Protein AF-A0A2G2Z4K1-F1 (afdb_monomer)

Foldseek 3Di:
DDDDDDDDPDPPPPPPPFDFCVQFKDWDDDVVQWDQDPRRFKTKWWDFPVDTTKMWTPFWFQFWKKKKWKAFFAAAQAQKKKWKKWWFDDQQIWIWIWIWQGHHGPDFIKTWIWTGGGNDILFIWIWTDPDHSNPGIWMWMWGDAPFWIFTDINNQTQDIDGDPVVLVDGDPRQGTIMTMIIMDGRCCQRYPGNPDGDPNVPDTGMMMMGDTDIGGFTADPVVRDTPVPDDPPPPDPDPPCSHPDDDDPVSVVSNVVRCVPIIPDGSQPPPVNCVVPHDSSSVVVVVCVVVVVVVPPPPPPPDDDDDDDDDDDDDDDDDDDDDDDDDPPPLPLVVLVVVLVVLVVVLVVLVVVLVVLVVVCVVCVVCNVVSVVVNVVSVNVNVVSVVVNVVSVVSNVVSVVVVVCVVVVVPD

Radius of gyration: 26.34 Å; Cα contacts (8 Å, |Δi|>4): 658; chains: 1; bounding box: 80×85×66 Å

Mean predicted aligned error: 15.86 Å

Organism: Capsicum annuum (NCBI:txid4072)

Nearest PDB structures (foldseek):
  1un1-assembly2_B  TM=9.382E-01  e=1.637E-35  Populus tremula
  5sv8-assembly1_A  TM=9.238E-01  e=3.685E-18  Vitis vinifera
  5dze-assembly1_A  TM=9.037E-01  e=2.322E-17  Vitis vinifera
  3d6e-assembly1_A  TM=8.151E-01  e=1.754E-11  Bacillus licheniformis
  3vkm-assembly1_A  TM=5.626E-01  e=3.061E-04  Homo sapiens

Sequence (412 aa):
MLLQLSIVAILFLCPAWAENFYQDVTVTFGDQRAQIQDGGRVLVLSLDKNSGSRFQSKNEYLFGRFDVQLKLVPGNSAGTVTTFYLTSQGAGHDEIDFEFLGNSSGQPYTVHTNVYSQGKGNKEQQFRLWFDPTSSFHTYSIVWNSQRIIFLVDNIPIRVYNNDEALGVAFPKNQAMRVTASLWNADDWATQGGRVKTDWSMAPFTASYRNFNTNACVWSAATSTSSCGGSKTDSVNNVQTWQTQELNASERNRLRWVQQKYMIYNYCTDAKRLSQGLSPECKHSSRNSEEWSLSERPQSALQAATHNGRLVTGSSIVVQTTISPVVYGSINCSTIGLMQKLINFQFLISTKKRKKLISQKEHYPSVATDMEFVVIDMESIATDMELVASDVEPLQQICSLLEYIKPTVLMV

InterPro domains:
  IPR000757 Beta-glucanase-like, N-terminal domain [PF00722] (22-201)
  IPR000757 Beta-glucanase-like, N-terminal domain [PS51762] (15-209)
  IPR008263 Glycoside hydrolase, family 16, active site [PS01034] (95-105)
  IPR008264 Beta-glucanase [PR00737] (53-71)
  IPR008264 Beta-glucanase [PR00737] (111-124)
  IPR008264 Beta-glucanase [PR00737] (129-146)
  IPR010713 Xyloglucan endo-transglycosylase, C-terminal [PF06955] (241-282)
  IPR013320 Concanavalin A-like lectin/glucanase domain superfamily [SSF49899] (21-285)
  IPR016455 Xyloglucan endotransglucosylase/hydrolase [cd02176] (20-282)
  IPR044791 Beta-glucanase/XTH [PTHR31062] (12-282)

Secondary structure (DSSP, 8-state):
--------------------HHHHEEEEE-GGGEEEEGGGTEEEEEE-SS--EEEEESSEEEEEEEEEEEEPPPS--TTEEEEEEEE-SSTT--EEEEEEE--STTSPPEEEEEEEBTTB----EEE--SS-TTTS-EEEEEEE-SSEEEEEETTEEEEEEE--GGGT---S-SS-BEEEEEEEE-TTTTTTTTTS---GGGPPEEEEEEEEEEEEEEEETTTTEEGGGS-TTSTTS---GGGG----HHHHHHHHHHHHHHEEEEGGG-HHHHTT---HHHHHHHHHHHHHHHTTS-----------------------------------HHHHHHHHHHHHHHHHHHHHHHHHHHHHHHH-GGGHHHHHHHHHHHHHHHHHHHHHHHHHHHHHHHHHHHHHHTTTTT--

Solvent-accessible surface area (backbone atoms only — not comparable to full-a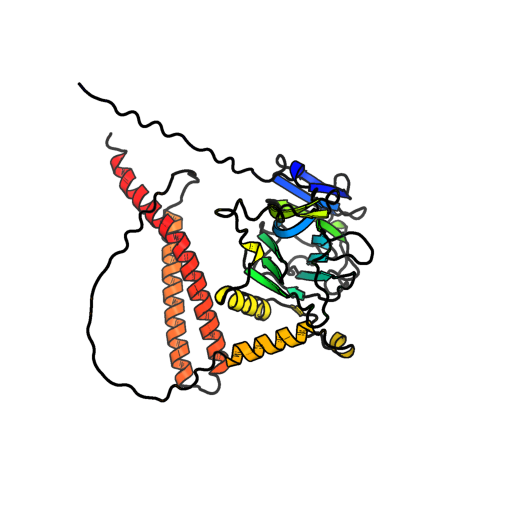tom values): 23492 Å² total; per-residue (Å²): 136,88,82,82,83,81,84,80,81,80,78,78,75,70,76,77,76,74,56,37,49,77,77,51,37,43,80,78,39,36,72,89,28,40,41,75,37,82,93,21,45,32,41,37,31,24,28,46,94,89,46,34,14,27,36,30,39,72,58,34,27,56,44,30,31,39,37,34,27,40,23,42,48,61,66,63,24,22,4,27,35,41,41,48,30,35,37,34,80,68,82,56,19,30,34,43,40,39,34,39,23,25,20,52,61,94,51,76,55,34,45,35,32,40,46,24,23,68,51,45,54,91,49,43,36,28,27,52,70,102,63,69,53,49,80,44,74,43,41,42,33,43,38,33,31,87,59,35,36,38,38,25,50,70,86,41,44,63,47,78,47,69,53,38,51,94,70,73,37,76,58,72,75,86,64,52,23,27,45,36,35,37,27,39,80,38,36,80,44,46,12,83,69,23,74,41,56,57,62,68,87,62,47,69,43,49,34,40,36,30,66,67,43,75,62,54,21,46,44,38,82,92,75,74,44,44,69,74,73,69,66,95,79,72,80,86,84,73,82,60,66,57,64,76,62,71,77,52,74,67,51,48,51,47,24,51,52,40,45,73,75,28,46,78,44,46,48,83,74,35,66,79,55,44,76,79,56,72,60,65,69,46,60,56,55,54,46,50,59,52,53,57,59,57,75,68,54,82,76,81,81,86,74,90,84,87,87,85,87,78,93,82,84,87,84,88,81,85,80,86,79,86,80,84,92,85,78,90,66,88,79,55,51,71,58,52,57,50,50,52,52,50,51,56,51,50,50,54,51,50,54,52,51,47,56,53,50,57,58,48,40,79,75,40,72,92,51,33,72,68,50,48,55,54,49,51,53,51,49,54,51,50,49,54,50,50,52,54,45,64,65,44,52,63,56,49,53,51,39,55,50,54,61,65,46,57,71,62,69,76,76,116

Structure (mmCIF, N/CA/C/O backbone):
data_AF-A0A2G2Z4K1-F1
#
_entry.id   AF-A0A2G2Z4K1-F1
#
loop_
_atom_site.group_PDB
_atom_site.id
_atom_site.type_symbol
_atom_site.label_atom_id
_atom_site.label_alt_id
_atom_site.label_comp_id
_atom_site.label_asym_id
_atom_site.label_entity_id
_atom_site.label_seq_id
_atom_site.pdbx_PDB_ins_code
_atom_site.Cartn_x
_atom_site.Cartn_y
_atom_site.Cartn_z
_atom_site.occupancy
_atom_site.B_iso_or_equiv
_atom_site.auth_seq_id
_atom_site.auth_comp_id
_atom_site.auth_asym_id
_atom_site.auth_atom_id
_atom_site.pdbx_PDB_model_num
ATOM 1 N N . MET A 1 1 ? 20.989 59.172 29.930 1.00 38.50 1 MET A N 1
ATOM 2 C CA . MET A 1 1 ? 20.398 58.639 28.683 1.00 38.50 1 MET A CA 1
ATOM 3 C C . MET A 1 1 ? 20.345 57.124 28.793 1.00 38.50 1 MET A C 1
ATOM 5 O O . MET A 1 1 ? 21.356 56.471 28.587 1.00 38.50 1 MET A O 1
ATOM 9 N N . LEU A 1 2 ? 19.201 56.584 29.218 1.00 36.19 2 LEU A N 1
ATOM 10 C CA . LEU A 1 2 ? 18.919 55.147 29.221 1.00 36.19 2 LEU A CA 1
ATOM 11 C C . LEU A 1 2 ? 18.433 54.775 27.817 1.00 36.19 2 LEU A C 1
ATOM 13 O O . LEU A 1 2 ? 17.376 55.241 27.401 1.00 36.19 2 LEU A O 1
ATOM 17 N N . LEU A 1 3 ? 19.219 53.995 27.076 1.00 38.84 3 LEU A N 1
ATOM 18 C CA . LEU A 1 3 ? 18.819 53.472 25.772 1.00 38.84 3 LEU A CA 1
ATOM 19 C C . LEU A 1 3 ? 18.162 52.102 25.998 1.00 38.84 3 LEU A C 1
ATOM 21 O O . LEU A 1 3 ? 18.849 51.117 26.258 1.00 38.84 3 LEU A O 1
ATOM 25 N N . GLN A 1 4 ? 16.830 52.048 25.960 1.00 43.44 4 GLN A N 1
ATOM 26 C CA . GLN A 1 4 ? 16.092 50.785 25.931 1.00 43.44 4 GLN A CA 1
ATOM 27 C C . GLN A 1 4 ? 16.204 50.173 24.528 1.00 43.44 4 GLN A C 1
ATOM 29 O O . GLN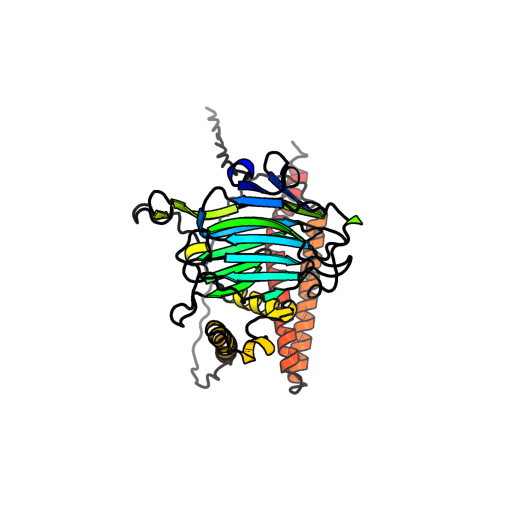 A 1 4 ? 15.636 50.689 23.568 1.00 43.44 4 GLN A O 1
ATOM 34 N N . LEU A 1 5 ? 16.939 49.069 24.408 1.00 42.91 5 LEU A N 1
ATOM 35 C CA . LEU A 1 5 ? 16.927 48.215 23.221 1.00 42.91 5 LEU A CA 1
ATOM 36 C C . LEU A 1 5 ? 15.667 47.343 23.259 1.00 42.91 5 LEU A C 1
ATOM 38 O O . LEU A 1 5 ? 15.582 46.384 24.021 1.00 42.91 5 LEU A O 1
ATOM 42 N N . SER A 1 6 ? 14.680 47.701 22.440 1.00 48.47 6 SER A N 1
ATOM 43 C CA . SER A 1 6 ? 13.502 46.870 22.188 1.00 48.47 6 SER A CA 1
ATOM 44 C C . SER A 1 6 ? 13.870 45.780 21.180 1.00 48.47 6 SER A C 1
ATOM 46 O O . SER A 1 6 ? 14.112 46.072 20.011 1.00 48.47 6 SER A O 1
ATOM 48 N N . ILE A 1 7 ? 13.933 44.524 21.627 1.00 45.88 7 ILE A N 1
ATOM 49 C CA . ILE A 1 7 ? 14.083 43.361 20.745 1.00 45.88 7 ILE A CA 1
ATOM 50 C C . ILE A 1 7 ? 12.697 43.033 20.179 1.00 45.88 7 ILE A C 1
ATOM 52 O O . ILE A 1 7 ? 11.843 42.491 20.877 1.00 45.88 7 ILE A O 1
ATOM 56 N N . VAL A 1 8 ? 12.464 43.374 18.912 1.00 47.88 8 VAL A N 1
ATOM 57 C CA . VAL A 1 8 ? 11.288 42.917 18.162 1.00 47.88 8 VAL A CA 1
ATOM 58 C C . VAL A 1 8 ? 11.582 41.511 17.644 1.00 47.88 8 VAL A C 1
ATOM 60 O O . VAL A 1 8 ? 12.311 41.335 16.671 1.00 47.88 8 VAL A O 1
ATOM 63 N N . ALA A 1 9 ? 11.036 40.497 18.313 1.00 44.97 9 ALA A N 1
ATOM 64 C CA . ALA A 1 9 ? 11.046 39.125 17.822 1.00 44.97 9 ALA A CA 1
ATOM 65 C C . ALA A 1 9 ? 9.988 38.980 16.716 1.00 44.97 9 ALA A C 1
ATOM 67 O O . ALA A 1 9 ? 8.794 38.860 16.989 1.00 44.97 9 ALA A O 1
ATOM 68 N N . ILE A 1 10 ? 10.423 39.015 15.456 1.00 48.41 10 ILE A N 1
ATOM 69 C CA . ILE A 1 10 ? 9.582 38.641 14.315 1.00 48.41 10 ILE A CA 1
ATOM 70 C C . ILE A 1 10 ? 9.457 37.114 14.333 1.00 48.41 10 ILE A C 1
ATOM 72 O O . ILE A 1 10 ? 10.364 36.393 13.919 1.00 48.41 10 ILE A O 1
ATOM 76 N N . LEU A 1 11 ? 8.333 36.623 14.855 1.00 41.66 11 LEU A N 1
ATOM 77 C CA . LEU A 1 11 ? 7.912 35.233 14.715 1.00 41.66 11 LEU A CA 1
ATOM 78 C C . LEU A 1 11 ? 7.632 34.965 13.233 1.00 41.66 11 LEU A C 1
ATOM 80 O O . LEU A 1 11 ? 6.569 35.306 12.716 1.00 41.66 11 LEU A O 1
ATOM 84 N N . PHE A 1 12 ? 8.587 34.337 12.548 1.00 44.31 12 PHE A N 1
ATOM 85 C CA . PHE A 1 12 ? 8.303 33.625 11.310 1.00 44.31 12 PHE A CA 1
ATOM 86 C C . PHE A 1 12 ? 7.402 32.438 11.656 1.00 44.31 12 PHE A C 1
ATOM 88 O O . PHE A 1 12 ? 7.866 31.345 11.975 1.00 44.31 12 PHE A O 1
ATOM 95 N N . LEU A 1 13 ? 6.090 32.662 11.612 1.00 42.03 13 LEU A N 1
ATOM 96 C CA . LEU A 1 13 ? 5.126 31.591 11.423 1.00 42.03 13 LEU A CA 1
ATOM 97 C C . LEU A 1 13 ? 5.427 30.994 10.048 1.00 42.03 13 LEU A C 1
ATOM 99 O O . LEU A 1 13 ? 4.965 31.504 9.033 1.00 42.03 13 LEU A O 1
ATOM 103 N N . CYS A 1 14 ? 6.235 29.936 9.999 1.00 39.28 14 CYS A N 1
ATOM 104 C CA . CYS A 1 14 ? 6.097 28.983 8.910 1.00 39.28 14 CYS A CA 1
ATOM 105 C C . CYS A 1 14 ? 4.682 28.419 9.060 1.00 39.28 14 CYS A C 1
ATOM 107 O O . CYS A 1 14 ? 4.415 27.779 10.082 1.00 39.28 14 CYS A O 1
ATOM 109 N N . PRO A 1 15 ? 3.746 28.670 8.129 1.00 39.28 15 PRO A N 1
ATOM 110 C CA . PRO A 1 15 ? 2.530 27.886 8.109 1.00 39.28 15 PRO A CA 1
ATOM 111 C C . PRO A 1 15 ? 2.979 26.436 7.926 1.00 39.28 15 PRO A C 1
ATOM 113 O O . PRO A 1 15 ? 3.450 26.051 6.858 1.00 39.28 15 PRO A O 1
ATOM 116 N N . ALA A 1 16 ? 2.886 25.632 8.984 1.00 40.62 16 ALA A N 1
ATOM 117 C CA . ALA A 1 16 ? 2.774 24.201 8.806 1.00 40.62 16 ALA A CA 1
ATOM 118 C C . ALA A 1 16 ? 1.448 24.034 8.067 1.00 40.62 16 ALA A C 1
ATOM 120 O O . ALA A 1 16 ? 0.379 24.135 8.673 1.00 40.62 16 ALA A O 1
ATOM 121 N N . TRP A 1 17 ? 1.509 23.940 6.739 1.00 46.00 17 TRP A N 1
ATOM 122 C CA . TRP A 1 17 ? 0.352 23.597 5.933 1.00 46.00 17 TRP A CA 1
ATOM 123 C C . TRP A 1 17 ? -0.055 22.210 6.410 1.00 46.00 17 TRP A C 1
ATOM 125 O O . TRP A 1 17 ? 0.585 21.219 6.077 1.00 46.00 17 TRP A O 1
ATOM 135 N N . ALA A 1 18 ? -1.040 22.149 7.302 1.00 50.50 18 ALA A N 1
ATOM 136 C CA . ALA A 1 18 ? -1.641 20.886 7.663 1.00 50.50 18 ALA A CA 1
ATOM 137 C C . ALA A 1 18 ? -2.278 20.348 6.380 1.00 50.50 18 ALA A C 1
ATOM 139 O O . ALA A 1 18 ? -3.206 20.965 5.851 1.00 50.50 18 ALA A O 1
ATOM 140 N N . GLU A 1 19 ? -1.722 19.254 5.865 1.00 74.50 19 GLU A N 1
ATOM 141 C CA . GLU A 1 19 ? -2.210 18.557 4.676 1.00 74.50 19 GLU A CA 1
ATOM 142 C C . GLU A 1 19 ? -3.708 18.285 4.802 1.00 74.50 19 GLU A C 1
ATOM 144 O O . GLU A 1 19 ? -4.221 17.991 5.892 1.00 74.50 19 GLU A O 1
ATOM 149 N N . ASN A 1 20 ? -4.430 18.450 3.695 1.00 91.88 20 ASN A N 1
ATOM 150 C CA . ASN A 1 20 ? -5.877 18.553 3.721 1.00 91.88 20 ASN A CA 1
ATOM 151 C C . ASN A 1 20 ? -6.481 17.740 2.581 1.00 91.88 20 ASN A C 1
ATOM 153 O O . ASN A 1 20 ? -6.401 18.116 1.413 1.00 91.88 20 ASN A O 1
ATOM 157 N N . PHE A 1 21 ? -7.201 16.673 2.925 1.00 96.62 21 PHE A N 1
ATOM 158 C CA . PHE A 1 21 ? -7.815 15.791 1.937 1.00 96.62 21 PHE A CA 1
ATOM 159 C C . PHE A 1 21 ? -8.755 16.517 0.958 1.00 96.62 21 PHE A C 1
ATOM 161 O O . PHE A 1 21 ? -8.874 16.087 -0.186 1.00 96.62 21 PHE A O 1
ATOM 168 N N . TYR A 1 22 ? -9.384 17.640 1.334 1.00 96.62 22 TYR A N 1
ATOM 169 C CA . TYR A 1 22 ? -10.183 18.424 0.381 1.00 96.62 22 TYR A CA 1
ATOM 170 C C . TYR A 1 22 ? -9.345 19.004 -0.760 1.00 96.62 22 TYR A C 1
ATOM 172 O O . TYR A 1 22 ? -9.861 19.218 -1.860 1.00 96.62 22 TYR A O 1
ATOM 180 N N . GLN A 1 23 ? -8.068 19.282 -0.513 1.00 95.56 23 GLN A N 1
ATOM 181 C CA . GLN A 1 23 ? -7.134 19.820 -1.494 1.00 95.56 23 GLN A CA 1
ATOM 182 C C . GLN A 1 23 ? -6.476 18.698 -2.293 1.00 95.56 23 GLN A C 1
ATOM 184 O O . GLN A 1 23 ? -6.430 18.803 -3.519 1.00 95.56 23 GLN A O 1
ATOM 189 N N . ASP A 1 24 ? -6.098 17.605 -1.633 1.00 95.44 24 ASP A N 1
ATOM 190 C CA . ASP A 1 24 ? -5.161 16.629 -2.196 1.00 95.44 24 ASP A CA 1
ATOM 191 C C . ASP A 1 24 ? -5.832 15.444 -2.903 1.00 95.44 24 ASP A C 1
ATOM 193 O O . ASP A 1 24 ? -5.258 14.859 -3.828 1.00 95.44 24 ASP A O 1
ATOM 197 N N . VAL A 1 25 ? -7.066 15.093 -2.520 1.00 97.31 25 VAL A N 1
ATOM 198 C CA . VAL A 1 25 ? -7.740 13.885 -3.020 1.00 97.31 25 VAL A CA 1
ATOM 199 C C . VAL A 1 25 ? -9.149 14.152 -3.541 1.00 97.31 25 VAL A C 1
ATOM 201 O O . VAL A 1 25 ? -9.728 15.225 -3.391 1.00 97.31 25 VAL A O 1
ATOM 204 N N . THR A 1 26 ? -9.707 13.157 -4.219 1.00 97.38 26 THR A N 1
ATOM 205 C CA . THR A 1 26 ? -11.106 13.097 -4.639 1.00 97.38 26 THR A CA 1
ATOM 206 C C . THR A 1 26 ? -11.678 11.752 -4.224 1.00 97.38 26 THR A C 1
ATOM 208 O O . THR A 1 26 ? -11.071 10.710 -4.472 1.00 97.38 26 THR A O 1
ATOM 211 N N . VAL A 1 27 ? -12.852 11.773 -3.594 1.00 97.75 27 VAL A N 1
ATOM 212 C CA . VAL A 1 27 ? -13.648 10.567 -3.352 1.00 97.75 27 VAL A CA 1
ATOM 213 C C . VAL A 1 27 ? -14.229 10.115 -4.687 1.00 97.75 27 VAL A C 1
ATOM 215 O O . VAL A 1 27 ? -14.978 10.858 -5.315 1.00 97.75 27 VAL A O 1
ATOM 218 N N . THR A 1 28 ? -13.864 8.916 -5.133 1.00 96.88 28 THR A N 1
ATOM 219 C CA . THR A 1 28 ? -14.254 8.391 -6.451 1.00 96.88 28 THR A CA 1
ATOM 220 C C . THR A 1 28 ? -15.293 7.284 -6.378 1.00 96.88 28 THR A C 1
ATOM 222 O O . THR A 1 28 ? -15.903 6.964 -7.395 1.00 96.88 28 THR A O 1
ATOM 225 N N . PHE A 1 29 ? -15.514 6.698 -5.198 1.00 96.75 29 PHE A N 1
ATOM 226 C CA . PHE A 1 29 ? -16.485 5.625 -5.007 1.00 96.75 29 PHE A CA 1
ATOM 227 C C . PHE A 1 29 ? -16.972 5.542 -3.554 1.00 96.75 29 PHE A C 1
ATOM 229 O O . PHE A 1 29 ? -16.205 5.798 -2.622 1.00 96.75 29 PHE A O 1
ATOM 236 N N . GLY A 1 30 ? -18.215 5.093 -3.359 1.00 93.38 30 GLY A N 1
ATOM 237 C CA . GLY A 1 30 ? -18.762 4.726 -2.048 1.00 93.38 30 GLY A CA 1
ATOM 238 C C . GLY A 1 30 ? -19.771 5.703 -1.441 1.00 93.38 30 GLY A C 1
ATOM 239 O O . GLY A 1 30 ? -20.242 5.448 -0.335 1.00 93.38 30 GLY A O 1
ATOM 240 N N . ASP A 1 31 ? -20.151 6.778 -2.134 1.00 91.75 31 ASP A N 1
ATOM 241 C CA . ASP A 1 31 ? -21.099 7.789 -1.643 1.00 91.75 31 ASP A CA 1
ATOM 242 C C . ASP A 1 31 ? -20.735 8.267 -0.221 1.00 91.75 31 ASP A C 1
ATOM 244 O O . ASP A 1 31 ? -19.606 8.675 0.043 1.00 91.75 31 ASP A O 1
ATOM 248 N N . GLN A 1 32 ? -21.662 8.152 0.735 1.00 94.56 32 GLN A N 1
ATOM 249 C CA . GLN A 1 32 ? -21.458 8.518 2.140 1.00 94.56 32 GLN A CA 1
ATOM 250 C C . GLN A 1 32 ? -20.488 7.595 2.901 1.00 94.56 32 GLN A C 1
ATOM 252 O O . GLN A 1 32 ? -20.224 7.846 4.075 1.00 94.56 32 GLN A O 1
ATOM 257 N N . ARG A 1 33 ? -19.962 6.532 2.278 1.00 98.06 33 ARG A N 1
ATOM 258 C CA . ARG A 1 33 ? -18.985 5.610 2.884 1.00 98.06 33 ARG A CA 1
ATOM 259 C C . ARG A 1 33 ? -17.550 6.113 2.799 1.00 98.06 33 ARG A C 1
ATOM 261 O O . ARG A 1 33 ? -16.683 5.569 3.467 1.00 98.06 33 ARG A O 1
ATOM 268 N N . ALA A 1 34 ? -17.292 7.143 2.001 1.00 98.19 34 ALA A N 1
ATOM 269 C CA . ALA A 1 34 ? -16.030 7.864 2.007 1.00 98.19 34 ALA A CA 1
ATOM 270 C C . ALA A 1 34 ? -16.283 9.284 2.508 1.00 98.19 34 ALA A C 1
ATOM 272 O O . ALA A 1 34 ? -16.949 10.078 1.846 1.00 98.19 34 ALA A O 1
ATOM 273 N N . GLN A 1 35 ? -15.765 9.604 3.690 1.00 97.88 35 GLN A N 1
ATOM 274 C CA . GLN A 1 35 ? -16.009 10.892 4.331 1.00 97.88 35 GLN A CA 1
ATOM 275 C C . GLN A 1 35 ? -14.705 11.573 4.699 1.00 97.88 35 GLN A C 1
ATOM 277 O O . GLN A 1 35 ? -13.862 10.998 5.385 1.00 97.88 35 GLN A O 1
ATOM 282 N N . ILE A 1 36 ? -14.576 12.831 4.290 1.00 98.00 36 ILE A N 1
ATOM 283 C CA . ILE A 1 36 ? -13.531 13.722 4.780 1.00 98.00 36 ILE A CA 1
ATOM 284 C C . ILE A 1 36 ? -14.088 14.441 6.012 1.00 98.00 36 ILE A C 1
ATOM 286 O O . ILE A 1 36 ? -15.109 15.121 5.945 1.00 98.00 36 ILE A O 1
ATOM 290 N N . GLN A 1 37 ? -13.427 14.261 7.148 1.00 96.75 37 GLN A N 1
ATOM 291 C CA . GLN A 1 37 ? -13.841 14.738 8.465 1.00 96.75 37 GLN A CA 1
ATOM 292 C C . GLN A 1 37 ? -12.781 15.683 9.051 1.00 96.75 37 GLN A C 1
ATOM 294 O O . GLN A 1 37 ? -11.742 15.949 8.438 1.00 96.75 37 GLN A O 1
ATOM 299 N N . ASP A 1 38 ? -13.061 16.242 10.230 1.00 96.00 38 ASP A N 1
ATOM 300 C CA . ASP A 1 38 ? -12.134 17.089 10.992 1.00 96.00 38 ASP A CA 1
ATOM 301 C C . ASP A 1 38 ? -11.518 18.234 10.177 1.00 96.00 38 ASP A C 1
ATOM 303 O O . ASP A 1 38 ? -10.318 18.503 10.241 1.00 96.00 38 ASP A O 1
ATOM 307 N N . GLY A 1 39 ? -12.342 18.905 9.368 1.00 94.81 39 GLY A N 1
ATOM 308 C CA . GLY A 1 39 ? -11.898 20.021 8.530 1.00 94.81 39 GLY A CA 1
ATOM 309 C C . GLY A 1 39 ? -10.894 19.629 7.441 1.00 94.81 39 GLY A C 1
ATOM 310 O O . GLY A 1 39 ? -10.147 20.488 6.979 1.00 94.81 39 GLY A O 1
ATOM 311 N N . GLY A 1 40 ? -10.859 18.356 7.033 1.00 96.50 40 GLY A N 1
ATOM 312 C CA . GLY A 1 40 ? -9.951 17.864 5.996 1.00 96.50 40 GLY A CA 1
ATOM 313 C C . GLY A 1 40 ? -8.784 17.027 6.504 1.00 96.50 40 GLY A C 1
ATOM 314 O O . GLY A 1 40 ? -7.992 16.562 5.694 1.00 96.50 40 GLY A O 1
ATOM 315 N N . ARG A 1 41 ? -8.660 16.829 7.822 1.00 96.75 41 ARG A N 1
ATOM 316 C CA . ARG A 1 41 ? -7.500 16.155 8.433 1.00 96.75 41 ARG A CA 1
ATOM 317 C C . ARG A 1 41 ? -7.602 14.633 8.460 1.00 96.75 41 ARG A C 1
ATOM 319 O O . ARG A 1 41 ? -6.579 13.963 8.578 1.00 96.75 41 ARG A O 1
ATOM 326 N N . VAL A 1 42 ? -8.815 14.091 8.392 1.00 98.12 42 VAL A N 1
ATOM 327 C CA . VAL A 1 42 ? -9.066 12.647 8.447 1.00 98.12 42 VAL A CA 1
ATOM 328 C C . VAL A 1 42 ? -9.977 12.263 7.295 1.00 98.12 42 VAL A C 1
ATOM 330 O O . VAL A 1 42 ? -10.983 12.925 7.055 1.00 98.12 42 VAL A O 1
ATOM 333 N N . LEU A 1 43 ? -9.640 11.185 6.597 1.00 98.56 43 LEU A N 1
ATOM 334 C CA . LEU A 1 43 ? -10.509 10.546 5.622 1.00 98.56 43 LEU A CA 1
ATOM 335 C C . LEU A 1 43 ? -10.877 9.161 6.142 1.00 98.56 43 LEU A C 1
ATOM 337 O O . LEU A 1 43 ? -10.012 8.357 6.483 1.00 98.56 43 LEU A O 1
ATOM 341 N N . VAL A 1 44 ? -12.171 8.893 6.230 1.00 98.75 44 VAL A N 1
ATOM 342 C CA . VAL A 1 44 ? -12.721 7.628 6.704 1.00 98.75 44 VAL A CA 1
ATOM 343 C C . VAL A 1 44 ? -13.337 6.882 5.530 1.00 98.75 44 VAL A C 1
ATOM 345 O O . VAL A 1 44 ? -14.187 7.430 4.829 1.00 98.75 44 VAL A O 1
ATOM 348 N N . LEU A 1 45 ? -12.906 5.638 5.331 1.00 98.88 45 LEU A N 1
ATOM 349 C CA . LEU A 1 45 ? -13.501 4.702 4.385 1.00 98.88 45 LEU A CA 1
ATOM 350 C C . LEU A 1 45 ? -14.281 3.642 5.153 1.00 98.88 45 LEU A C 1
ATOM 352 O O . LEU A 1 45 ? -13.749 3.044 6.090 1.00 98.88 45 LEU A O 1
ATOM 356 N N . SER A 1 46 ? -15.520 3.392 4.742 1.00 98.81 46 SER A N 1
ATOM 357 C CA . SER A 1 46 ? -16.349 2.319 5.271 1.00 98.81 46 SER A CA 1
ATOM 358 C C . SER A 1 46 ? -16.791 1.322 4.203 1.00 98.81 46 SER A C 1
ATOM 360 O O . SER A 1 46 ? -16.772 1.595 2.997 1.00 98.81 46 SER A O 1
ATOM 362 N N . LEU A 1 47 ? -17.141 0.128 4.670 1.00 98.88 47 LEU A N 1
ATOM 363 C CA . LEU A 1 47 ? -17.599 -1.000 3.874 1.00 98.88 47 LEU A CA 1
ATOM 364 C C . LEU A 1 47 ? -18.777 -1.668 4.581 1.00 98.88 47 LEU A C 1
ATOM 366 O O . LEU A 1 47 ? -18.713 -1.999 5.766 1.00 98.88 47 LEU A O 1
ATOM 370 N N . ASP A 1 48 ? -19.838 -1.894 3.817 1.00 98.31 48 ASP A N 1
ATOM 371 C CA . ASP A 1 48 ? -20.986 -2.706 4.199 1.00 98.31 48 ASP A CA 1
ATOM 372 C C . ASP A 1 48 ? -21.356 -3.652 3.049 1.00 98.31 48 ASP A C 1
ATOM 374 O O . ASP A 1 48 ? -20.728 -3.639 1.989 1.00 98.31 48 ASP A O 1
ATOM 378 N N . LYS A 1 49 ? -22.383 -4.483 3.255 1.00 97.38 49 LYS A N 1
ATOM 379 C CA . LYS A 1 49 ? -22.798 -5.507 2.283 1.00 97.38 49 LYS A CA 1
ATOM 380 C C . LYS A 1 49 ? -23.180 -4.956 0.904 1.00 97.38 49 LYS A C 1
ATOM 382 O O . LYS A 1 49 ? -23.269 -5.725 -0.045 1.00 97.38 49 LYS A O 1
ATOM 387 N N . ASN A 1 50 ? -23.493 -3.665 0.807 1.00 96.81 50 ASN A N 1
ATOM 388 C CA . ASN A 1 50 ? -23.936 -3.041 -0.431 1.00 96.81 50 ASN A CA 1
ATOM 389 C C . ASN A 1 50 ? -22.752 -2.493 -1.230 1.00 96.81 50 ASN A C 1
ATOM 391 O O . ASN A 1 50 ? -22.770 -2.562 -2.455 1.00 96.81 50 ASN A O 1
ATOM 395 N N . SER A 1 51 ? -21.757 -1.899 -0.562 1.00 97.69 51 SER A N 1
ATOM 396 C CA . SER A 1 51 ? -20.633 -1.252 -1.243 1.00 97.69 51 SER A CA 1
ATOM 397 C C . SER A 1 51 ? -19.433 -1.023 -0.327 1.00 97.69 51 SER A C 1
ATOM 399 O O . SER A 1 51 ? -19.574 -0.767 0.870 1.00 97.69 51 SER A O 1
ATOM 401 N N . GLY A 1 52 ? -18.248 -1.022 -0.940 1.00 98.44 52 GLY A N 1
ATOM 402 C CA . GLY A 1 52 ? -17.036 -0.427 -0.381 1.00 98.44 52 GLY A CA 1
ATOM 403 C C . GLY A 1 52 ? -16.921 1.067 -0.683 1.00 98.44 52 GLY A C 1
ATOM 404 O O . GLY A 1 52 ? -17.899 1.724 -1.060 1.00 98.44 52 GLY A O 1
ATOM 405 N N . SER A 1 53 ? -15.708 1.595 -0.546 1.00 98.81 53 SER A N 1
ATOM 406 C CA . SER A 1 53 ? -15.403 3.012 -0.763 1.00 98.81 53 SER A CA 1
ATOM 407 C C . SER A 1 53 ? -13.959 3.235 -1.223 1.00 98.81 53 SER A C 1
ATOM 409 O O . SER A 1 53 ? -13.092 2.379 -1.021 1.00 98.81 53 SER A O 1
ATOM 411 N N . ARG A 1 54 ? -13.706 4.361 -1.908 1.00 98.69 54 ARG A N 1
ATOM 412 C CA . ARG A 1 54 ? -12.394 4.694 -2.488 1.00 98.69 54 ARG A CA 1
ATOM 413 C C . ARG A 1 54 ? -12.177 6.200 -2.613 1.00 98.69 54 ARG A C 1
ATOM 415 O O . ARG A 1 54 ? -13.093 6.943 -2.973 1.00 98.69 54 ARG A O 1
ATOM 422 N N . PHE A 1 55 ? -10.933 6.621 -2.417 1.00 98.38 55 PHE A N 1
ATOM 423 C CA . PHE A 1 55 ? -10.439 7.928 -2.845 1.00 98.38 55 PHE A CA 1
ATOM 424 C C . PHE A 1 55 ? -9.156 7.785 -3.667 1.00 98.38 55 PHE A C 1
ATOM 426 O O . PHE A 1 55 ? -8.466 6.769 -3.583 1.00 98.38 55 PHE A O 1
ATOM 433 N N . GLN A 1 56 ? -8.831 8.817 -4.442 1.00 98.25 56 GLN A N 1
ATOM 434 C CA . GLN A 1 56 ? -7.570 8.919 -5.178 1.00 98.25 56 GLN A CA 1
ATOM 435 C C . GLN A 1 56 ? -6.999 10.339 -5.113 1.00 98.25 56 GLN A C 1
ATOM 437 O O . GLN A 1 56 ? -7.755 11.301 -4.965 1.00 98.25 56 GLN A O 1
ATOM 442 N N . SER A 1 57 ? -5.689 10.497 -5.283 1.00 98.50 57 SER A N 1
ATOM 443 C CA . SER A 1 57 ? -5.040 11.801 -5.416 1.00 98.50 57 SER A CA 1
ATOM 444 C C . SER A 1 57 ? -5.567 12.561 -6.632 1.00 98.50 57 SER A C 1
ATOM 446 O O . SER A 1 57 ? -5.858 11.976 -7.681 1.00 98.50 57 SER A O 1
ATOM 448 N N . LYS A 1 58 ? -5.669 13.890 -6.520 1.00 97.00 58 LYS A N 1
ATOM 449 C CA . LYS A 1 58 ? -6.025 14.760 -7.655 1.00 97.00 58 LYS A CA 1
ATOM 450 C C . LYS A 1 58 ? -4.917 14.844 -8.696 1.00 97.00 58 LYS A C 1
ATOM 452 O O . LYS A 1 58 ? -5.218 14.944 -9.886 1.00 97.00 58 LYS A O 1
ATOM 457 N N . ASN A 1 59 ? -3.670 14.748 -8.255 1.00 96.81 59 ASN A N 1
ATOM 458 C CA . ASN A 1 59 ? -2.502 14.730 -9.121 1.00 96.81 59 ASN A CA 1
ATOM 459 C C . ASN A 1 59 ? -2.093 13.300 -9.480 1.00 96.81 59 ASN A C 1
ATOM 461 O O . ASN A 1 59 ? -2.332 12.354 -8.724 1.00 96.81 59 ASN A O 1
ATOM 465 N N . GLU A 1 60 ? -1.456 13.183 -10.638 1.00 97.44 60 GLU A N 1
ATOM 466 C CA . GLU A 1 60 ? -0.638 12.041 -11.031 1.00 97.44 60 GLU A CA 1
ATOM 467 C C . GLU A 1 60 ? 0.822 12.356 -10.743 1.00 97.44 60 GLU A C 1
ATOM 469 O O . GLU A 1 60 ? 1.237 13.516 -10.788 1.00 97.44 60 GLU A O 1
ATOM 474 N N . TYR A 1 61 ? 1.602 11.321 -10.461 1.00 97.31 61 TYR A N 1
ATOM 475 C CA . TYR A 1 61 ? 2.997 11.457 -10.086 1.00 97.31 61 TYR A CA 1
ATOM 476 C C . TYR A 1 61 ? 3.862 10.491 -10.880 1.00 97.31 61 TYR A C 1
ATOM 478 O O . TYR A 1 61 ? 3.451 9.366 -11.158 1.00 97.31 61 TYR A O 1
ATOM 486 N N . LEU A 1 62 ? 5.076 10.918 -11.213 1.00 96.31 62 LEU A N 1
ATOM 487 C CA . LEU A 1 62 ? 6.105 10.046 -11.766 1.00 96.31 62 LEU A CA 1
ATOM 488 C C . LEU A 1 62 ? 7.325 10.126 -10.855 1.00 96.31 62 LEU A C 1
ATOM 490 O O . LEU A 1 62 ? 8.127 11.052 -10.974 1.00 96.31 62 LEU A O 1
ATOM 494 N N . PHE A 1 63 ? 7.424 9.150 -9.953 1.00 97.38 63 PHE A N 1
ATOM 495 C CA . PHE A 1 63 ? 8.334 9.110 -8.808 1.00 97.38 63 PHE A CA 1
ATOM 496 C C . PHE A 1 63 ? 7.975 10.057 -7.651 1.00 97.38 63 PHE A C 1
ATOM 498 O O . PHE A 1 63 ? 7.366 11.117 -7.826 1.00 97.38 63 PHE A O 1
ATOM 505 N N . GLY A 1 64 ? 8.358 9.654 -6.441 1.00 97.25 64 GLY A N 1
ATOM 506 C CA . GLY A 1 64 ? 8.094 10.384 -5.210 1.00 97.25 64 GLY A CA 1
ATOM 507 C C . GLY A 1 64 ? 8.229 9.545 -3.947 1.00 97.25 64 GLY A C 1
ATOM 508 O O . GLY A 1 64 ? 8.419 8.330 -3.995 1.00 97.25 64 GLY A O 1
ATOM 509 N N . ARG A 1 65 ? 8.072 10.211 -2.805 1.00 97.94 65 ARG A N 1
ATOM 510 C CA . ARG A 1 65 ? 7.750 9.597 -1.519 1.00 97.94 65 ARG A CA 1
ATOM 511 C C . ARG A 1 65 ? 6.303 9.919 -1.156 1.00 97.94 65 ARG A C 1
ATOM 513 O O . ARG A 1 65 ? 5.903 11.085 -1.162 1.00 97.94 65 ARG A O 1
ATOM 520 N N . PHE A 1 66 ? 5.554 8.875 -0.830 1.00 98.50 66 PHE A N 1
ATOM 521 C CA . PHE A 1 66 ? 4.138 8.931 -0.491 1.00 98.50 66 PHE A CA 1
ATOM 522 C C . PHE A 1 66 ? 3.961 8.333 0.894 1.00 98.50 66 PHE A C 1
ATOM 524 O O . PHE A 1 66 ? 4.175 7.133 1.065 1.00 98.50 66 PHE A O 1
ATOM 531 N N . ASP A 1 67 ? 3.582 9.163 1.859 1.00 98.44 67 ASP A N 1
ATOM 532 C CA . ASP A 1 67 ? 3.352 8.750 3.238 1.00 98.44 67 ASP A CA 1
ATOM 533 C C . ASP A 1 67 ? 1.866 8.907 3.571 1.00 98.44 67 ASP A C 1
ATOM 535 O O . ASP A 1 67 ? 1.236 9.909 3.231 1.00 98.44 67 ASP A O 1
ATOM 539 N N . VAL A 1 68 ? 1.296 7.927 4.267 1.00 98.50 68 VAL A N 1
ATOM 540 C CA . VAL A 1 68 ? -0.034 8.054 4.866 1.00 98.50 68 VAL A CA 1
ATOM 541 C C . VAL A 1 68 ? -0.038 7.429 6.248 1.00 98.50 68 VAL A C 1
ATOM 543 O O . VAL A 1 68 ? 0.540 6.365 6.468 1.00 98.50 68 VAL A O 1
ATOM 546 N N . GLN A 1 69 ? -0.710 8.073 7.197 1.00 98.81 69 GLN A N 1
ATOM 547 C CA . GLN A 1 69 ? -1.014 7.442 8.470 1.00 98.81 69 GLN A CA 1
ATOM 548 C C . GLN A 1 69 ? -2.345 6.707 8.379 1.00 98.81 69 GLN A C 1
ATOM 550 O O . GLN A 1 69 ? -3.381 7.318 8.116 1.00 98.81 69 GLN A O 1
ATOM 555 N N . LEU A 1 70 ? -2.322 5.405 8.644 1.00 98.75 70 LEU A N 1
ATOM 556 C CA . LEU A 1 70 ? -3.482 4.527 8.538 1.00 98.75 70 LEU A CA 1
ATOM 557 C C . LEU A 1 70 ? -3.752 3.829 9.870 1.00 98.75 70 LEU A C 1
ATOM 559 O O . LEU A 1 70 ? -2.832 3.362 10.542 1.00 98.75 70 LEU A O 1
ATOM 563 N N . LYS A 1 71 ? -5.034 3.757 10.230 1.00 98.88 71 LYS A N 1
ATOM 564 C CA . LYS A 1 71 ? -5.563 2.921 11.308 1.00 98.88 71 LYS A CA 1
ATOM 565 C C . LYS A 1 71 ? -6.602 1.962 10.724 1.00 98.88 71 LYS A C 1
ATOM 567 O O . LYS A 1 71 ? -7.570 2.408 10.102 1.00 98.88 71 LYS A O 1
ATOM 572 N N . LEU A 1 72 ? -6.365 0.663 10.891 1.00 98.88 72 LEU A N 1
ATOM 573 C CA . LEU A 1 72 ? -7.136 -0.406 10.249 1.00 98.88 72 LEU A CA 1
ATOM 574 C C . LEU A 1 72 ? -8.438 -0.739 10.989 1.00 98.88 72 LEU A C 1
ATOM 576 O O . LEU A 1 72 ? -8.658 -0.308 12.122 1.00 98.88 72 LEU A O 1
ATOM 580 N N . VAL A 1 73 ? -9.287 -1.539 10.336 1.00 98.88 73 VAL A N 1
ATOM 581 C CA . VAL A 1 73 ? -10.580 -1.992 10.865 1.00 98.88 73 VAL A CA 1
ATOM 582 C C . VAL A 1 73 ? -10.371 -2.813 12.150 1.00 98.88 73 VAL A C 1
ATOM 584 O O . VAL A 1 73 ? -9.691 -3.843 12.095 1.00 98.88 73 VAL A O 1
ATOM 587 N N . PRO A 1 74 ? -10.935 -2.404 13.300 1.00 98.44 74 PRO A N 1
ATOM 588 C CA . PRO A 1 74 ? -10.810 -3.149 14.550 1.00 98.44 74 PRO A CA 1
ATOM 589 C C . PRO A 1 74 ? -11.732 -4.376 14.588 1.00 98.44 74 PRO A C 1
ATOM 591 O O . PRO A 1 74 ? -12.680 -4.490 13.814 1.00 98.44 74 PRO A O 1
ATOM 594 N N . GLY A 1 75 ? -11.497 -5.268 15.552 1.00 98.25 75 GLY A N 1
ATOM 595 C CA . GLY A 1 75 ? -12.371 -6.418 15.798 1.00 98.25 75 GLY A CA 1
ATOM 596 C C . GLY A 1 75 ? -12.283 -7.483 14.703 1.00 98.25 75 GLY A C 1
ATOM 597 O O . GLY A 1 75 ? -11.188 -7.850 14.280 1.00 98.25 75 GLY A O 1
ATOM 598 N N . ASN A 1 76 ? -13.433 -8.017 14.285 1.00 98.62 76 ASN A N 1
ATOM 599 C CA . ASN A 1 76 ? -13.493 -8.995 13.205 1.00 98.62 76 ASN A CA 1
ATOM 600 C C . ASN A 1 76 ? -13.510 -8.259 11.866 1.00 98.62 76 ASN A C 1
ATOM 602 O O . ASN A 1 76 ? -14.499 -7.618 11.531 1.00 98.62 76 ASN A O 1
ATOM 606 N N . SER A 1 77 ? -12.430 -8.375 11.103 1.00 98.75 77 SER A N 1
ATOM 607 C CA . SER A 1 77 ? -12.277 -7.766 9.782 1.00 98.75 77 SER A CA 1
ATOM 608 C C . SER A 1 77 ? -12.058 -8.804 8.681 1.00 98.75 77 SER A C 1
ATOM 610 O O . SER A 1 77 ? -11.606 -8.465 7.585 1.00 98.75 77 SER A O 1
ATOM 612 N N . ALA A 1 78 ? -12.357 -10.079 8.951 1.00 98.81 78 ALA A N 1
ATOM 613 C CA . ALA A 1 78 ? -12.180 -11.155 7.984 1.00 98.81 78 ALA A CA 1
ATOM 614 C C . ALA A 1 78 ? -12.882 -10.850 6.646 1.00 98.81 78 ALA A C 1
ATOM 616 O O . ALA A 1 78 ? -13.962 -10.261 6.606 1.00 98.81 78 ALA A O 1
ATOM 617 N N . GLY A 1 79 ? -12.240 -11.226 5.543 1.00 98.69 79 GLY A N 1
ATOM 618 C CA . GLY A 1 79 ? -12.672 -10.980 4.169 1.00 98.69 79 GLY A CA 1
ATOM 619 C C . GLY A 1 79 ? -12.522 -9.530 3.695 1.00 98.69 79 GLY A C 1
ATOM 620 O O . GLY A 1 79 ? -12.706 -9.270 2.511 1.00 98.69 79 GLY A O 1
ATOM 621 N N . THR A 1 80 ? -12.157 -8.576 4.560 1.00 98.88 80 THR A N 1
ATOM 622 C CA . THR A 1 80 ? -11.946 -7.176 4.151 1.00 98.88 80 THR A CA 1
ATOM 623 C C . THR A 1 80 ? -10.504 -6.916 3.709 1.00 98.88 80 THR A C 1
ATOM 625 O O . THR A 1 80 ? -9.560 -7.516 4.232 1.00 98.88 80 THR A O 1
ATOM 628 N N . VAL A 1 81 ? -10.333 -5.991 2.763 1.00 98.94 81 VAL A N 1
ATOM 629 C CA . VAL A 1 81 ? -9.030 -5.479 2.322 1.00 98.94 81 VAL A CA 1
ATOM 630 C C . VAL A 1 81 ? -9.060 -3.957 2.351 1.00 98.94 81 VAL A C 1
ATOM 632 O O . VAL A 1 81 ? -9.839 -3.320 1.641 1.00 98.94 81 VAL A O 1
ATOM 635 N N . THR A 1 82 ? -8.206 -3.378 3.194 1.00 98.94 82 THR A N 1
ATOM 636 C CA . THR A 1 82 ? -7.902 -1.937 3.202 1.00 98.94 82 THR A CA 1
ATOM 637 C C . THR A 1 82 ? -6.671 -1.712 2.326 1.00 98.94 82 THR A C 1
ATOM 639 O O . THR A 1 82 ? -5.753 -2.522 2.396 1.00 98.94 82 THR A O 1
ATOM 642 N N . THR A 1 83 ? -6.607 -0.662 1.507 1.00 98.88 83 THR A N 1
ATOM 643 C CA . THR A 1 83 ? -5.488 -0.465 0.567 1.00 98.88 83 THR A CA 1
ATOM 644 C C . THR A 1 83 ? -4.888 0.932 0.618 1.00 98.88 83 THR A C 1
ATOM 646 O O . THR A 1 83 ? -5.575 1.910 0.901 1.00 98.88 83 THR A O 1
ATOM 649 N N . PHE A 1 84 ? -3.605 1.019 0.284 1.00 98.81 84 PHE A N 1
ATOM 650 C CA . PHE A 1 84 ? -2.876 2.242 -0.035 1.00 98.81 84 PHE A CA 1
ATOM 651 C C . PHE A 1 84 ? -1.886 1.902 -1.148 1.00 98.81 84 PHE A C 1
ATOM 653 O O . PHE A 1 84 ? -0.953 1.136 -0.935 1.00 98.81 84 PHE A O 1
ATOM 660 N N . TYR A 1 85 ? -2.116 2.412 -2.350 1.00 98.81 85 TYR A N 1
ATOM 661 C CA . TYR A 1 85 ? -1.384 1.972 -3.531 1.00 98.81 85 TYR A CA 1
ATOM 662 C C . TYR A 1 85 ? -1.222 3.093 -4.550 1.00 98.81 85 TYR A C 1
ATOM 664 O O . TYR A 1 85 ? -1.900 4.118 -4.478 1.00 98.81 85 TYR A O 1
ATOM 672 N N . LEU A 1 86 ? -0.307 2.916 -5.497 1.00 98.88 86 LEU A N 1
ATOM 673 C CA . LEU A 1 86 ? -0.183 3.769 -6.675 1.00 98.88 86 LEU A CA 1
ATOM 674 C C . LEU A 1 86 ? -0.570 2.963 -7.898 1.00 98.88 86 LEU A C 1
ATOM 676 O O . LEU A 1 86 ? -0.096 1.846 -8.014 1.00 98.88 86 LEU A O 1
ATOM 680 N N . THR A 1 87 ? -1.367 3.522 -8.806 1.00 98.62 87 THR A N 1
ATOM 681 C CA . THR A 1 87 ? -1.756 2.826 -10.042 1.00 98.62 87 THR A CA 1
ATOM 682 C C . THR A 1 87 ? -1.842 3.786 -11.231 1.00 98.62 87 THR A C 1
ATOM 684 O O . THR A 1 87 ? -2.258 4.946 -11.079 1.00 98.62 87 THR A O 1
ATOM 687 N N . SER A 1 88 ? -1.415 3.335 -12.413 1.00 98.31 88 SER A N 1
ATOM 688 C CA . SER A 1 88 ? -1.676 4.013 -13.689 1.00 98.31 88 SER A CA 1
ATOM 689 C C . SER A 1 88 ? -2.963 3.482 -14.332 1.00 98.31 88 SER A C 1
ATOM 691 O O . SER A 1 88 ? -3.619 2.576 -13.828 1.00 98.31 88 SER A O 1
ATOM 693 N N . GLN A 1 89 ? -3.388 4.081 -15.444 1.00 94.06 89 GLN A N 1
ATOM 694 C CA . GLN A 1 89 ? -4.626 3.686 -16.121 1.00 94.06 89 GLN A CA 1
ATOM 695 C C . GLN A 1 89 ? -4.364 2.666 -17.240 1.00 94.06 89 GLN A C 1
ATOM 697 O O . GLN A 1 89 ? -3.359 2.739 -17.943 1.00 94.06 89 GLN A O 1
ATOM 702 N N . GLY A 1 90 ? -5.328 1.772 -17.476 1.00 94.69 90 GLY A N 1
ATOM 703 C CA . GLY A 1 90 ? -5.357 0.876 -18.638 1.00 94.69 90 GLY A CA 1
ATOM 704 C C . GLY A 1 90 ? -4.927 -0.572 -18.366 1.00 94.69 90 GLY A C 1
ATOM 705 O O . GLY A 1 90 ? -4.555 -0.957 -17.263 1.00 94.69 90 GLY A O 1
ATOM 706 N N . ALA A 1 91 ? -5.008 -1.417 -19.399 1.00 93.56 91 ALA A N 1
ATOM 707 C CA . ALA A 1 91 ? -4.739 -2.856 -19.269 1.00 93.56 91 ALA A CA 1
ATOM 708 C C . ALA A 1 91 ? -3.262 -3.176 -18.970 1.00 93.56 91 ALA A C 1
ATOM 710 O O . ALA A 1 91 ? -2.965 -4.160 -18.301 1.00 93.56 91 ALA A O 1
ATOM 711 N N . GLY A 1 92 ? -2.343 -2.337 -19.454 1.00 96.06 92 GLY A N 1
ATOM 712 C CA . GLY A 1 92 ? -0.907 -2.432 -19.192 1.00 96.06 92 GLY A CA 1
ATOM 713 C C . GLY A 1 92 ? -0.452 -1.547 -18.034 1.00 96.06 92 GLY A C 1
ATOM 714 O O . GLY A 1 92 ? 0.646 -1.003 -18.111 1.00 96.06 92 GLY A O 1
ATOM 715 N N . HIS A 1 93 ? -1.295 -1.338 -17.022 1.00 97.88 93 HIS A N 1
ATOM 716 C CA . HIS A 1 93 ? -0.987 -0.424 -15.927 1.00 97.88 93 HIS A CA 1
ATOM 717 C C . HIS A 1 93 ? 0.244 -0.862 -15.120 1.00 97.88 93 HIS A C 1
ATOM 719 O O . HIS A 1 93 ? 0.605 -2.040 -15.047 1.00 97.88 93 HIS A O 1
ATOM 725 N N . ASP A 1 94 ? 0.883 0.126 -14.518 1.00 98.69 94 ASP A N 1
ATOM 726 C CA . ASP A 1 94 ? 1.875 -0.035 -13.469 1.00 98.69 94 ASP A CA 1
ATOM 727 C C . ASP A 1 94 ? 1.163 0.142 -12.117 1.00 98.69 94 ASP A C 1
ATOM 729 O O . ASP A 1 94 ? 0.258 0.972 -12.016 1.00 98.69 94 ASP A O 1
ATOM 733 N N . GLU A 1 95 ? 1.541 -0.635 -11.097 1.00 98.88 95 GLU A N 1
ATOM 734 C CA . GLU A 1 95 ? 0.921 -0.564 -9.763 1.00 98.88 95 GLU A CA 1
ATOM 735 C C . GLU A 1 95 ? 1.906 -0.930 -8.642 1.00 98.88 95 GLU A C 1
ATOM 737 O O . GLU A 1 95 ? 2.796 -1.765 -8.831 1.00 98.88 95 GLU A O 1
ATOM 742 N N . ILE A 1 96 ? 1.780 -0.276 -7.485 1.00 98.94 96 ILE A N 1
ATOM 743 C CA . ILE A 1 96 ? 2.610 -0.487 -6.291 1.00 98.94 96 ILE A CA 1
ATOM 744 C C . ILE A 1 96 ? 1.703 -0.535 -5.062 1.00 98.94 96 ILE A C 1
ATOM 746 O O . ILE A 1 96 ? 1.139 0.494 -4.687 1.00 98.94 96 ILE A O 1
ATOM 750 N N . ASP A 1 97 ? 1.627 -1.688 -4.397 1.00 98.88 97 ASP A N 1
ATOM 751 C CA . ASP A 1 97 ? 0.550 -1.968 -3.444 1.00 98.88 97 ASP A CA 1
ATOM 752 C C . ASP A 1 97 ? 0.999 -2.107 -1.994 1.00 98.88 97 ASP A C 1
ATOM 754 O O . ASP A 1 97 ? 1.897 -2.891 -1.684 1.00 98.88 97 ASP A O 1
ATOM 758 N N . PHE A 1 98 ? 0.279 -1.441 -1.091 1.00 98.94 98 PHE A N 1
ATOM 759 C CA . PHE A 1 98 ? -0.030 -1.973 0.231 1.00 98.94 98 PHE A CA 1
ATOM 760 C C . PHE A 1 98 ? -1.496 -2.406 0.285 1.00 98.94 98 PHE A C 1
ATOM 762 O O . PHE A 1 98 ? -2.414 -1.607 0.088 1.00 98.94 98 PHE A O 1
ATOM 769 N N . GLU A 1 99 ? -1.711 -3.657 0.662 1.00 98.94 99 GLU A N 1
ATOM 770 C CA . GLU A 1 99 ? -3.016 -4.231 0.953 1.00 98.94 99 GLU A CA 1
ATOM 771 C C . G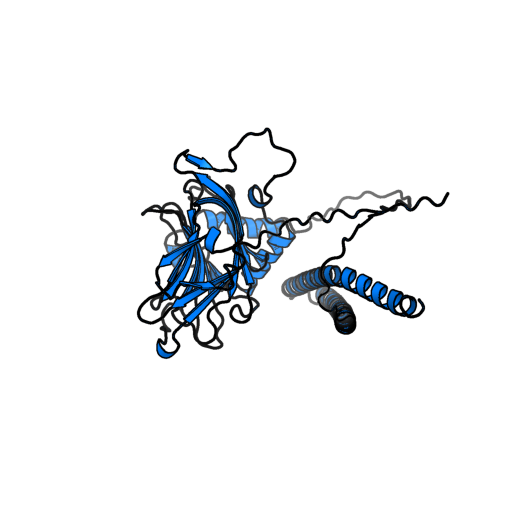LU A 1 99 ? -2.988 -4.831 2.360 1.00 98.94 99 GLU A C 1
ATOM 773 O O . GLU A 1 99 ? -2.108 -5.609 2.721 1.00 98.94 99 GLU A O 1
ATOM 778 N N . PHE A 1 100 ? -3.958 -4.471 3.186 1.00 98.94 100 PHE A N 1
ATOM 779 C CA . PHE A 1 100 ? -4.072 -4.935 4.559 1.00 98.94 100 PHE A CA 1
ATOM 780 C C . PHE A 1 100 ? -5.222 -5.921 4.641 1.00 98.94 100 PHE A C 1
ATOM 782 O O . PHE A 1 100 ? -6.393 -5.535 4.600 1.00 98.94 100 PHE A O 1
ATOM 789 N N . LEU A 1 101 ? -4.871 -7.200 4.737 1.00 98.88 101 LEU A N 1
ATOM 790 C CA . LEU A 1 101 ? -5.829 -8.293 4.743 1.00 98.88 101 LEU A CA 1
ATOM 791 C C . LEU A 1 101 ? -6.347 -8.475 6.167 1.00 98.88 101 LEU A C 1
ATOM 793 O O . LEU A 1 101 ? -5.576 -8.799 7.081 1.00 98.88 101 LEU A O 1
ATOM 797 N N . GLY A 1 102 ? -7.646 -8.243 6.344 1.00 98.75 102 GLY A N 1
ATOM 798 C CA . GLY A 1 102 ? -8.313 -8.396 7.625 1.00 98.75 102 GLY A CA 1
ATOM 799 C C . GLY A 1 102 ? -8.380 -9.846 8.097 1.00 98.75 102 GLY A C 1
ATOM 800 O O . GLY A 1 102 ? -8.069 -10.795 7.367 1.00 98.75 102 GLY A O 1
ATOM 801 N N . ASN A 1 103 ? -8.754 -10.035 9.359 1.00 98.62 103 ASN A N 1
ATOM 802 C CA . ASN A 1 103 ? -8.758 -11.349 9.992 1.00 98.62 103 ASN A CA 1
ATOM 803 C C . ASN A 1 103 ? -9.855 -11.462 11.059 1.00 98.62 103 ASN A C 1
ATOM 805 O O . ASN A 1 103 ? -10.484 -10.475 11.434 1.00 98.62 103 ASN A O 1
ATOM 809 N N . SER A 1 104 ? -10.098 -12.678 11.545 1.00 98.38 104 SER A N 1
ATOM 810 C CA . SER A 1 104 ? -10.988 -12.904 12.687 1.00 98.38 104 SER A CA 1
ATOM 811 C C . SER A 1 104 ? -10.477 -12.174 13.933 1.00 98.38 104 SER A C 1
ATOM 813 O O . SER A 1 104 ? -9.268 -12.025 14.112 1.00 98.38 104 SER A O 1
ATOM 815 N N . SER A 1 105 ? -11.382 -11.779 14.833 1.00 97.88 105 SER A N 1
ATOM 816 C CA . SER A 1 105 ? -11.022 -11.125 16.098 1.00 97.88 105 SER A CA 1
ATOM 817 C C . SER A 1 105 ? -9.897 -11.860 16.837 1.00 97.88 105 SER A C 1
ATOM 819 O O . SER A 1 105 ? -9.950 -13.077 17.021 1.00 97.88 105 SER A O 1
ATOM 821 N N . GLY A 1 106 ? -8.886 -11.110 17.279 1.00 94.94 106 GLY A N 1
ATOM 822 C CA . GLY A 1 106 ? -7.725 -11.642 18.003 1.00 94.94 106 GLY A CA 1
ATOM 823 C C . GLY A 1 106 ? -6.666 -12.316 17.124 1.00 94.94 106 GLY A C 1
ATOM 824 O O . GLY A 1 106 ? -5.622 -12.707 17.641 1.00 94.94 106 GLY A O 1
ATOM 825 N N . GLN A 1 107 ? -6.894 -12.442 15.814 1.00 98.12 107 GLN A N 1
ATOM 826 C CA . GLN A 1 107 ? -5.891 -12.914 14.864 1.00 98.12 107 GLN A CA 1
ATOM 827 C C . GLN A 1 107 ? -5.170 -11.731 14.203 1.00 98.12 107 GLN A C 1
ATOM 829 O O . GLN A 1 107 ? -5.781 -10.688 13.968 1.00 98.12 107 GLN A O 1
ATOM 834 N N . PRO A 1 108 ? -3.875 -11.868 13.872 1.00 98.00 108 PRO A N 1
ATOM 835 C CA . PRO A 1 108 ? -3.106 -10.757 13.330 1.00 98.00 108 PRO A CA 1
ATOM 836 C C . PRO A 1 108 ? -3.553 -10.393 11.911 1.00 98.00 108 PRO A C 1
ATOM 838 O O . PRO A 1 108 ? -3.912 -11.265 11.113 1.00 98.00 108 PRO A O 1
ATOM 841 N N . TYR A 1 109 ? -3.441 -9.112 11.567 1.00 98.75 109 TYR A N 1
ATOM 842 C CA . TYR A 1 109 ? -3.505 -8.649 10.181 1.00 98.75 109 TYR A CA 1
ATOM 843 C C . TYR A 1 109 ? -2.350 -9.215 9.346 1.00 98.75 109 TYR A C 1
ATOM 845 O O . TYR A 1 109 ? -1.311 -9.629 9.877 1.00 98.75 109 TYR A O 1
ATOM 853 N N . THR A 1 110 ? -2.529 -9.224 8.028 1.00 98.81 110 THR A N 1
ATOM 854 C CA . THR A 1 110 ? -1.443 -9.436 7.066 1.00 98.81 110 THR A CA 1
ATOM 855 C C . THR A 1 110 ? -1.252 -8.167 6.250 1.00 98.81 110 THR A C 1
ATOM 857 O O . THR A 1 110 ? -2.206 -7.681 5.648 1.00 98.81 110 THR A O 1
ATOM 860 N N . VAL A 1 111 ? -0.024 -7.657 6.193 1.00 98.81 111 VAL A N 1
ATOM 861 C CA . VAL A 1 111 ? 0.380 -6.661 5.197 1.00 98.81 111 VAL A CA 1
ATOM 862 C C . VAL A 1 111 ? 0.823 -7.406 3.955 1.00 98.81 111 VAL A C 1
ATOM 864 O O . VAL A 1 111 ? 1.729 -8.232 4.016 1.00 98.81 111 VAL A O 1
ATOM 867 N N . HIS A 1 112 ? 0.178 -7.122 2.843 1.00 98.69 112 HIS A N 1
ATOM 868 C CA . HIS A 1 112 ? 0.428 -7.692 1.538 1.00 98.69 112 HIS A CA 1
ATOM 869 C C . HIS A 1 112 ? 0.979 -6.586 0.637 1.00 98.69 112 HIS A C 1
ATOM 871 O O . HIS A 1 112 ? 0.418 -5.497 0.576 1.00 98.69 112 HIS A O 1
ATOM 877 N N . THR A 1 113 ? 2.116 -6.840 -0.006 1.00 98.88 113 THR A N 1
ATOM 878 C CA . THR A 1 113 ? 2.723 -5.903 -0.960 1.00 98.88 113 THR A CA 1
ATOM 879 C C . THR A 1 113 ? 2.832 -6.545 -2.324 1.00 98.88 113 THR A C 1
ATOM 881 O O . THR A 1 113 ? 3.186 -7.724 -2.419 1.00 98.88 113 THR A O 1
ATOM 884 N N . ASN A 1 114 ? 2.597 -5.772 -3.378 1.00 98.69 114 ASN A N 1
ATOM 885 C CA . ASN A 1 114 ? 2.731 -6.234 -4.753 1.00 98.69 114 ASN A CA 1
ATOM 886 C C . ASN A 1 114 ? 3.296 -5.134 -5.657 1.00 98.69 114 ASN A C 1
ATOM 888 O O . ASN A 1 114 ? 3.361 -3.965 -5.275 1.00 98.69 114 ASN A O 1
ATOM 892 N N . VAL A 1 115 ? 3.787 -5.544 -6.826 1.00 98.75 115 VAL A N 1
ATOM 893 C CA . VAL A 1 115 ? 4.281 -4.630 -7.860 1.00 98.75 115 VAL A CA 1
ATOM 894 C C . VAL A 1 115 ? 3.850 -5.149 -9.226 1.00 98.75 115 VAL A C 1
ATOM 896 O O . VAL A 1 115 ? 4.296 -6.221 -9.660 1.00 98.75 115 VAL A O 1
ATOM 899 N N . TYR A 1 116 ? 3.033 -4.361 -9.919 1.00 98.44 116 TYR A N 1
ATOM 900 C CA . TYR A 1 116 ? 2.700 -4.560 -11.322 1.00 98.44 116 TYR A CA 1
ATOM 901 C C . TYR A 1 116 ? 3.559 -3.658 -12.193 1.00 98.44 116 TYR A C 1
ATOM 903 O O . TYR A 1 116 ? 3.821 -2.493 -11.888 1.00 98.44 116 TYR A O 1
ATOM 911 N N . SER A 1 117 ? 4.004 -4.208 -13.315 1.00 97.88 117 SER A N 1
ATOM 912 C CA . SER A 1 117 ? 4.621 -3.417 -14.373 1.00 97.88 117 SER A CA 1
ATOM 913 C C . SER A 1 117 ? 4.109 -3.903 -15.713 1.00 97.88 117 SER A C 1
ATOM 915 O O . SER A 1 117 ? 4.146 -5.106 -15.985 1.00 97.88 117 SER A O 1
ATOM 917 N N . GLN A 1 118 ? 3.608 -2.986 -16.538 1.00 96.69 118 GLN A N 1
ATOM 918 C CA . GLN A 1 118 ? 3.002 -3.298 -17.835 1.00 96.69 118 GLN A CA 1
ATOM 919 C C . GLN A 1 118 ? 1.888 -4.361 -17.731 1.00 96.69 118 GLN A C 1
ATOM 921 O O . GLN A 1 118 ? 1.819 -5.295 -18.533 1.00 96.69 118 GLN A O 1
ATOM 926 N N . GLY A 1 119 ? 1.048 -4.259 -16.697 1.00 96.44 119 GLY A N 1
ATOM 927 C CA . GLY A 1 119 ? -0.052 -5.182 -16.400 1.00 96.44 119 GLY A CA 1
ATOM 928 C C . GLY A 1 119 ? 0.375 -6.528 -15.800 1.00 96.44 119 GLY A C 1
ATOM 929 O O . GLY A 1 119 ? -0.458 -7.418 -15.637 1.00 96.44 119 GLY A O 1
ATOM 930 N N . LYS A 1 120 ? 1.662 -6.722 -15.476 1.00 95.62 120 LYS A N 1
ATOM 931 C CA . LYS A 1 120 ? 2.191 -7.987 -14.934 1.00 95.62 120 LYS A CA 1
ATOM 932 C C . LYS A 1 120 ? 2.581 -7.863 -13.459 1.00 95.62 120 LYS A C 1
ATOM 934 O O . LYS A 1 120 ? 3.647 -7.330 -13.142 1.00 95.62 120 LYS A O 1
ATOM 939 N N . GLY A 1 121 ? 1.742 -8.418 -12.586 1.00 94.69 121 GLY A N 1
ATOM 940 C CA . GLY A 1 121 ? 1.966 -8.534 -11.139 1.00 94.69 121 GLY A CA 1
ATOM 941 C C . GLY A 1 121 ? 2.636 -9.849 -10.745 1.00 94.69 121 GLY A C 1
ATOM 942 O O . GLY A 1 121 ? 3.703 -10.178 -11.274 1.00 94.69 121 GLY A O 1
ATOM 943 N N . ASN A 1 122 ? 1.986 -10.600 -9.843 1.00 94.25 122 ASN A N 1
ATOM 944 C CA . ASN A 1 122 ? 2.450 -11.873 -9.269 1.00 94.25 122 ASN A CA 1
ATOM 945 C C . ASN A 1 122 ? 3.746 -11.759 -8.448 1.00 94.25 122 ASN A C 1
ATOM 947 O O . ASN A 1 122 ? 4.544 -12.701 -8.401 1.00 94.25 122 ASN A O 1
ATOM 951 N N . LYS A 1 123 ? 3.969 -10.608 -7.805 1.00 96.38 123 LYS A N 1
ATOM 952 C CA . LYS A 1 123 ? 5.171 -10.313 -7.011 1.00 96.38 123 LYS A CA 1
ATOM 953 C C . LYS A 1 123 ? 4.821 -10.103 -5.546 1.00 96.38 123 LYS A C 1
ATOM 955 O O . LYS A 1 123 ? 5.328 -9.183 -4.902 1.00 96.38 123 LYS A O 1
ATOM 960 N N . GLU A 1 124 ? 3.925 -10.928 -5.022 1.00 97.94 124 GLU A N 1
ATOM 961 C CA . GLU A 1 124 ? 3.391 -10.755 -3.680 1.00 97.94 124 GLU A CA 1
ATOM 962 C C . GLU A 1 124 ? 4.449 -11.062 -2.605 1.00 97.94 124 GLU A C 1
ATOM 964 O O . GLU A 1 124 ? 5.175 -12.060 -2.669 1.00 97.94 124 GLU A O 1
ATOM 969 N N . GLN A 1 125 ? 4.515 -10.220 -1.578 1.00 98.62 125 GLN A N 1
ATOM 970 C CA . GLN A 1 125 ? 5.176 -10.530 -0.308 1.00 98.62 125 GLN A CA 1
ATOM 971 C C . GLN A 1 125 ? 4.228 -10.190 0.834 1.00 98.62 125 GLN A C 1
ATOM 973 O O . GLN A 1 125 ? 3.558 -9.158 0.789 1.00 98.62 125 GLN A O 1
ATOM 978 N N . GLN A 1 126 ? 4.169 -11.053 1.846 1.00 98.75 126 GLN A N 1
ATOM 979 C CA . GLN A 1 126 ? 3.264 -10.890 2.980 1.00 98.75 126 GLN A CA 1
ATOM 980 C C . GLN A 1 126 ? 4.022 -10.847 4.295 1.00 98.75 126 GLN A C 1
ATOM 982 O O . GLN A 1 126 ? 4.944 -11.636 4.507 1.00 98.75 126 GLN A O 1
ATOM 987 N N . PHE A 1 127 ? 3.570 -9.987 5.202 1.00 98.75 127 PHE A N 1
ATOM 988 C CA . PHE A 1 127 ? 4.195 -9.737 6.492 1.00 98.75 127 PHE A CA 1
ATOM 989 C C . PHE A 1 127 ? 3.152 -9.664 7.610 1.00 98.75 127 PHE A C 1
ATOM 991 O O . PHE A 1 127 ? 2.026 -9.205 7.409 1.00 98.75 127 PHE A O 1
ATOM 998 N N . ARG A 1 128 ? 3.538 -10.081 8.815 1.00 98.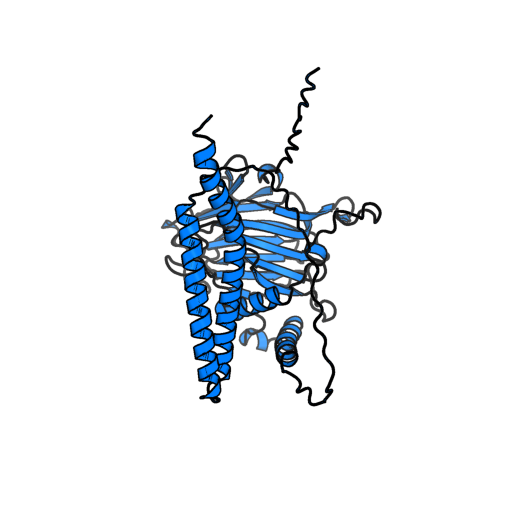56 128 ARG A N 1
ATOM 999 C CA . ARG A 1 128 ? 2.880 -9.661 10.059 1.00 98.56 128 ARG A CA 1
ATOM 1000 C C . ARG A 1 128 ? 3.478 -8.336 10.531 1.00 98.56 128 ARG A C 1
ATOM 1002 O O . ARG A 1 128 ? 4.583 -7.978 10.141 1.00 98.56 128 ARG A O 1
ATOM 1009 N N . LEU A 1 129 ? 2.755 -7.616 11.379 1.00 97.88 129 LEU A N 1
ATOM 1010 C CA . LEU A 1 129 ? 3.249 -6.391 12.008 1.00 97.88 129 LEU A CA 1
ATOM 1011 C C . LEU A 1 129 ? 3.702 -6.673 13.441 1.00 97.88 129 LEU A C 1
ATOM 1013 O O . LEU A 1 129 ? 3.172 -7.563 14.105 1.00 97.88 129 LEU A O 1
ATOM 1017 N N . TRP A 1 130 ? 4.672 -5.896 13.921 1.00 97.50 130 TRP A N 1
ATOM 1018 C CA . TRP A 1 130 ? 5.176 -5.938 15.303 1.00 97.50 130 TRP A CA 1
ATOM 1019 C C . TRP A 1 130 ? 4.328 -5.109 16.285 1.00 97.50 130 TRP A C 1
ATOM 1021 O O . TRP A 1 130 ? 4.751 -4.843 17.407 1.00 97.50 130 TRP A O 1
ATOM 1031 N N . PHE A 1 131 ? 3.134 -4.693 15.863 1.00 97.88 131 PHE A N 1
ATOM 1032 C CA . PHE A 1 131 ? 2.159 -3.917 16.628 1.00 97.88 131 PHE A CA 1
ATOM 1033 C C . PHE A 1 131 ? 0.734 -4.243 16.153 1.00 97.88 131 PHE A C 1
ATOM 1035 O O . PHE A 1 131 ? 0.551 -4.883 15.115 1.00 97.88 131 PHE A O 1
ATOM 1042 N N . ASP A 1 132 ? -0.276 -3.789 16.901 1.00 98.19 132 ASP A N 1
ATOM 1043 C CA . ASP A 1 132 ? -1.685 -3.863 16.497 1.00 98.19 132 ASP A CA 1
ATOM 1044 C C . ASP A 1 132 ? -2.069 -2.632 15.646 1.00 98.19 132 ASP A C 1
ATOM 1046 O O . ASP A 1 132 ? -2.247 -1.541 16.205 1.00 98.19 132 ASP A O 1
ATOM 1050 N N . PRO A 1 133 ? -2.246 -2.781 14.318 1.00 98.56 133 PRO A N 1
ATOM 1051 C CA . PRO A 1 133 ? -2.526 -1.669 13.404 1.00 98.56 133 PRO A CA 1
ATOM 1052 C C . PRO A 1 133 ? -3.954 -1.107 13.520 1.00 98.56 133 PRO A C 1
ATOM 1054 O O . PRO A 1 133 ? -4.301 -0.156 12.818 1.00 98.56 133 PRO A O 1
ATOM 1057 N N . THR A 1 134 ? -4.806 -1.702 14.359 1.00 98.56 134 THR A N 1
ATOM 1058 C CA . THR A 1 134 ? -6.173 -1.227 14.622 1.00 98.56 134 THR A CA 1
ATOM 1059 C C . THR A 1 134 ? -6.227 -0.265 15.810 1.00 98.56 134 THR A C 1
ATOM 1061 O O . THR A 1 134 ? -7.143 0.553 15.923 1.00 98.56 134 THR A O 1
ATOM 1064 N N . SER A 1 135 ? -5.219 -0.329 16.685 1.00 97.88 135 SER A N 1
ATOM 1065 C CA . SER A 1 135 ? -5.180 0.408 17.950 1.00 97.88 135 SER A CA 1
ATOM 1066 C C . SER A 1 135 ? -4.772 1.876 17.786 1.00 97.88 135 SER A C 1
ATOM 1068 O O . SER A 1 135 ? -5.282 2.750 18.488 1.00 97.88 135 SER A O 1
ATOM 1070 N N . SER A 1 136 ? -3.874 2.162 16.840 1.00 97.81 136 SER A N 1
ATOM 1071 C CA . SER A 1 136 ? -3.262 3.475 16.622 1.00 97.81 136 SER A CA 1
ATOM 1072 C C . SER A 1 136 ? -2.985 3.707 15.140 1.00 97.81 136 SER A C 1
ATOM 1074 O O . SER A 1 136 ? -3.007 2.782 14.334 1.00 97.81 136 SER A O 1
ATOM 1076 N N . PHE A 1 137 ? -2.747 4.964 14.775 1.00 98.69 137 PHE A N 1
ATOM 1077 C CA . PHE A 1 137 ? -2.276 5.305 13.437 1.00 98.69 137 PHE A CA 1
ATOM 1078 C C . PHE A 1 137 ? -0.788 4.984 13.304 1.00 98.69 137 PHE A C 1
ATOM 1080 O O . PHE A 1 137 ? -0.001 5.424 14.139 1.00 98.69 137 PHE A O 1
ATOM 1087 N N . HIS A 1 138 ? -0.424 4.305 12.220 1.00 98.81 138 HIS A N 1
ATOM 1088 C CA . HIS A 1 138 ? 0.959 4.023 11.833 1.00 98.81 138 HIS A CA 1
ATOM 1089 C C . HIS A 1 138 ? 1.235 4.583 10.442 1.00 98.81 138 HIS A C 1
ATOM 1091 O O . HIS A 1 138 ? 0.315 4.690 9.628 1.00 98.81 138 HIS A O 1
ATOM 1097 N N . THR A 1 139 ? 2.479 4.973 10.180 1.00 98.88 139 THR A N 1
ATOM 1098 C CA . THR A 1 139 ? 2.878 5.547 8.891 1.00 98.88 139 THR A CA 1
ATOM 1099 C C . THR A 1 139 ? 3.243 4.434 7.922 1.00 98.88 139 THR A C 1
ATOM 1101 O O . THR A 1 139 ? 4.127 3.629 8.204 1.00 98.88 139 THR A O 1
ATOM 1104 N N . TYR A 1 140 ? 2.603 4.417 6.761 1.00 98.88 140 TYR A N 1
ATOM 1105 C CA . TYR A 1 140 ? 2.946 3.533 5.654 1.00 98.88 140 TYR A CA 1
ATOM 1106 C C . TYR A 1 140 ? 3.477 4.380 4.510 1.00 98.88 140 TYR A C 1
ATOM 1108 O O . TYR A 1 140 ? 2.842 5.357 4.110 1.00 98.88 140 TYR A O 1
ATOM 1116 N N . SER A 1 141 ? 4.652 4.008 4.014 1.00 98.88 141 SER A N 1
ATOM 1117 C CA . SER A 1 141 ? 5.402 4.817 3.059 1.00 98.88 141 SER A CA 1
ATOM 1118 C C . SER A 1 141 ? 5.784 4.011 1.832 1.00 98.88 141 SER A C 1
ATOM 1120 O O . SER A 1 141 ? 6.307 2.900 1.949 1.00 98.88 141 SER A O 1
ATOM 1122 N N . ILE A 1 142 ? 5.595 4.612 0.661 1.00 98.88 142 ILE A N 1
ATOM 1123 C CA . ILE A 1 142 ? 6.162 4.138 -0.600 1.00 98.88 142 ILE A CA 1
ATOM 1124 C C . ILE A 1 142 ? 7.165 5.184 -1.072 1.00 98.88 142 ILE A C 1
ATOM 1126 O O . ILE A 1 142 ? 6.799 6.320 -1.370 1.00 98.88 142 ILE A O 1
ATOM 1130 N N . VAL A 1 143 ? 8.436 4.798 -1.156 1.00 98.75 143 VAL A N 1
ATOM 1131 C CA . VAL A 1 143 ? 9.462 5.568 -1.867 1.00 98.75 143 VAL A CA 1
ATOM 1132 C C . VAL A 1 143 ? 9.638 4.934 -3.232 1.00 98.75 143 VAL A C 1
ATOM 1134 O O . VAL A 1 143 ? 10.047 3.782 -3.326 1.00 98.75 143 VAL A O 1
ATOM 1137 N N . TRP A 1 144 ? 9.338 5.676 -4.286 1.00 98.62 144 TRP A N 1
ATOM 1138 C CA . TRP A 1 144 ? 9.429 5.231 -5.668 1.00 98.62 144 TRP A CA 1
ATOM 1139 C C . TRP A 1 144 ? 10.336 6.184 -6.436 1.00 98.62 144 TRP A C 1
ATOM 1141 O O . TRP A 1 144 ? 9.999 7.347 -6.633 1.00 98.62 144 TRP A O 1
ATOM 1151 N N . ASN A 1 145 ? 11.493 5.696 -6.871 1.00 97.00 145 ASN A N 1
ATOM 1152 C CA . ASN A 1 145 ? 12.409 6.429 -7.738 1.00 97.00 145 ASN A CA 1
ATOM 1153 C C . ASN A 1 145 ? 12.796 5.579 -8.956 1.00 97.00 145 ASN A C 1
ATOM 1155 O O . ASN A 1 145 ? 12.337 4.449 -9.118 1.00 97.00 145 ASN A O 1
ATOM 1159 N N . SER A 1 146 ? 13.634 6.124 -9.838 1.00 95.88 146 SER A N 1
ATOM 1160 C CA . SER A 1 146 ? 14.017 5.456 -11.089 1.00 95.88 146 SER A CA 1
ATOM 1161 C C . SER A 1 146 ? 14.841 4.178 -10.893 1.00 95.88 146 SER A C 1
ATOM 1163 O O . SER A 1 146 ? 14.964 3.389 -11.831 1.00 95.88 146 SER A O 1
ATOM 1165 N N . GLN A 1 147 ? 15.406 3.973 -9.699 1.00 96.69 147 GLN A N 1
ATOM 1166 C CA . GLN A 1 147 ? 16.268 2.838 -9.379 1.00 96.69 147 GLN A CA 1
ATOM 1167 C C . GLN A 1 147 ? 15.558 1.760 -8.565 1.00 96.69 147 GLN A C 1
ATOM 1169 O O . GLN A 1 147 ? 15.969 0.604 -8.630 1.00 96.69 147 GLN A O 1
ATOM 1174 N N . ARG A 1 148 ? 14.566 2.119 -7.741 1.00 97.69 148 ARG A N 1
ATOM 1175 C CA . ARG A 1 148 ? 13.921 1.183 -6.814 1.00 97.69 148 ARG A CA 1
ATOM 1176 C C . ARG A 1 148 ? 12.606 1.702 -6.240 1.00 97.69 148 ARG A C 1
ATOM 1178 O O . ARG A 1 148 ? 12.312 2.897 -6.250 1.00 97.69 148 ARG A O 1
ATOM 1185 N N . ILE A 1 149 ? 11.856 0.764 -5.679 1.00 98.81 149 ILE A N 1
ATOM 1186 C CA . ILE A 1 149 ? 10.707 0.987 -4.810 1.00 98.81 149 ILE A CA 1
ATOM 1187 C C . ILE A 1 149 ? 11.066 0.471 -3.416 1.00 98.81 149 ILE A C 1
ATOM 1189 O O . ILE A 1 149 ? 11.566 -0.647 -3.283 1.00 98.81 149 ILE A O 1
ATOM 1193 N N . ILE A 1 150 ? 10.801 1.261 -2.380 1.00 98.81 150 ILE A N 1
ATOM 1194 C CA . ILE A 1 150 ? 10.993 0.891 -0.977 1.00 98.81 150 ILE A CA 1
ATOM 1195 C C . ILE A 1 150 ? 9.650 1.023 -0.265 1.00 98.81 150 ILE A C 1
ATOM 1197 O O . ILE A 1 150 ? 9.043 2.093 -0.264 1.00 98.81 150 ILE A O 1
ATOM 1201 N N . PHE A 1 151 ? 9.214 -0.066 0.358 1.00 98.88 151 PHE A N 1
ATOM 1202 C CA . PHE A 1 151 ? 8.036 -0.108 1.216 1.00 98.88 151 PHE A CA 1
ATOM 1203 C C . PHE A 1 151 ? 8.490 0.027 2.663 1.00 98.88 151 PHE A C 1
ATOM 1205 O O . PHE A 1 151 ? 9.339 -0.755 3.110 1.00 98.88 151 PHE A O 1
ATOM 1212 N N . LEU A 1 152 ? 7.928 0.986 3.399 1.00 98.88 152 LEU A N 1
ATOM 1213 C CA . LEU A 1 152 ? 8.247 1.194 4.808 1.00 98.88 152 LEU A CA 1
ATOM 1214 C C . LEU A 1 152 ? 6.995 1.221 5.683 1.00 98.88 152 LEU A C 1
ATOM 1216 O O . LEU A 1 152 ? 5.929 1.668 5.263 1.00 98.88 152 LEU A O 1
ATOM 1220 N N . VAL A 1 153 ? 7.175 0.773 6.923 1.00 98.81 153 VAL A N 1
ATOM 1221 C CA . VAL A 1 153 ? 6.202 0.876 8.013 1.00 98.81 153 VAL A CA 1
ATOM 1222 C C . VAL A 1 153 ? 6.894 1.590 9.167 1.00 98.81 153 VAL A C 1
ATOM 1224 O O . VAL A 1 153 ? 7.904 1.100 9.661 1.00 98.81 153 VAL A O 1
ATOM 1227 N N . ASP A 1 154 ? 6.409 2.766 9.558 1.00 98.12 154 ASP A N 1
ATOM 1228 C CA . ASP A 1 154 ? 7.038 3.650 10.551 1.00 98.12 154 ASP A CA 1
ATOM 1229 C C . ASP A 1 154 ? 8.534 3.898 10.269 1.00 98.12 154 ASP A C 1
ATOM 1231 O O . ASP A 1 154 ? 9.386 3.785 11.146 1.00 98.12 154 ASP A O 1
ATOM 1235 N N . ASN A 1 155 ? 8.860 4.208 9.006 1.00 97.00 155 ASN A N 1
ATOM 1236 C CA . ASN A 1 155 ? 10.228 4.356 8.477 1.00 97.00 155 ASN A CA 1
ATOM 1237 C C . ASN A 1 155 ? 11.114 3.095 8.555 1.00 97.00 155 ASN A C 1
ATOM 1239 O O . ASN A 1 155 ? 12.295 3.161 8.222 1.00 97.00 155 ASN A O 1
ATOM 1243 N N . ILE A 1 156 ? 10.567 1.932 8.917 1.00 98.06 156 ILE A N 1
ATOM 1244 C CA . ILE A 1 156 ? 11.280 0.655 8.866 1.00 98.06 156 ILE A CA 1
ATOM 1245 C C . ILE A 1 156 ? 11.051 0.010 7.491 1.00 98.06 156 ILE A C 1
ATOM 1247 O O . ILE A 1 156 ? 9.903 -0.298 7.161 1.00 98.06 156 ILE A O 1
ATOM 1251 N N . PRO A 1 157 ? 12.100 -0.231 6.680 1.00 98.56 157 PRO A N 1
ATOM 1252 C CA . PRO A 1 157 ? 11.941 -0.884 5.387 1.00 98.56 157 PRO A CA 1
ATOM 1253 C C . PRO A 1 157 ? 11.521 -2.346 5.567 1.00 98.56 157 PRO A C 1
ATOM 1255 O O . PRO A 1 157 ? 12.175 -3.108 6.279 1.00 98.56 157 PRO A O 1
ATOM 1258 N N . ILE A 1 158 ? 10.451 -2.746 4.880 1.00 98.62 158 ILE A N 1
ATOM 1259 C CA . ILE A 1 158 ? 9.956 -4.134 4.879 1.00 98.62 158 ILE A CA 1
ATOM 1260 C C . ILE A 1 158 ? 10.230 -4.847 3.549 1.00 98.62 158 ILE A C 1
ATOM 1262 O O . ILE A 1 158 ? 10.331 -6.073 3.501 1.00 98.62 158 ILE A O 1
ATOM 1266 N N . ARG A 1 159 ? 10.385 -4.077 2.463 1.00 98.62 159 ARG A N 1
ATOM 1267 C CA . ARG A 1 159 ? 10.644 -4.583 1.113 1.00 98.62 159 ARG A CA 1
ATOM 1268 C C . ARG A 1 159 ? 11.365 -3.540 0.265 1.00 98.62 159 ARG A C 1
ATOM 1270 O O . ARG A 1 159 ? 11.037 -2.357 0.316 1.00 98.62 159 ARG A O 1
ATOM 1277 N N . VAL A 1 160 ? 12.290 -4.012 -0.570 1.00 98.44 160 VAL A N 1
ATOM 1278 C CA . VAL A 1 160 ? 12.886 -3.251 -1.675 1.00 98.44 160 VAL A CA 1
ATOM 1279 C C . VAL A 1 160 ? 12.645 -4.015 -2.972 1.00 98.44 160 VAL A C 1
ATOM 1281 O O . VAL A 1 160 ? 12.853 -5.226 -3.021 1.00 98.44 160 VAL A O 1
ATOM 1284 N N . TYR A 1 161 ? 12.210 -3.312 -4.012 1.00 97.81 161 TYR A N 1
ATOM 1285 C CA . TYR A 1 161 ? 12.071 -3.832 -5.368 1.00 97.81 161 TYR A CA 1
ATOM 1286 C C . TYR A 1 161 ? 12.917 -2.974 -6.310 1.00 97.81 161 TYR A C 1
ATOM 1288 O O . TYR A 1 161 ? 12.636 -1.789 -6.482 1.00 97.81 161 TYR A O 1
ATOM 1296 N N . ASN A 1 162 ? 13.986 -3.544 -6.861 1.00 97.12 162 ASN A N 1
ATOM 1297 C CA . ASN A 1 162 ? 14.941 -2.803 -7.682 1.00 97.12 162 ASN A CA 1
ATOM 1298 C C . ASN A 1 162 ? 14.477 -2.710 -9.137 1.00 97.12 162 ASN A C 1
ATOM 1300 O O . ASN A 1 162 ? 13.713 -3.540 -9.628 1.00 97.12 162 ASN A O 1
ATOM 1304 N N . ASN A 1 163 ? 14.976 -1.695 -9.830 1.00 96.94 163 ASN A N 1
ATOM 1305 C CA . ASN A 1 163 ? 14.894 -1.618 -11.273 1.00 96.94 163 ASN A CA 1
ATOM 1306 C C . ASN A 1 163 ? 15.908 -2.586 -11.902 1.00 96.94 163 ASN A C 1
ATOM 1308 O O . ASN A 1 163 ? 17.075 -2.247 -12.093 1.00 96.94 163 ASN A O 1
ATOM 1312 N N . ASP A 1 164 ? 15.419 -3.775 -12.249 1.00 95.81 164 ASP A N 1
ATOM 1313 C CA . ASP A 1 164 ? 16.176 -4.845 -12.897 1.00 95.81 164 ASP A CA 1
ATOM 1314 C C . ASP A 1 164 ? 15.865 -4.947 -14.409 1.00 95.81 164 ASP A C 1
ATOM 1316 O O . ASP A 1 164 ? 15.928 -6.025 -15.005 1.00 95.81 164 ASP A O 1
ATOM 1320 N N . GLU A 1 165 ? 15.551 -3.830 -15.080 1.00 95.06 165 GLU A N 1
ATOM 1321 C CA . GLU A 1 165 ? 15.284 -3.815 -16.531 1.00 95.06 165 GLU A CA 1
ATOM 1322 C C . GLU A 1 165 ? 16.462 -4.333 -17.362 1.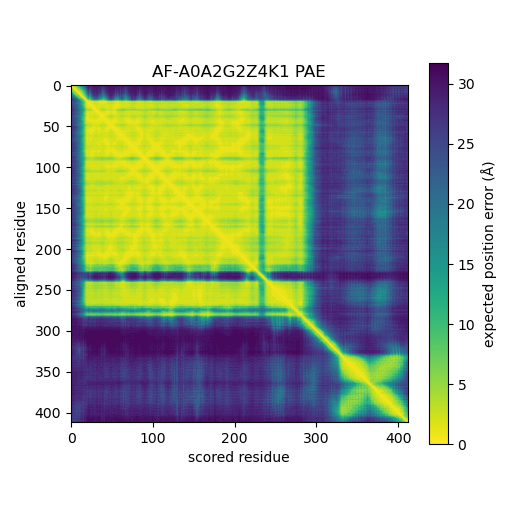00 95.06 165 GLU A C 1
ATOM 1324 O O . GLU A 1 165 ? 16.257 -4.970 -18.395 1.00 95.06 165 GLU A O 1
ATOM 1329 N N . ALA A 1 166 ? 17.698 -4.134 -16.891 1.00 94.00 166 ALA A N 1
ATOM 1330 C CA . ALA A 1 166 ? 18.894 -4.709 -17.509 1.00 94.00 166 ALA A CA 1
ATOM 1331 C C . ALA A 1 166 ? 18.890 -6.254 -17.503 1.00 94.00 166 ALA A C 1
ATOM 1333 O O . ALA A 1 166 ? 19.568 -6.875 -18.319 1.00 94.00 166 ALA A O 1
ATOM 1334 N N . LEU A 1 167 ? 18.108 -6.872 -16.611 1.00 91.88 167 LEU A N 1
ATOM 1335 C CA . LEU A 1 167 ? 17.871 -8.316 -16.527 1.00 91.88 167 LEU A CA 1
ATOM 1336 C C . LEU A 1 167 ? 16.568 -8.742 -17.230 1.00 91.88 167 LEU A C 1
ATOM 1338 O O . LEU A 1 167 ? 16.165 -9.901 -17.129 1.00 91.88 167 LEU A O 1
ATOM 1342 N N . GLY A 1 168 ? 15.902 -7.824 -17.940 1.00 93.06 168 GLY A N 1
ATOM 1343 C CA . GLY A 1 168 ? 14.642 -8.070 -18.644 1.00 93.06 168 GLY A CA 1
ATOM 1344 C C . GLY A 1 168 ? 13.392 -8.002 -17.761 1.00 93.06 168 GLY A C 1
ATOM 1345 O O . GLY A 1 168 ? 12.319 -8.416 -18.203 1.00 93.06 168 GLY A O 1
ATOM 1346 N N . VAL A 1 169 ? 13.503 -7.495 -16.529 1.00 94.56 169 VAL A N 1
ATOM 1347 C CA . VAL A 1 169 ? 12.373 -7.343 -15.603 1.00 94.56 169 VAL A CA 1
ATOM 1348 C C . VAL A 1 169 ? 11.813 -5.932 -15.726 1.00 94.56 169 VAL A C 1
ATOM 1350 O O . VAL A 1 169 ? 12.500 -4.959 -15.437 1.00 94.56 169 VAL A O 1
ATOM 1353 N N . ALA A 1 170 ? 10.560 -5.806 -16.165 1.00 96.38 170 ALA A N 1
ATOM 1354 C CA . ALA A 1 170 ? 9.916 -4.502 -16.275 1.00 96.38 170 ALA A CA 1
ATOM 1355 C C . ALA A 1 170 ? 9.818 -3.807 -14.903 1.00 96.38 170 ALA A C 1
ATOM 1357 O O . ALA A 1 170 ? 9.581 -4.451 -13.877 1.00 96.38 170 ALA A O 1
ATOM 1358 N N . PHE A 1 171 ? 9.963 -2.483 -14.917 1.00 98.12 171 PHE A N 1
ATOM 1359 C CA . PHE A 1 171 ? 9.893 -1.627 -13.738 1.00 98.12 171 PHE A CA 1
ATOM 1360 C C . PHE A 1 171 ? 8.964 -0.434 -14.019 1.00 98.12 171 PHE A C 1
ATOM 1362 O O . PHE A 1 171 ? 8.991 0.101 -15.137 1.00 98.12 171 PHE A O 1
ATOM 1369 N N . PRO A 1 172 ? 8.149 0.015 -13.046 1.00 97.31 172 PRO A N 1
ATOM 1370 C CA . PRO A 1 172 ? 7.191 1.086 -13.273 1.00 97.31 172 PRO A CA 1
ATOM 1371 C C . PRO A 1 172 ? 7.924 2.430 -13.277 1.00 97.31 172 PRO A C 1
ATOM 1373 O O . PRO A 1 172 ? 8.136 3.041 -12.236 1.00 97.31 172 PRO A O 1
ATOM 1376 N N . LYS A 1 173 ? 8.402 2.878 -14.440 1.00 94.88 173 LYS A N 1
ATOM 1377 C CA . LYS A 1 173 ? 9.143 4.152 -14.582 1.00 94.88 173 LYS A CA 1
ATOM 1378 C C . LYS A 1 173 ? 8.635 5.078 -15.681 1.00 94.88 173 LYS A C 1
ATOM 1380 O O . LYS A 1 173 ? 9.156 6.180 -15.823 1.00 94.88 173 LYS A O 1
ATOM 1385 N N . ASN A 1 174 ? 7.668 4.625 -16.477 1.00 94.12 174 ASN A N 1
ATOM 1386 C CA . ASN A 1 174 ? 7.224 5.338 -17.678 1.00 94.12 174 ASN A CA 1
ATOM 1387 C C . ASN A 1 174 ? 5.765 5.803 -17.600 1.00 94.12 174 ASN A C 1
ATOM 1389 O O . ASN A 1 174 ? 5.340 6.583 -18.447 1.00 94.12 174 ASN A O 1
ATOM 1393 N N . GLN A 1 175 ? 4.996 5.324 -16.622 1.00 96.81 175 GLN A N 1
ATOM 1394 C CA . GLN A 1 175 ? 3.591 5.677 -16.456 1.00 96.81 175 GLN A CA 1
ATOM 1395 C C . GLN A 1 175 ? 3.420 6.470 -15.169 1.00 96.81 175 GLN A C 1
ATOM 1397 O O . GLN A 1 175 ? 3.814 6.018 -14.094 1.00 96.81 175 GLN A O 1
ATOM 1402 N N . ALA A 1 176 ? 2.838 7.662 -15.279 1.00 97.38 176 ALA A N 1
ATOM 1403 C CA . ALA A 1 176 ? 2.460 8.419 -14.101 1.00 97.38 176 ALA A CA 1
ATOM 1404 C C . ALA A 1 176 ? 1.291 7.720 -13.394 1.00 97.38 176 ALA A C 1
ATOM 1406 O O . ALA A 1 176 ? 0.384 7.192 -14.041 1.00 97.38 176 ALA A O 1
ATOM 1407 N N . MET A 1 177 ? 1.326 7.710 -12.066 1.00 98.62 177 MET A N 1
ATOM 1408 C CA . MET A 1 177 ? 0.369 6.990 -11.232 1.00 98.62 177 MET A CA 1
ATOM 1409 C C . MET A 1 177 ? -0.349 7.932 -10.275 1.00 98.62 177 MET A C 1
ATOM 1411 O O . MET A 1 177 ? 0.217 8.926 -9.812 1.00 98.62 177 MET A O 1
ATOM 1415 N N . ARG A 1 178 ? -1.595 7.597 -9.939 1.00 98.56 178 ARG A N 1
ATOM 1416 C CA . ARG A 1 178 ? -2.322 8.229 -8.832 1.00 98.56 178 ARG A CA 1
ATOM 1417 C C . ARG A 1 178 ? -2.148 7.404 -7.581 1.00 98.56 178 ARG A C 1
ATOM 1419 O O . ARG A 1 178 ? -2.218 6.179 -7.642 1.00 98.56 178 ARG A O 1
ATOM 1426 N N . VAL A 1 179 ? -2.018 8.080 -6.447 1.00 98.69 179 VAL A N 1
ATOM 1427 C CA . VAL A 1 179 ? -2.200 7.421 -5.158 1.00 98.69 179 VAL A CA 1
ATOM 1428 C C . VAL A 1 179 ? -3.680 7.117 -4.998 1.00 98.69 179 VAL A C 1
ATOM 1430 O O . VAL A 1 179 ? -4.515 8.002 -5.165 1.00 98.69 179 VAL A O 1
ATOM 1433 N N . THR A 1 180 ? -4.010 5.886 -4.651 1.00 98.75 180 THR A N 1
ATOM 1434 C CA . THR A 1 180 ? -5.374 5.420 -4.438 1.00 98.75 180 THR A CA 1
ATOM 1435 C C . THR A 1 180 ? -5.446 4.645 -3.129 1.00 98.75 180 THR A C 1
ATOM 1437 O O . THR A 1 180 ? -4.495 3.985 -2.716 1.00 98.75 180 THR A O 1
ATOM 1440 N N . ALA A 1 181 ? -6.583 4.729 -2.452 1.00 98.69 181 ALA A N 1
ATOM 1441 C CA . ALA A 1 181 ? -6.860 3.939 -1.264 1.00 98.69 181 ALA A CA 1
ATOM 1442 C C . ALA A 1 181 ? -8.328 3.530 -1.249 1.00 98.69 181 ALA A C 1
ATOM 1444 O O . ALA A 1 181 ? -9.213 4.296 -1.643 1.00 98.69 181 ALA A O 1
ATOM 1445 N N . SER A 1 182 ? -8.588 2.300 -0.824 1.00 98.81 182 SER A N 1
ATOM 1446 C CA . SER A 1 182 ? -9.928 1.723 -0.821 1.00 98.81 182 SER A CA 1
ATOM 1447 C C . SER A 1 182 ? -10.154 0.771 0.342 1.00 98.81 182 SER A C 1
ATOM 1449 O O . SER A 1 182 ? -9.208 0.284 0.956 1.00 98.81 182 SER A O 1
ATOM 1451 N N . LEU A 1 183 ? -11.424 0.504 0.634 1.00 98.94 183 LEU A N 1
ATOM 1452 C CA . LEU A 1 183 ? -11.852 -0.560 1.533 1.00 98.94 183 LEU A CA 1
ATOM 1453 C C . LEU A 1 183 ? -12.928 -1.388 0.829 1.00 98.94 183 LEU A C 1
ATOM 1455 O O . LEU A 1 183 ? -13.957 -0.845 0.416 1.00 98.94 183 LEU A O 1
ATOM 1459 N N . TRP A 1 184 ? -12.678 -2.685 0.661 1.00 98.75 184 TRP A N 1
ATOM 1460 C CA . TRP A 1 184 ? -13.542 -3.579 -0.112 1.00 98.75 184 TRP A CA 1
ATOM 1461 C C . TRP A 1 184 ? -13.514 -5.022 0.416 1.00 98.75 184 TRP A C 1
ATOM 1463 O O . TRP A 1 184 ? -12.679 -5.375 1.250 1.00 98.75 184 TRP A O 1
ATOM 1473 N N . ASN A 1 185 ? -14.476 -5.837 -0.023 1.00 98.81 185 ASN A N 1
ATOM 1474 C CA . ASN A 1 185 ? -14.565 -7.256 0.319 1.00 98.81 185 ASN A CA 1
ATOM 1475 C C . ASN A 1 185 ? -13.844 -8.117 -0.723 1.00 98.81 185 ASN A C 1
ATOM 1477 O O . ASN A 1 185 ? -14.091 -7.983 -1.916 1.00 98.81 185 ASN A O 1
ATOM 1481 N N . ALA A 1 186 ? -13.013 -9.033 -0.248 1.00 98.25 186 ALA A N 1
ATOM 1482 C CA . ALA A 1 186 ? -12.206 -9.946 -1.040 1.00 98.25 186 ALA A CA 1
ATOM 1483 C C . ALA A 1 186 ? -12.282 -11.364 -0.451 1.00 98.25 186 ALA A C 1
ATOM 1485 O O . ALA A 1 186 ? -11.270 -12.029 -0.203 1.00 98.25 186 ALA A O 1
ATOM 1486 N N . ASP A 1 187 ? -13.512 -11.815 -0.205 1.00 98.38 187 ASP A N 1
ATOM 1487 C CA . ASP A 1 187 ? -13.847 -13.093 0.430 1.00 98.38 187 ASP A CA 1
ATOM 1488 C C . ASP A 1 187 ? -13.130 -14.299 -0.179 1.00 98.38 187 ASP A C 1
ATOM 1490 O O . ASP A 1 187 ? -12.859 -15.284 0.510 1.00 98.38 187 ASP A O 1
ATOM 1494 N N . ASP A 1 188 ? -12.832 -14.246 -1.471 1.00 98.25 188 ASP A N 1
ATOM 1495 C CA . ASP A 1 188 ? -12.241 -15.359 -2.205 1.00 98.25 188 ASP A CA 1
ATOM 1496 C C . ASP A 1 188 ? -10.772 -15.609 -1.867 1.00 98.25 188 ASP A C 1
ATOM 1498 O O . ASP A 1 188 ? -10.274 -16.700 -2.143 1.00 98.25 188 ASP A O 1
ATOM 1502 N N . TRP A 1 189 ? -10.074 -14.658 -1.234 1.00 97.88 189 TRP A N 1
ATOM 1503 C CA . TRP A 1 189 ? -8.638 -14.819 -0.983 1.00 97.88 189 TRP A CA 1
ATOM 1504 C C . TRP A 1 189 ? -8.086 -14.124 0.269 1.00 97.88 189 TRP A C 1
ATOM 1506 O O . TRP A 1 189 ? -7.113 -14.632 0.832 1.00 97.88 189 TRP A O 1
ATOM 1516 N N . ALA A 1 190 ? -8.685 -13.028 0.751 1.00 97.88 190 ALA A N 1
ATOM 1517 C CA . ALA A 1 190 ? -8.049 -12.149 1.741 1.00 97.88 190 ALA A CA 1
ATOM 1518 C C . ALA A 1 190 ? -7.693 -12.849 3.059 1.00 97.88 190 ALA A C 1
ATOM 1520 O O . ALA A 1 190 ? -6.546 -12.808 3.509 1.00 97.88 190 ALA A O 1
ATOM 1521 N N . THR A 1 191 ? -8.652 -13.531 3.684 1.00 98.38 191 THR A N 1
ATOM 1522 C CA . THR A 1 191 ? -8.435 -14.119 5.011 1.00 98.38 191 THR A CA 1
ATOM 1523 C C . THR A 1 191 ? -8.221 -15.620 4.914 1.00 98.38 191 THR A C 1
ATOM 1525 O O . THR A 1 191 ? -9.110 -16.379 4.526 1.00 98.38 191 THR A O 1
ATOM 1528 N N . GLN A 1 192 ? -7.018 -16.055 5.300 1.00 95.50 192 GLN A N 1
ATOM 1529 C CA . GLN A 1 192 ? -6.606 -17.465 5.301 1.00 95.50 192 GLN A CA 1
ATOM 1530 C C . GLN A 1 192 ? -6.766 -18.134 3.923 1.00 95.50 192 GLN A C 1
ATOM 1532 O O . GLN A 1 192 ? -7.193 -19.287 3.827 1.00 95.50 192 GLN A O 1
ATOM 1537 N N . GLY A 1 193 ? -6.444 -17.398 2.853 1.00 95.06 193 GLY A N 1
ATOM 1538 C CA . GLY A 1 193 ? -6.623 -17.867 1.478 1.00 95.06 193 GLY A CA 1
ATOM 1539 C C . GLY A 1 193 ? -8.095 -18.042 1.102 1.00 95.06 193 GLY A C 1
ATOM 1540 O O . GLY A 1 193 ? -8.436 -19.010 0.431 1.00 95.06 193 GLY A O 1
ATOM 1541 N N . GLY A 1 194 ? -8.967 -17.167 1.614 1.00 97.81 194 GLY A N 1
ATOM 1542 C CA . GLY A 1 194 ? -10.398 -17.133 1.301 1.00 97.81 194 GLY A CA 1
ATOM 1543 C C . GLY A 1 194 ? -11.281 -18.100 2.092 1.00 97.81 194 GLY A C 1
ATOM 1544 O O . GLY A 1 194 ? -12.471 -18.224 1.803 1.00 97.81 194 GLY A O 1
ATOM 1545 N N . ARG A 1 195 ? -10.730 -18.807 3.087 1.00 98.00 195 ARG A N 1
ATOM 1546 C CA . ARG A 1 195 ? -11.497 -19.765 3.907 1.00 98.00 195 ARG A CA 1
ATOM 1547 C C . ARG A 1 195 ? -12.453 -19.084 4.877 1.00 98.00 195 ARG A C 1
ATOM 1549 O O . ARG A 1 195 ? -13.506 -19.640 5.173 1.00 98.00 195 ARG A O 1
ATOM 1556 N N . VAL A 1 196 ? -12.073 -17.918 5.394 1.00 98.50 196 VAL A N 1
ATOM 1557 C CA . VAL A 1 196 ? -12.895 -17.151 6.333 1.00 98.50 196 VAL A CA 1
ATOM 1558 C C . VAL A 1 196 ? -13.500 -15.974 5.585 1.00 98.50 196 VAL A C 1
ATOM 1560 O O . VAL A 1 196 ? -12.774 -15.149 5.036 1.00 98.50 196 VAL A O 1
ATOM 1563 N N . LYS A 1 197 ? -14.830 -15.935 5.555 1.00 98.56 197 LYS A N 1
ATOM 1564 C CA . LYS A 1 197 ? -15.625 -14.936 4.839 1.00 98.56 197 LYS A CA 1
ATOM 1565 C C . LYS A 1 197 ? -15.969 -13.753 5.739 1.00 98.56 197 LYS A C 1
ATOM 1567 O O . LYS A 1 197 ? -15.922 -13.871 6.967 1.00 98.56 197 LYS A O 1
ATOM 1572 N N . THR A 1 198 ? -16.338 -12.632 5.134 1.00 98.81 198 THR A N 1
ATOM 1573 C CA . THR A 1 198 ? -16.832 -11.461 5.851 1.00 98.81 198 THR A CA 1
ATOM 1574 C C . THR A 1 198 ? -18.143 -11.770 6.564 1.00 98.81 198 THR A C 1
ATOM 1576 O O . THR A 1 198 ? -19.138 -12.170 5.961 1.00 98.81 198 THR A O 1
ATOM 1579 N N . ASP A 1 199 ? -18.154 -11.529 7.873 1.00 98.50 199 ASP A N 1
ATOM 1580 C CA . ASP A 1 199 ? -19.374 -11.521 8.670 1.00 98.50 199 ASP A CA 1
ATOM 1581 C C . ASP A 1 199 ? -20.030 -10.141 8.579 1.00 98.50 199 ASP A C 1
ATOM 1583 O O . ASP A 1 199 ? -19.709 -9.220 9.328 1.00 98.50 199 ASP A O 1
ATOM 1587 N N . TRP A 1 200 ? -20.970 -9.988 7.649 1.00 98.62 200 TRP A N 1
ATOM 1588 C CA . TRP A 1 200 ? -21.657 -8.718 7.412 1.00 98.62 200 TRP A CA 1
ATOM 1589 C C . TRP A 1 200 ? -22.493 -8.207 8.596 1.00 98.62 200 TRP A C 1
ATOM 1591 O O . TRP A 1 200 ? -22.896 -7.044 8.570 1.00 98.62 200 TRP A O 1
ATOM 1601 N N . SER A 1 201 ? -22.741 -9.019 9.634 1.00 98.31 201 SER A N 1
ATOM 1602 C CA . SER A 1 201 ? -23.366 -8.547 10.880 1.00 98.31 201 SER A CA 1
ATOM 1603 C C . SER A 1 201 ? -22.451 -7.606 11.678 1.00 98.31 201 SER A C 1
ATOM 1605 O O . SER A 1 201 ? -22.939 -6.831 12.497 1.00 98.31 201 SER A O 1
ATOM 1607 N N . MET A 1 202 ? -21.145 -7.619 11.385 1.00 98.25 202 MET A N 1
ATOM 1608 C CA . MET A 1 202 ? -20.133 -6.741 11.981 1.00 98.25 202 MET A CA 1
ATOM 1609 C C . MET A 1 202 ? -19.959 -5.416 11.218 1.00 98.25 202 MET A C 1
ATOM 1611 O O . MET A 1 202 ? -19.160 -4.574 11.624 1.00 98.25 202 MET A O 1
ATOM 1615 N N . ALA A 1 203 ? -20.678 -5.216 10.109 1.00 98.00 203 ALA A N 1
ATOM 1616 C CA . ALA A 1 203 ? -20.625 -3.971 9.351 1.00 98.00 203 ALA A CA 1
ATOM 1617 C C . ALA A 1 203 ? -21.260 -2.794 10.138 1.00 98.00 203 ALA A C 1
ATOM 1619 O O . ALA A 1 203 ? -22.211 -3.005 10.894 1.00 98.00 203 ALA A O 1
ATOM 1620 N N . PRO A 1 204 ? -20.811 -1.541 9.920 1.00 98.31 204 PRO A N 1
ATOM 1621 C CA . PRO A 1 204 ? -19.812 -1.131 8.935 1.00 98.31 204 PRO A CA 1
ATOM 1622 C C . PRO A 1 204 ? -18.369 -1.373 9.395 1.00 98.31 204 PRO A C 1
ATOM 1624 O O . PRO A 1 204 ? -17.958 -0.984 10.488 1.00 98.31 204 PRO A O 1
ATOM 1627 N N . PHE A 1 205 ? -17.563 -1.931 8.495 1.00 98.88 205 PHE A N 1
ATOM 1628 C CA . PHE A 1 205 ? -16.112 -1.977 8.656 1.00 98.88 205 PHE A CA 1
ATOM 1629 C C . PHE A 1 205 ? -15.544 -0.613 8.306 1.00 98.88 205 PHE A C 1
ATOM 1631 O O . PHE A 1 205 ? -15.953 -0.037 7.302 1.00 98.88 205 PHE A O 1
ATOM 1638 N N . THR A 1 206 ? -14.623 -0.091 9.115 1.00 98.81 206 THR A N 1
ATOM 1639 C CA . THR A 1 206 ? -14.170 1.295 8.974 1.00 98.81 206 THR A CA 1
ATOM 1640 C C . THR A 1 206 ? -12.656 1.405 9.125 1.00 98.81 206 THR A C 1
ATOM 1642 O O . THR A 1 206 ? -12.110 0.961 10.132 1.00 98.81 206 THR A O 1
ATOM 1645 N N . ALA A 1 207 ? -11.989 2.012 8.144 1.00 98.88 207 ALA A N 1
ATOM 1646 C CA . ALA A 1 207 ? -10.564 2.339 8.173 1.00 98.88 207 ALA A CA 1
ATOM 1647 C C . ALA A 1 207 ? -10.374 3.859 8.086 1.00 98.88 207 ALA A C 1
ATOM 1649 O O . ALA A 1 207 ? -11.138 4.557 7.413 1.00 98.88 207 ALA A O 1
ATOM 1650 N N . SER A 1 208 ? -9.366 4.389 8.776 1.00 98.81 208 SER A N 1
ATOM 1651 C CA . SER A 1 208 ? -9.115 5.833 8.844 1.00 98.81 208 SER A CA 1
ATOM 1652 C C . SER A 1 208 ? -7.729 6.181 8.324 1.00 98.81 208 SER A C 1
ATOM 1654 O O . SER A 1 208 ? -6.744 5.556 8.709 1.00 98.81 208 SER A O 1
ATOM 1656 N N . TYR A 1 209 ? -7.663 7.235 7.521 1.00 98.81 209 TYR A N 1
ATOM 1657 C CA . TYR A 1 209 ? -6.457 7.775 6.908 1.00 98.81 209 TYR A CA 1
ATOM 1658 C C . TYR A 1 209 ? -6.257 9.212 7.384 1.00 98.81 209 TYR A C 1
ATOM 1660 O O . TYR A 1 209 ? -7.222 9.967 7.519 1.00 98.81 209 TYR A O 1
ATOM 1668 N N . ARG A 1 210 ? -5.012 9.610 7.630 1.00 98.38 210 ARG A N 1
ATOM 1669 C CA . ARG A 1 210 ? -4.633 10.994 7.939 1.00 98.38 210 ARG A CA 1
ATOM 1670 C C . ARG A 1 210 ? -3.216 11.285 7.472 1.00 98.38 210 ARG A C 1
ATOM 1672 O O . ARG A 1 210 ? -2.480 10.352 7.161 1.00 98.38 210 ARG A O 1
ATOM 1679 N N . ASN A 1 211 ? -2.839 12.564 7.482 1.00 96.31 211 ASN A N 1
ATOM 1680 C CA . ASN A 1 211 ? -1.475 13.006 7.175 1.00 96.31 211 ASN A CA 1
ATOM 1681 C C . ASN A 1 211 ? -0.967 12.410 5.848 1.00 96.31 211 ASN A C 1
ATOM 1683 O O . ASN A 1 211 ? 0.027 11.680 5.824 1.00 96.31 211 ASN A O 1
ATOM 1687 N N . PHE A 1 212 ? -1.767 12.605 4.795 1.00 96.19 212 PHE A N 1
ATOM 1688 C CA . PHE A 1 212 ? -1.443 12.161 3.448 1.00 96.19 212 PHE A CA 1
ATOM 1689 C C . PHE A 1 212 ? -0.441 13.132 2.824 1.00 96.19 212 PHE A C 1
ATOM 1691 O O . PHE A 1 212 ? -0.828 14.188 2.327 1.00 96.19 212 PHE A O 1
ATOM 1698 N N . ASN A 1 213 ? 0.828 12.731 2.837 1.00 94.44 213 ASN A N 1
ATOM 1699 C CA . ASN A 1 213 ? 1.948 13.551 2.407 1.00 94.44 213 ASN A CA 1
ATOM 1700 C C . ASN A 1 213 ? 2.521 13.034 1.094 1.00 94.44 213 ASN A C 1
ATOM 1702 O O . ASN A 1 213 ? 2.911 11.866 0.980 1.00 94.44 213 ASN A O 1
ATOM 1706 N N . THR A 1 214 ? 2.624 13.925 0.111 1.00 93.69 214 THR A N 1
ATOM 1707 C CA . THR A 1 214 ? 3.268 13.634 -1.169 1.00 93.69 214 THR A CA 1
ATOM 1708 C C . THR A 1 214 ? 4.443 14.572 -1.402 1.00 93.69 214 THR A C 1
ATOM 1710 O O . THR A 1 214 ? 4.269 15.708 -1.844 1.00 93.69 214 THR A O 1
ATOM 1713 N N . ASN A 1 215 ? 5.658 14.070 -1.191 1.00 93.69 215 ASN A N 1
ATOM 1714 C CA . ASN A 1 215 ? 6.875 14.704 -1.687 1.00 93.69 215 ASN A CA 1
ATOM 1715 C C . ASN A 1 215 ? 7.250 14.017 -3.002 1.00 93.69 215 ASN A C 1
ATOM 1717 O O . ASN A 1 215 ? 7.972 13.023 -3.004 1.00 93.69 215 ASN A O 1
ATOM 1721 N N . ALA A 1 216 ? 6.689 14.485 -4.115 1.00 94.56 216 ALA A N 1
ATOM 1722 C CA . ALA A 1 216 ? 6.691 13.748 -5.375 1.00 94.56 216 ALA A CA 1
ATOM 1723 C C . ALA A 1 216 ? 6.718 14.670 -6.599 1.00 94.56 216 ALA A C 1
ATOM 1725 O O . ALA A 1 216 ? 6.409 15.859 -6.511 1.00 94.56 216 ALA A O 1
ATOM 1726 N N . CYS A 1 217 ? 7.064 14.109 -7.757 1.00 94.44 217 CYS A N 1
ATOM 1727 C CA . CYS A 1 217 ? 7.056 14.838 -9.020 1.00 94.44 217 CYS A CA 1
ATOM 1728 C C . CYS A 1 217 ? 5.671 14.766 -9.655 1.00 94.44 217 CYS A C 1
ATOM 1730 O O . CYS A 1 217 ? 5.289 13.723 -10.186 1.00 94.44 217 CYS A O 1
ATOM 1732 N N . VAL A 1 218 ? 4.927 15.872 -9.624 1.00 95.38 218 VAL A N 1
ATOM 1733 C CA . VAL A 1 218 ? 3.612 15.963 -10.268 1.00 95.38 218 VAL A CA 1
ATOM 1734 C C . VAL A 1 218 ? 3.788 15.860 -11.780 1.00 95.38 218 VAL A C 1
ATOM 1736 O O . VAL A 1 218 ? 4.600 16.574 -12.372 1.00 95.38 218 VAL A O 1
ATOM 1739 N N . TRP A 1 219 ? 3.033 14.963 -12.403 1.00 94.25 219 TRP A N 1
ATOM 1740 C CA . TRP A 1 219 ? 3.010 14.760 -13.844 1.00 94.25 219 TRP A CA 1
ATOM 1741 C C . TRP A 1 219 ? 1.931 15.622 -14.497 1.00 94.25 219 TRP A C 1
ATOM 1743 O O . TRP A 1 219 ? 0.774 15.623 -14.077 1.00 94.25 219 TRP A O 1
ATOM 1753 N N . SER A 1 220 ? 2.305 16.336 -15.557 1.00 92.62 220 SER A N 1
ATOM 1754 C CA . SER A 1 220 ? 1.381 17.097 -16.393 1.00 92.62 220 SER A CA 1
ATOM 1755 C C . SER A 1 220 ? 1.179 16.373 -17.718 1.00 92.62 220 SER A C 1
ATOM 1757 O O . SER A 1 220 ? 2.059 16.377 -18.581 1.00 92.62 220 SER A O 1
ATOM 1759 N N . ALA A 1 221 ? -0.007 15.795 -17.913 1.00 86.88 221 ALA A N 1
ATOM 1760 C CA . ALA A 1 221 ? -0.373 15.157 -19.178 1.00 86.88 221 ALA A CA 1
ATOM 1761 C C . ALA A 1 221 ? -0.369 16.149 -20.358 1.00 86.88 221 ALA A C 1
ATOM 1763 O O . ALA A 1 221 ? 0.007 15.781 -21.467 1.00 86.88 221 ALA A O 1
ATOM 1764 N N . ALA A 1 222 ? -0.721 17.419 -20.115 1.00 89.25 222 ALA A N 1
ATOM 1765 C CA . ALA A 1 222 ? -0.777 18.456 -21.147 1.00 89.25 222 ALA A CA 1
ATOM 1766 C C . ALA A 1 222 ? 0.598 18.771 -21.758 1.00 89.25 222 ALA A C 1
ATOM 1768 O O . ALA A 1 222 ? 0.696 19.064 -22.946 1.00 89.25 222 ALA A O 1
ATOM 1769 N N . THR A 1 223 ? 1.658 18.706 -20.951 1.00 88.38 223 THR A N 1
ATOM 1770 C CA . THR A 1 223 ? 3.034 18.994 -21.385 1.00 88.38 223 THR A CA 1
ATOM 1771 C C . THR A 1 223 ? 3.887 17.738 -21.520 1.00 88.38 223 THR A C 1
ATOM 1773 O O . THR A 1 223 ? 4.996 17.825 -22.033 1.00 88.38 223 THR A O 1
ATOM 1776 N N . SER A 1 224 ? 3.387 16.578 -21.080 1.00 87.12 224 SER A N 1
ATOM 1777 C CA . SER A 1 224 ? 4.155 15.331 -20.963 1.00 87.12 224 SER A CA 1
ATOM 1778 C C . SER A 1 224 ? 5.472 15.524 -20.197 1.00 87.12 224 SER A C 1
ATOM 1780 O O . SER A 1 224 ? 6.520 15.006 -20.582 1.00 87.12 224 SER A O 1
ATOM 1782 N N . THR A 1 225 ? 5.429 16.311 -19.117 1.00 87.69 225 THR A N 1
ATOM 1783 C CA . THR A 1 225 ? 6.587 16.615 -18.264 1.00 87.69 225 THR A CA 1
ATOM 1784 C C . THR A 1 225 ? 6.253 16.429 -16.788 1.00 87.69 225 THR A C 1
ATOM 1786 O O . THR A 1 225 ? 5.098 16.553 -16.375 1.00 87.69 225 THR A O 1
ATOM 1789 N N . SER A 1 226 ? 7.281 16.158 -15.977 1.00 87.50 226 SER A N 1
ATOM 1790 C CA . SER A 1 226 ? 7.165 16.159 -14.516 1.00 87.50 226 SER A CA 1
ATOM 1791 C C . SER A 1 226 ? 7.662 17.481 -13.928 1.00 87.50 226 SER A C 1
ATOM 1793 O O . SER A 1 226 ? 8.567 18.119 -14.475 1.00 87.50 226 SER A O 1
ATOM 1795 N N . SER A 1 227 ? 7.106 17.871 -12.779 1.00 87.81 227 SER A N 1
ATOM 1796 C CA . SER A 1 227 ? 7.507 19.072 -12.037 1.00 87.81 227 SER A CA 1
ATOM 1797 C C . SER A 1 227 ? 8.970 19.054 -11.581 1.00 87.81 227 SER A C 1
ATOM 1799 O O . SER A 1 227 ? 9.529 20.103 -11.281 1.00 87.81 227 SER A O 1
ATOM 1801 N N . CYS A 1 228 ? 9.610 17.885 -11.557 1.00 82.12 228 CYS A N 1
ATOM 1802 C CA . CYS A 1 228 ? 11.023 17.736 -11.213 1.00 82.12 228 CYS A CA 1
ATOM 1803 C C . CYS A 1 228 ? 11.966 17.874 -12.421 1.00 82.12 228 CYS A C 1
ATOM 1805 O O . CYS A 1 228 ? 13.180 17.809 -12.254 1.00 82.12 228 CYS A O 1
ATOM 1807 N N . GLY A 1 229 ? 11.435 18.042 -13.639 1.00 62.78 229 GLY A N 1
ATOM 1808 C CA . GLY A 1 229 ? 12.215 18.188 -14.874 1.00 62.78 229 GLY A CA 1
ATOM 1809 C C . GLY A 1 229 ? 12.639 19.625 -15.216 1.00 62.78 229 GLY A C 1
ATOM 1810 O O . GLY A 1 229 ? 13.223 19.843 -16.277 1.00 62.78 229 GLY A O 1
ATOM 1811 N N . GLY A 1 230 ? 12.333 20.612 -14.366 1.00 53.22 230 GLY A N 1
ATOM 1812 C CA . GLY A 1 230 ? 12.626 22.029 -14.607 1.00 53.22 230 GLY A CA 1
ATOM 1813 C C . GLY A 1 230 ? 14.051 22.437 -14.215 1.00 53.22 230 GLY A C 1
ATOM 1814 O O . GLY A 1 230 ? 14.397 22.383 -13.046 1.00 53.22 230 GLY A O 1
ATOM 1815 N N . SER A 1 231 ? 14.841 22.847 -15.216 1.00 43.41 231 SER A N 1
ATOM 1816 C CA . SER A 1 231 ? 16.112 23.604 -15.207 1.00 43.41 231 SER A CA 1
ATOM 1817 C C . SER A 1 231 ? 17.126 23.399 -14.060 1.00 43.41 231 SER A C 1
ATOM 1819 O O . SER A 1 231 ? 16.899 23.730 -12.902 1.00 43.41 231 SER A O 1
ATOM 1821 N N . LYS A 1 232 ? 18.359 23.029 -14.441 1.00 45.50 232 LYS A N 1
ATOM 1822 C CA . LYS A 1 232 ? 19.580 22.941 -13.604 1.00 45.50 232 LYS A CA 1
ATOM 1823 C C . LYS A 1 232 ? 20.051 24.281 -12.988 1.00 45.50 232 LYS A C 1
ATOM 1825 O O . LYS A 1 232 ? 21.213 24.395 -12.616 1.00 45.50 232 LYS A O 1
ATOM 1830 N N . THR A 1 233 ? 19.207 25.309 -12.942 1.00 43.75 233 THR A N 1
ATOM 1831 C CA . THR A 1 233 ? 19.569 26.672 -12.521 1.00 43.75 233 THR A CA 1
ATOM 1832 C C . THR A 1 233 ? 19.056 27.057 -11.133 1.00 43.75 233 THR A C 1
ATOM 1834 O O . THR A 1 233 ? 19.569 28.021 -10.580 1.00 43.75 233 THR A O 1
ATOM 1837 N N . ASP A 1 234 ? 18.160 26.270 -10.524 1.00 41.78 234 ASP A N 1
ATOM 1838 C CA . ASP A 1 234 ? 17.685 26.493 -9.141 1.00 41.78 234 ASP A CA 1
ATOM 1839 C C . ASP A 1 234 ? 18.377 25.564 -8.121 1.00 41.78 234 ASP A C 1
ATOM 1841 O O . ASP A 1 234 ? 17.891 25.284 -7.020 1.00 41.78 234 ASP A O 1
ATOM 1845 N N . SER A 1 235 ? 19.548 25.047 -8.488 1.00 47.44 235 SER A N 1
ATOM 1846 C CA . SER A 1 235 ? 20.344 24.148 -7.663 1.00 47.44 235 SER A CA 1
ATOM 1847 C C . SER A 1 235 ? 21.129 24.912 -6.602 1.00 47.44 235 SER A C 1
ATOM 1849 O O . SER A 1 235 ? 22.264 25.294 -6.865 1.00 47.44 235 SER A O 1
ATOM 1851 N N . VAL A 1 236 ? 20.545 25.037 -5.400 1.00 39.53 236 VAL A N 1
ATOM 1852 C CA . VAL A 1 236 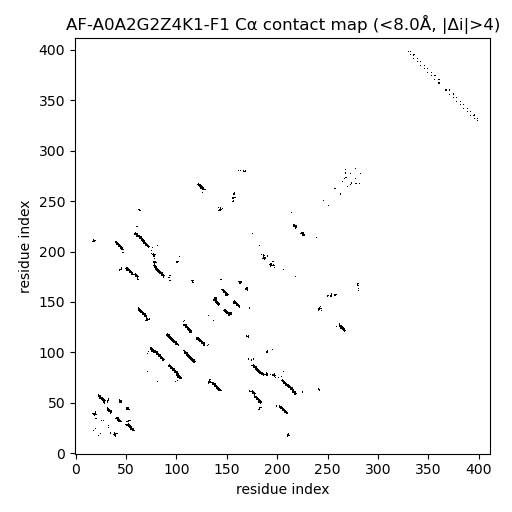? 21.283 24.822 -4.132 1.00 39.53 236 VAL A CA 1
ATOM 1853 C C . VAL A 1 236 ? 20.434 24.139 -3.034 1.00 39.53 236 VAL A C 1
ATOM 1855 O O . VAL A 1 236 ? 21.014 23.440 -2.215 1.00 39.53 236 VAL A O 1
ATOM 1858 N N . ASN A 1 237 ? 19.089 24.218 -3.012 1.00 41.75 237 ASN A N 1
ATOM 1859 C CA . ASN A 1 237 ? 18.333 23.862 -1.784 1.00 41.75 237 ASN A CA 1
ATOM 1860 C C . ASN A 1 237 ? 17.230 22.782 -1.878 1.00 41.75 237 ASN A C 1
ATOM 1862 O O . ASN A 1 237 ? 16.578 22.533 -0.871 1.00 41.75 237 ASN A O 1
ATOM 1866 N N . ASN A 1 238 ? 17.000 22.123 -3.021 1.00 50.56 238 ASN A N 1
ATOM 1867 C CA . ASN A 1 238 ? 15.870 21.182 -3.178 1.00 50.56 238 ASN A CA 1
ATOM 1868 C C . ASN A 1 238 ? 16.257 19.829 -3.809 1.00 50.56 238 ASN A C 1
ATOM 1870 O O . ASN A 1 238 ? 15.529 19.288 -4.640 1.00 50.56 238 ASN A O 1
ATOM 1874 N N . VAL A 1 239 ? 17.398 19.245 -3.420 1.00 57.53 239 VAL A N 1
ATOM 1875 C CA . VAL A 1 239 ? 17.635 17.819 -3.712 1.00 57.53 239 VAL A CA 1
ATOM 1876 C C . VAL A 1 239 ? 16.646 17.016 -2.874 1.00 57.53 239 VAL A C 1
ATOM 1878 O O . VAL A 1 239 ? 16.814 16.850 -1.668 1.00 57.53 239 VAL A O 1
ATOM 1881 N N . GLN A 1 240 ? 15.576 16.556 -3.514 1.00 78.62 240 GLN A N 1
ATOM 1882 C CA . GLN A 1 240 ? 14.613 15.667 -2.889 1.00 78.62 240 GLN A CA 1
ATOM 1883 C C . GLN A 1 240 ? 15.317 14.352 -2.539 1.00 78.62 240 GLN A C 1
ATOM 1885 O O . GLN A 1 240 ? 15.650 13.563 -3.421 1.00 78.62 240 GLN A O 1
ATOM 1890 N N . THR A 1 241 ? 15.542 14.114 -1.246 1.00 87.38 241 THR A N 1
ATOM 1891 C CA . THR A 1 241 ? 16.312 12.967 -0.731 1.00 87.38 241 THR A CA 1
ATOM 1892 C C . THR A 1 241 ? 15.817 11.619 -1.257 1.00 87.38 241 THR A C 1
ATOM 1894 O O . THR A 1 241 ? 16.621 10.718 -1.482 1.00 87.38 241 THR A O 1
ATOM 1897 N N . TRP A 1 242 ? 14.515 11.495 -1.528 1.00 93.50 242 TRP A N 1
ATOM 1898 C CA . TRP A 1 242 ? 13.894 10.282 -2.060 1.00 93.50 242 TRP A CA 1
ATOM 1899 C C . TRP A 1 242 ? 14.375 9.906 -3.477 1.00 93.50 242 TRP A C 1
ATOM 1901 O O . TRP A 1 242 ? 14.379 8.720 -3.819 1.00 93.50 242 TRP A O 1
ATOM 1911 N N . GLN A 1 243 ? 14.814 10.871 -4.302 1.00 93.12 243 GLN A N 1
ATOM 1912 C CA . GLN A 1 243 ? 15.181 10.642 -5.713 1.00 93.12 243 GLN A CA 1
ATOM 1913 C C . GLN A 1 243 ? 16.349 9.669 -5.866 1.00 93.12 243 GLN A C 1
ATOM 1915 O O . GLN A 1 243 ? 16.387 8.875 -6.804 1.00 93.12 243 GLN A O 1
ATOM 1920 N N . THR A 1 244 ? 17.287 9.724 -4.927 1.00 92.25 244 THR A N 1
ATOM 1921 C CA . THR A 1 244 ? 18.460 8.851 -4.869 1.00 92.25 244 THR A CA 1
ATOM 1922 C C . THR A 1 244 ? 18.446 7.974 -3.623 1.00 92.25 244 THR A C 1
ATOM 1924 O O . THR A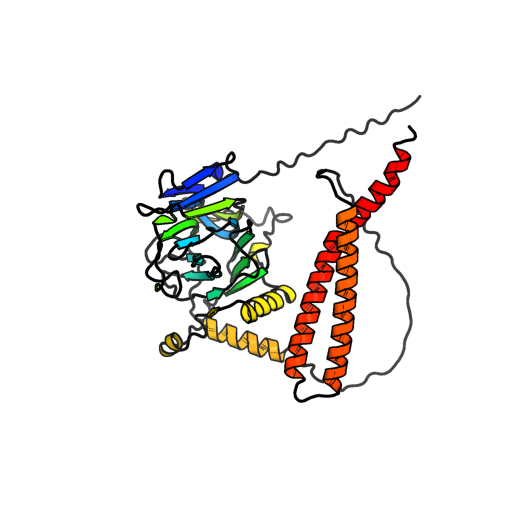 1 244 ? 19.478 7.412 -3.270 1.00 92.25 244 THR A O 1
ATOM 1927 N N . GLN A 1 245 ? 17.309 7.886 -2.923 1.00 94.19 245 GLN A N 1
ATOM 1928 C CA . GLN A 1 245 ? 17.239 7.154 -1.668 1.00 94.19 245 GLN A CA 1
ATOM 1929 C C . GLN A 1 245 ? 17.526 5.672 -1.891 1.00 94.19 245 GLN A C 1
ATOM 1931 O O . GLN A 1 245 ? 16.920 4.996 -2.730 1.00 94.19 245 GLN A O 1
ATOM 1936 N N . GLU A 1 246 ? 18.435 5.179 -1.065 1.00 94.25 246 GLU A N 1
ATOM 1937 C CA . GLU A 1 246 ? 18.812 3.789 -0.938 1.00 94.25 246 GLU A CA 1
ATOM 1938 C C . GLU A 1 246 ? 18.943 3.421 0.533 1.00 94.25 246 GLU A C 1
ATOM 1940 O O . GLU A 1 246 ? 19.107 4.294 1.382 1.00 94.25 246 GLU A O 1
ATOM 1945 N N . LEU A 1 247 ? 18.868 2.123 0.828 1.00 93.12 247 LEU A N 1
ATOM 1946 C CA . LEU A 1 247 ? 19.046 1.657 2.194 1.00 93.12 247 LEU A CA 1
ATOM 1947 C C . LEU A 1 247 ? 20.524 1.695 2.564 1.00 93.12 247 LEU A C 1
ATOM 1949 O O . LEU A 1 247 ? 21.338 1.048 1.901 1.00 93.12 247 LEU A O 1
ATOM 1953 N N . ASN A 1 248 ? 20.858 2.371 3.657 1.00 91.31 248 ASN A N 1
ATOM 1954 C CA . ASN A 1 248 ? 22.163 2.283 4.297 1.00 91.31 248 ASN A CA 1
ATOM 1955 C C . ASN A 1 248 ? 22.359 0.913 4.989 1.00 91.31 248 ASN A C 1
ATOM 1957 O O . ASN A 1 248 ? 21.481 0.049 4.979 1.00 91.31 248 ASN A O 1
ATOM 1961 N N . ALA A 1 249 ? 23.534 0.672 5.579 1.00 92.75 249 ALA A N 1
ATOM 1962 C CA . ALA A 1 249 ? 23.846 -0.618 6.204 1.00 92.75 249 ALA A CA 1
ATOM 1963 C C . ALA A 1 249 ? 22.887 -0.991 7.353 1.00 92.75 249 ALA A C 1
ATOM 1965 O O . ALA A 1 249 ? 22.443 -2.136 7.427 1.00 92.75 249 ALA A O 1
ATOM 1966 N N . SER A 1 250 ? 22.527 -0.024 8.202 1.00 94.00 250 SER A N 1
ATOM 1967 C CA . SER A 1 250 ? 21.592 -0.233 9.314 1.00 94.00 250 SER A CA 1
ATOM 1968 C C . SER A 1 250 ? 20.189 -0.568 8.804 1.00 94.00 250 SER A C 1
ATOM 1970 O O . SER A 1 250 ? 19.585 -1.556 9.217 1.00 94.00 250 SER A O 1
ATOM 1972 N N . GLU A 1 251 ? 19.704 0.180 7.813 1.00 93.81 251 GLU A N 1
ATOM 1973 C CA . GLU A 1 251 ? 18.402 -0.061 7.188 1.00 93.81 251 GLU A CA 1
ATOM 1974 C C . GLU A 1 251 ? 18.337 -1.426 6.490 1.00 93.81 251 GLU A C 1
ATOM 1976 O O . GLU A 1 251 ? 17.321 -2.117 6.575 1.00 93.81 251 GLU A O 1
ATOM 1981 N N . ARG A 1 252 ? 19.427 -1.867 5.846 1.00 95.44 252 ARG A N 1
ATOM 1982 C CA . ARG A 1 252 ? 19.520 -3.222 5.278 1.00 95.44 252 ARG A CA 1
ATOM 1983 C C . ARG A 1 252 ? 19.470 -4.298 6.359 1.00 95.44 252 ARG A C 1
ATOM 1985 O O . ARG A 1 252 ? 18.787 -5.301 6.169 1.00 95.44 252 ARG A O 1
ATOM 1992 N N . ASN A 1 253 ? 20.147 -4.102 7.489 1.00 93.00 253 ASN A N 1
ATOM 1993 C CA . ASN A 1 253 ? 20.065 -5.030 8.619 1.00 93.00 253 ASN A CA 1
ATOM 1994 C C . ASN A 1 253 ? 18.646 -5.090 9.189 1.00 93.00 253 ASN A C 1
ATOM 1996 O O . ASN A 1 253 ? 18.130 -6.179 9.446 1.00 93.00 253 ASN A O 1
ATOM 2000 N N . ARG A 1 254 ? 17.973 -3.940 9.296 1.00 94.00 254 ARG A N 1
ATOM 2001 C CA . ARG A 1 254 ? 16.584 -3.886 9.747 1.00 94.00 254 ARG A CA 1
ATOM 2002 C C . ARG A 1 254 ? 15.637 -4.588 8.776 1.00 94.00 254 ARG A C 1
ATOM 2004 O O . ARG A 1 254 ? 14.804 -5.372 9.222 1.00 94.00 254 ARG A O 1
ATOM 2011 N N . LEU A 1 255 ? 15.809 -4.388 7.469 1.00 96.25 255 LEU A N 1
ATOM 2012 C CA . LEU A 1 255 ? 15.060 -5.110 6.439 1.00 96.25 255 LEU A CA 1
ATOM 2013 C C . LEU A 1 255 ? 15.227 -6.630 6.586 1.00 96.25 255 LEU A C 1
ATOM 2015 O O . LEU A 1 255 ? 14.235 -7.356 6.574 1.00 96.25 255 LEU A O 1
ATOM 2019 N N . ARG A 1 256 ? 16.465 -7.116 6.770 1.00 95.12 256 ARG A N 1
ATOM 2020 C CA . ARG A 1 256 ? 16.738 -8.548 6.993 1.00 95.12 256 ARG A CA 1
ATOM 2021 C C . ARG A 1 256 ? 16.016 -9.061 8.237 1.00 95.12 256 ARG A C 1
ATOM 2023 O O . ARG A 1 256 ? 15.375 -10.105 8.169 1.00 95.12 256 ARG A O 1
ATOM 2030 N N . TRP A 1 257 ? 16.075 -8.323 9.345 1.00 94.06 257 TRP A N 1
ATOM 2031 C CA . TRP A 1 257 ? 15.379 -8.689 10.580 1.00 94.06 257 TRP A CA 1
ATOM 2032 C C . TRP A 1 257 ? 13.859 -8.761 10.380 1.00 94.06 257 TRP A C 1
ATOM 2034 O O . TRP A 1 257 ? 13.234 -9.743 10.786 1.00 94.06 257 TRP A O 1
ATOM 2044 N N . VAL A 1 258 ? 13.263 -7.780 9.687 1.00 96.88 258 VAL A N 1
ATOM 2045 C CA . VAL A 1 258 ? 11.829 -7.802 9.358 1.00 96.88 258 VAL A CA 1
ATOM 2046 C C . VAL A 1 258 ? 11.487 -9.033 8.524 1.00 96.88 258 VAL A C 1
ATOM 2048 O O . VAL A 1 258 ? 10.553 -9.764 8.853 1.00 96.88 258 VAL A O 1
ATOM 2051 N N . GLN A 1 259 ? 12.258 -9.293 7.469 1.00 95.50 259 GLN A N 1
ATOM 2052 C CA . GLN A 1 259 ? 12.026 -10.428 6.582 1.00 95.50 259 GLN A CA 1
ATOM 2053 C C . GLN A 1 259 ? 12.170 -11.769 7.308 1.00 95.50 259 GLN A C 1
ATOM 2055 O O . GLN A 1 259 ? 11.363 -12.665 7.093 1.00 95.50 259 GLN A O 1
ATOM 2060 N N . GLN A 1 260 ? 13.146 -11.908 8.203 1.00 95.38 260 GLN A N 1
ATOM 2061 C CA . GLN A 1 260 ? 13.355 -13.140 8.965 1.00 95.38 260 GLN A CA 1
ATOM 2062 C C . GLN A 1 260 ? 12.263 -13.395 10.010 1.00 95.38 260 GLN A C 1
ATOM 2064 O O . GLN A 1 260 ? 11.883 -14.544 10.222 1.00 95.38 260 GLN A O 1
ATOM 2069 N N . LYS A 1 261 ? 11.779 -12.351 10.694 1.00 95.38 261 LYS A N 1
ATOM 2070 C CA . LYS A 1 261 ? 10.863 -12.507 11.838 1.00 95.38 261 LYS A CA 1
ATOM 2071 C C . LYS A 1 261 ? 9.384 -12.382 11.459 1.00 95.38 261 LYS A C 1
ATOM 2073 O O . LYS A 1 261 ? 8.548 -12.993 12.119 1.00 95.38 261 LYS A O 1
ATOM 2078 N N . TYR A 1 262 ? 9.052 -11.594 10.435 1.00 98.06 262 TYR A N 1
ATOM 2079 C CA . TYR A 1 262 ? 7.668 -11.195 10.152 1.00 98.06 262 TYR A CA 1
ATOM 2080 C C . TYR A 1 262 ? 7.171 -11.550 8.753 1.00 98.06 262 TYR A C 1
ATOM 2082 O O . TYR A 1 262 ? 5.956 -11.539 8.549 1.00 98.06 262 TYR A O 1
ATOM 2090 N N . MET A 1 263 ? 8.043 -11.865 7.790 1.00 98.31 263 MET A N 1
ATOM 2091 C CA . MET A 1 263 ? 7.598 -12.290 6.460 1.00 98.31 263 MET A CA 1
ATOM 2092 C C . MET A 1 263 ? 7.001 -13.696 6.529 1.00 98.31 263 MET A C 1
ATOM 2094 O O . MET A 1 263 ? 7.627 -14.627 7.027 1.00 98.31 263 MET A O 1
ATOM 2098 N N . ILE A 1 264 ? 5.787 -13.853 6.010 1.00 97.69 264 ILE A N 1
ATOM 2099 C CA . ILE A 1 264 ? 5.047 -15.125 6.012 1.00 97.69 264 ILE A CA 1
ATOM 2100 C C . ILE A 1 264 ? 4.875 -15.716 4.613 1.00 97.69 264 ILE A C 1
ATOM 2102 O O . ILE A 1 264 ? 4.533 -16.888 4.479 1.00 97.69 264 ILE A O 1
ATOM 2106 N N . TYR A 1 265 ? 5.102 -14.919 3.568 1.00 97.50 265 TYR A N 1
ATOM 2107 C CA . TYR A 1 265 ? 5.083 -15.374 2.183 1.00 97.50 265 TYR A CA 1
ATOM 2108 C C . TYR A 1 265 ? 5.987 -14.490 1.324 1.00 97.50 265 TYR A C 1
ATOM 2110 O O . TYR A 1 265 ? 6.026 -13.271 1.499 1.00 97.50 265 TYR A O 1
ATOM 2118 N N . ASN A 1 266 ? 6.678 -15.111 0.370 1.00 96.31 266 ASN A N 1
ATOM 2119 C CA . ASN A 1 266 ? 7.509 -14.437 -0.616 1.00 96.31 266 ASN A CA 1
ATOM 2120 C C . ASN A 1 266 ? 7.422 -15.174 -1.954 1.00 96.31 266 ASN A C 1
ATOM 2122 O O . ASN A 1 266 ? 7.820 -16.337 -2.042 1.00 96.31 266 ASN A O 1
ATOM 2126 N N . TYR A 1 267 ? 6.952 -14.490 -3.000 1.00 94.50 267 TYR A N 1
ATOM 2127 C CA . TYR A 1 267 ? 6.839 -15.071 -4.340 1.00 94.50 267 TYR A CA 1
ATOM 2128 C C . TYR A 1 267 ? 8.168 -15.642 -4.868 1.00 94.50 267 TYR A C 1
ATOM 2130 O O . TYR A 1 267 ? 8.157 -16.664 -5.549 1.00 94.50 267 TYR A O 1
ATOM 2138 N N . CYS A 1 268 ? 9.312 -15.044 -4.506 1.00 92.56 268 CYS A N 1
ATOM 2139 C CA . CYS A 1 268 ? 10.634 -15.511 -4.934 1.00 92.56 268 CYS A CA 1
ATOM 2140 C C . CYS A 1 268 ? 11.014 -16.894 -4.385 1.00 92.56 268 CYS A C 1
ATOM 2142 O O . CYS A 1 268 ? 11.906 -17.539 -4.931 1.00 92.56 268 CYS A O 1
ATOM 2144 N N . THR A 1 269 ? 10.378 -17.349 -3.303 1.00 91.62 269 THR A N 1
ATOM 2145 C CA . THR A 1 269 ? 10.679 -18.634 -2.654 1.00 91.62 269 THR A CA 1
ATOM 2146 C C . THR A 1 269 ? 9.489 -19.594 -2.668 1.00 91.62 269 THR A C 1
ATOM 2148 O O . THR A 1 269 ? 9.548 -20.651 -2.041 1.00 91.62 269 THR A O 1
ATOM 2151 N N . ASP A 1 270 ? 8.396 -19.255 -3.360 1.00 91.19 270 ASP A N 1
ATOM 2152 C CA . ASP A 1 270 ? 7.234 -20.137 -3.487 1.00 91.19 270 ASP A CA 1
ATOM 2153 C C . ASP A 1 270 ? 7.533 -21.277 -4.469 1.00 91.19 270 ASP A C 1
ATOM 2155 O O . ASP A 1 270 ? 7.416 -21.125 -5.686 1.00 91.19 270 ASP A O 1
ATOM 2159 N N . ALA A 1 271 ? 7.861 -22.452 -3.927 1.00 83.88 271 ALA A N 1
ATOM 2160 C CA . ALA A 1 271 ? 8.194 -23.654 -4.690 1.00 83.88 271 ALA A CA 1
ATOM 2161 C C . ALA A 1 271 ? 7.163 -24.028 -5.770 1.00 83.88 271 ALA A C 1
ATOM 2163 O O . ALA A 1 271 ? 7.545 -24.536 -6.826 1.00 83.88 271 ALA A O 1
ATOM 2164 N N . LYS A 1 272 ? 5.866 -23.760 -5.551 1.00 83.94 272 LYS A N 1
ATOM 2165 C CA . LYS A 1 272 ? 4.837 -24.044 -6.563 1.00 83.94 272 LYS A CA 1
ATOM 2166 C C . LYS A 1 272 ? 5.004 -23.134 -7.772 1.00 83.94 272 LYS A C 1
ATOM 2168 O O . LYS A 1 272 ? 4.912 -23.611 -8.901 1.00 83.94 272 LYS A O 1
ATOM 2173 N N . ARG A 1 273 ? 5.308 -21.855 -7.549 1.00 82.19 273 ARG A N 1
ATOM 2174 C CA . ARG A 1 273 ? 5.598 -20.890 -8.619 1.00 82.19 273 ARG A CA 1
ATOM 2175 C C . ARG A 1 273 ? 6.952 -21.148 -9.269 1.00 82.19 273 ARG A C 1
ATOM 2177 O O . ARG A 1 273 ? 7.063 -21.032 -10.483 1.00 82.19 273 ARG A O 1
ATOM 2184 N N . LEU A 1 274 ? 7.948 -21.602 -8.505 1.00 74.19 274 LEU A N 1
ATOM 2185 C CA . LEU A 1 274 ? 9.271 -21.951 -9.041 1.00 74.19 274 LEU A CA 1
ATOM 2186 C C . LEU A 1 274 ? 9.223 -23.039 -10.119 1.00 74.19 274 LEU A C 1
ATOM 2188 O O . LEU A 1 274 ? 10.072 -23.037 -11.009 1.00 74.19 274 LEU A O 1
ATOM 2192 N N . SER A 1 275 ? 8.216 -23.921 -10.093 1.00 71.38 275 SER A N 1
ATOM 2193 C CA . SER A 1 275 ? 7.999 -24.913 -11.157 1.00 71.38 275 SER A CA 1
ATOM 2194 C C . SER A 1 275 ? 7.757 -24.291 -12.544 1.00 71.38 275 SER A C 1
ATOM 2196 O O . SER A 1 275 ? 7.970 -24.953 -13.555 1.00 71.38 275 SER A O 1
ATOM 2198 N N . GLN A 1 276 ? 7.373 -23.011 -12.597 1.00 71.56 276 GLN A N 1
ATOM 2199 C CA . GLN A 1 276 ? 7.133 -22.236 -13.818 1.00 71.56 276 GLN A CA 1
ATOM 2200 C C . GLN A 1 276 ? 8.338 -21.359 -14.217 1.00 71.56 276 GLN A C 1
ATOM 2202 O O . GLN A 1 276 ? 8.291 -20.675 -15.237 1.00 71.56 276 GLN A O 1
ATOM 2207 N N . GLY A 1 277 ? 9.429 -21.407 -13.442 1.00 75.12 277 GLY A N 1
ATOM 2208 C CA . GLY A 1 277 ? 10.631 -20.592 -13.619 1.00 75.12 277 GLY A CA 1
ATOM 2209 C C . GLY A 1 277 ? 10.733 -19.459 -12.593 1.00 75.12 277 GLY A C 1
ATOM 2210 O O . GLY A 1 277 ? 9.772 -18.748 -12.322 1.00 75.12 277 GLY A O 1
ATOM 2211 N N . LEU A 1 278 ? 11.926 -19.286 -12.016 1.00 80.31 278 LEU A N 1
ATOM 2212 C CA . LEU A 1 278 ? 12.222 -18.203 -11.074 1.00 80.31 278 LEU A CA 1
ATOM 2213 C C . LEU A 1 278 ? 12.358 -16.870 -11.824 1.00 80.31 278 LEU A C 1
ATOM 2215 O O . LEU A 1 278 ? 13.199 -16.772 -12.728 1.00 80.31 278 LEU A O 1
ATOM 2219 N N . SER A 1 279 ? 11.596 -15.854 -11.408 1.00 83.44 279 SER A N 1
ATOM 2220 C CA . SER A 1 279 ? 11.702 -14.503 -11.964 1.00 83.44 279 SER A CA 1
ATOM 2221 C C . SER A 1 279 ? 13.146 -13.976 -11.846 1.00 83.44 279 SER A C 1
ATOM 2223 O O . SER A 1 279 ? 13.784 -14.195 -10.807 1.00 83.44 279 SER A O 1
ATOM 2225 N N . PRO A 1 280 ? 13.719 -13.348 -12.893 1.00 87.00 280 PRO A N 1
ATOM 2226 C CA . PRO A 1 280 ? 15.136 -12.971 -12.913 1.00 87.00 280 PRO A CA 1
ATOM 2227 C C . PRO A 1 280 ? 15.587 -12.104 -11.727 1.00 87.00 280 PRO A C 1
ATOM 2229 O O . PRO A 1 280 ? 16.673 -12.335 -11.193 1.00 87.00 280 PRO A O 1
ATOM 2232 N N . GLU A 1 281 ? 14.740 -11.186 -11.261 1.00 87.56 281 GLU A N 1
ATOM 2233 C CA . GLU A 1 281 ? 14.976 -10.298 -10.114 1.00 87.56 281 GLU A CA 1
ATOM 2234 C C . GLU A 1 281 ? 15.224 -11.073 -8.807 1.00 87.56 281 GLU A C 1
ATOM 2236 O O . GLU A 1 281 ? 16.037 -10.688 -7.961 1.00 87.56 281 GLU A O 1
ATOM 2241 N N . CYS A 1 282 ? 14.607 -12.247 -8.659 1.00 86.44 282 CYS A N 1
ATOM 2242 C CA . CYS A 1 282 ? 14.765 -13.074 -7.468 1.00 86.44 282 CYS A CA 1
ATOM 2243 C C . CYS A 1 282 ? 16.146 -13.747 -7.390 1.00 86.44 282 CYS A C 1
ATOM 2245 O O . CYS A 1 282 ? 16.641 -14.008 -6.294 1.00 86.44 282 CYS A O 1
ATOM 2247 N N . LYS A 1 283 ? 16.804 -13.995 -8.533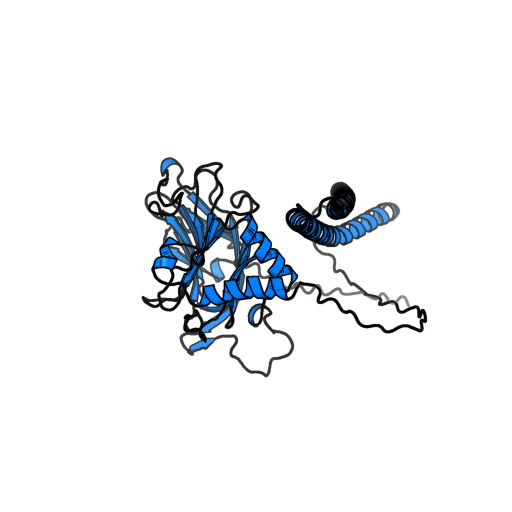 1.00 72.88 283 LYS A N 1
ATOM 2248 C CA . LYS A 1 283 ? 18.161 -14.581 -8.580 1.00 72.88 283 LYS A CA 1
ATOM 2249 C C . LYS A 1 283 ? 19.225 -13.607 -8.078 1.00 72.88 283 LYS A C 1
ATOM 2251 O O . LYS A 1 283 ? 20.252 -14.026 -7.544 1.00 72.88 283 LYS A O 1
ATOM 2256 N N . HIS A 1 284 ? 18.992 -12.309 -8.263 1.00 58.44 284 HIS A N 1
ATOM 2257 C CA . HIS A 1 284 ? 19.894 -11.262 -7.793 1.00 58.44 284 HIS A CA 1
ATOM 2258 C C . HIS A 1 284 ? 19.695 -10.980 -6.296 1.00 58.44 284 HIS A C 1
ATOM 2260 O O . HIS A 1 284 ? 20.658 -10.729 -5.573 1.00 58.44 284 HIS A O 1
ATOM 2266 N N . SER A 1 285 ? 18.457 -11.107 -5.805 1.00 55.41 285 SER A N 1
ATOM 2267 C CA . SER A 1 285 ? 18.141 -11.072 -4.373 1.00 55.41 285 SER A CA 1
ATOM 2268 C C . SER A 1 285 ? 18.850 -12.186 -3.589 1.00 55.41 285 SER A C 1
ATOM 2270 O O . SER A 1 285 ? 19.389 -11.902 -2.520 1.00 55.41 285 SER A O 1
ATOM 2272 N N . SER A 1 286 ? 18.899 -13.416 -4.117 1.00 44.91 286 SER A N 1
ATOM 2273 C CA . SER A 1 286 ? 19.569 -14.546 -3.456 1.00 44.91 286 SER A CA 1
ATOM 2274 C C . SER A 1 286 ? 21.099 -14.439 -3.484 1.00 44.91 286 SER A C 1
ATOM 2276 O O . SER A 1 286 ? 21.760 -14.772 -2.501 1.00 44.91 286 SER A O 1
ATOM 2278 N N . ARG A 1 287 ? 21.681 -13.912 -4.573 1.00 40.88 287 ARG A N 1
ATOM 2279 C CA . ARG A 1 287 ? 23.129 -13.650 -4.637 1.00 40.88 287 ARG A CA 1
ATOM 2280 C C . ARG A 1 287 ? 23.556 -12.530 -3.707 1.00 40.88 287 ARG A C 1
ATOM 2282 O O . ARG A 1 287 ? 24.555 -12.698 -3.033 1.00 40.88 287 ARG A O 1
ATOM 2289 N N . ASN A 1 288 ? 22.782 -11.454 -3.584 1.00 41.81 288 ASN A N 1
ATOM 2290 C CA . ASN A 1 288 ? 23.087 -10.405 -2.613 1.00 41.81 288 ASN A CA 1
ATOM 2291 C C . ASN A 1 288 ? 23.029 -10.935 -1.171 1.00 41.81 288 ASN A C 1
ATOM 2293 O O . ASN A 1 288 ? 23.882 -10.574 -0.373 1.00 41.81 288 ASN A O 1
ATOM 2297 N N . SER A 1 289 ? 22.107 -11.843 -0.821 1.00 41.12 289 SER A N 1
ATOM 2298 C CA . SER A 1 289 ? 22.134 -12.469 0.513 1.00 41.12 289 SER A CA 1
ATOM 2299 C C . SER A 1 289 ? 23.372 -13.344 0.763 1.00 41.12 289 SER A C 1
ATOM 2301 O O . SER A 1 289 ? 23.876 -13.357 1.883 1.00 41.12 289 SER A O 1
ATOM 2303 N N . GLU A 1 290 ? 23.895 -14.032 -0.259 1.00 32.41 290 GLU A N 1
ATOM 2304 C CA . GLU A 1 290 ? 25.107 -14.863 -0.154 1.00 32.41 290 GLU A CA 1
ATOM 2305 C C . GLU A 1 290 ? 26.401 -14.031 -0.230 1.00 32.41 290 GLU A C 1
ATOM 2307 O O . GLU A 1 290 ? 27.310 -14.215 0.575 1.00 32.41 290 GLU A O 1
ATOM 2312 N N . GLU A 1 291 ? 26.483 -13.056 -1.129 1.00 29.58 291 GLU A N 1
ATOM 2313 C CA . GLU A 1 291 ? 27.618 -12.144 -1.303 1.00 29.58 291 GLU A CA 1
ATOM 2314 C C . GLU A 1 291 ? 27.785 -11.219 -0.087 1.00 29.58 291 GLU A C 1
ATOM 2316 O O . GLU A 1 291 ? 28.905 -11.019 0.381 1.00 29.58 291 GLU A O 1
ATOM 2321 N N . TRP A 1 292 ? 26.683 -10.764 0.525 1.00 37.22 292 TRP A N 1
ATOM 2322 C CA . TRP A 1 292 ? 26.717 -10.031 1.799 1.00 37.22 292 TRP A CA 1
ATOM 2323 C C . TRP A 1 292 ? 27.129 -10.908 2.986 1.00 37.22 292 TRP A C 1
ATOM 2325 O O . TRP A 1 292 ? 27.726 -10.401 3.930 1.00 37.22 292 TRP A O 1
ATOM 2335 N N . SER A 1 293 ? 26.866 -12.220 2.943 1.00 31.69 293 SER A N 1
ATOM 2336 C CA . SER A 1 293 ? 27.361 -13.157 3.964 1.00 31.69 293 SER A CA 1
ATOM 2337 C C . SER A 1 293 ? 28.859 -13.470 3.812 1.00 31.69 293 SER A C 1
ATOM 2339 O O . SER A 1 293 ? 29.526 -13.852 4.775 1.00 31.69 293 SER A O 1
ATOM 2341 N N . LEU A 1 294 ? 29.409 -13.290 2.606 1.00 32.34 294 LEU A N 1
ATOM 2342 C CA . LEU A 1 294 ? 30.821 -13.521 2.297 1.00 32.34 294 LEU A CA 1
ATOM 2343 C C . LEU A 1 294 ? 31.687 -12.272 2.514 1.00 32.34 294 LEU A C 1
ATOM 2345 O O . LEU A 1 294 ? 32.841 -12.422 2.913 1.00 32.34 294 LEU A O 1
ATOM 2349 N N . SER A 1 295 ? 31.144 -11.061 2.332 1.00 34.75 295 SER A N 1
ATOM 2350 C CA . SER A 1 295 ? 31.864 -9.805 2.607 1.00 34.75 295 SER A CA 1
ATOM 2351 C C . SER A 1 295 ? 32.100 -9.530 4.098 1.00 34.75 295 SER A C 1
ATOM 2353 O O . SER A 1 295 ? 32.874 -8.641 4.435 1.00 34.75 295 SER A O 1
ATOM 2355 N N . GLU A 1 296 ? 31.444 -10.279 4.990 1.00 41.75 296 GLU A N 1
ATOM 2356 C CA . GLU A 1 296 ? 31.542 -10.124 6.450 1.00 41.75 296 GLU A CA 1
ATOM 2357 C C . GLU A 1 296 ? 32.368 -11.236 7.132 1.00 41.75 296 GLU A C 1
ATOM 2359 O O . GLU A 1 296 ? 32.498 -11.251 8.357 1.00 41.75 296 GLU A O 1
ATOM 2364 N N . ARG A 1 297 ? 33.006 -12.144 6.374 1.00 29.11 297 ARG A N 1
ATOM 2365 C CA . ARG A 1 297 ? 34.052 -13.008 6.951 1.00 29.11 297 ARG A CA 1
ATOM 2366 C C . ARG A 1 297 ? 35.327 -12.180 7.141 1.00 29.11 297 ARG A C 1
ATOM 2368 O O . ARG A 1 297 ? 35.814 -11.626 6.154 1.00 29.11 297 ARG A O 1
ATOM 2375 N N . PRO A 1 298 ? 35.933 -12.129 8.343 1.00 29.36 298 PRO A N 1
ATOM 2376 C CA . PRO A 1 298 ? 37.241 -11.516 8.500 1.00 29.36 298 PRO A CA 1
ATOM 2377 C C . PRO A 1 298 ? 38.234 -12.330 7.669 1.00 29.36 298 PRO A C 1
ATOM 2379 O O . PRO A 1 298 ? 38.577 -13.458 8.027 1.00 29.36 298 PRO A O 1
ATOM 2382 N N . GLN A 1 299 ? 38.688 -11.785 6.541 1.00 29.94 299 GLN A N 1
ATOM 2383 C CA . GLN A 1 299 ? 39.905 -12.282 5.920 1.00 29.94 299 GLN A CA 1
ATOM 2384 C C . GLN A 1 299 ? 41.023 -12.046 6.930 1.00 29.94 299 GLN A C 1
ATOM 2386 O O . GLN A 1 299 ? 41.329 -10.913 7.296 1.00 29.94 299 GLN A O 1
ATOM 2391 N N . SER A 1 300 ? 41.578 -13.142 7.435 1.00 30.55 300 SER A N 1
ATOM 2392 C CA . SER A 1 300 ? 42.726 -13.173 8.327 1.00 30.55 300 SER A CA 1
ATOM 2393 C C . SER A 1 300 ? 43.877 -12.362 7.729 1.00 30.55 300 SER A C 1
ATOM 2395 O O . SER A 1 300 ? 44.627 -12.862 6.890 1.00 30.55 300 SER A O 1
ATOM 2397 N N . ALA A 1 301 ? 44.024 -11.114 8.169 1.00 27.22 301 ALA A N 1
ATOM 2398 C CA . ALA A 1 301 ? 45.198 -10.299 7.912 1.00 27.22 301 ALA A CA 1
ATOM 2399 C C . ALA A 1 301 ? 46.340 -10.805 8.801 1.00 27.22 301 ALA A C 1
ATOM 2401 O O . ALA A 1 301 ? 46.625 -10.278 9.874 1.00 27.22 301 ALA A O 1
ATOM 2402 N N . LEU A 1 302 ? 46.977 -11.880 8.346 1.00 28.31 302 LEU A N 1
ATOM 2403 C CA . LEU A 1 302 ? 48.312 -12.249 8.775 1.00 28.31 302 LEU A CA 1
ATOM 2404 C C . LEU A 1 302 ? 49.290 -11.416 7.939 1.00 28.31 302 LEU A C 1
ATOM 2406 O O . LEU A 1 302 ? 49.663 -11.837 6.851 1.00 28.31 302 LEU A O 1
ATOM 2410 N N . GLN A 1 303 ? 49.676 -10.229 8.411 1.00 26.69 303 GLN A N 1
ATOM 2411 C CA . GLN A 1 303 ? 50.976 -9.632 8.085 1.00 26.69 303 GLN A CA 1
ATOM 2412 C C . GLN A 1 303 ? 51.301 -8.454 9.007 1.00 26.69 303 GLN A C 1
ATOM 2414 O O . GLN A 1 303 ? 50.489 -7.575 9.275 1.00 26.69 303 GLN A O 1
ATOM 2419 N N . ALA A 1 304 ? 52.516 -8.520 9.538 1.00 23.66 304 ALA A N 1
ATOM 2420 C CA . ALA A 1 304 ? 53.076 -7.692 10.585 1.00 23.66 304 ALA A CA 1
ATOM 2421 C C . ALA A 1 304 ? 53.334 -6.239 10.161 1.00 23.66 304 ALA A C 1
ATOM 2423 O O . ALA A 1 304 ? 53.807 -5.989 9.057 1.00 23.66 304 ALA A O 1
ATOM 2424 N N . ALA A 1 305 ? 53.185 -5.314 11.111 1.00 23.41 305 ALA A N 1
ATOM 2425 C CA . ALA A 1 305 ? 54.063 -4.152 11.230 1.00 23.41 305 ALA A CA 1
ATOM 2426 C C . ALA A 1 305 ? 54.069 -3.648 12.682 1.00 23.41 305 ALA A C 1
ATOM 2428 O O . ALA A 1 305 ? 53.090 -3.115 13.199 1.00 23.41 305 ALA A O 1
ATOM 2429 N N . THR A 1 306 ? 55.196 -3.860 13.350 1.00 23.83 306 THR A N 1
ATOM 2430 C CA . THR A 1 306 ? 55.565 -3.260 14.632 1.00 23.83 306 THR A CA 1
ATOM 2431 C C . THR A 1 306 ? 55.964 -1.787 14.485 1.00 23.83 306 THR A C 1
ATOM 2433 O O . THR A 1 306 ? 56.641 -1.425 13.528 1.00 23.83 306 THR A O 1
ATOM 2436 N N . HIS A 1 307 ? 55.707 -1.040 15.566 1.00 24.28 307 HIS A N 1
ATOM 2437 C CA . HIS A 1 307 ? 56.486 0.075 16.134 1.00 24.28 307 HIS A CA 1
ATOM 2438 C C . HIS A 1 307 ? 56.057 1.547 15.928 1.00 24.28 307 HIS A C 1
ATOM 2440 O O . HIS A 1 307 ? 55.883 2.044 14.822 1.00 24.28 307 HIS A O 1
ATOM 2446 N N . ASN A 1 308 ? 56.105 2.236 17.082 1.00 26.55 308 ASN A N 1
ATOM 2447 C CA . ASN A 1 308 ? 56.242 3.672 17.378 1.00 26.55 308 ASN A CA 1
ATOM 2448 C C . ASN A 1 308 ? 54.966 4.483 17.634 1.00 26.55 308 ASN A C 1
ATOM 2450 O O . ASN A 1 308 ? 54.235 4.875 16.734 1.00 26.55 308 ASN A O 1
ATOM 2454 N N . GLY A 1 309 ? 54.747 4.769 18.921 1.00 24.97 309 GLY A N 1
ATOM 2455 C CA . GLY A 1 309 ? 53.621 5.543 19.415 1.00 24.97 309 GLY A CA 1
ATOM 2456 C C . GLY A 1 309 ? 53.839 7.050 19.445 1.00 24.97 309 GLY A C 1
ATOM 2457 O O . GLY A 1 309 ? 54.954 7.539 19.304 1.00 24.97 309 GLY A O 1
ATOM 2458 N N . ARG A 1 310 ? 52.746 7.768 19.718 1.00 23.42 310 ARG A N 1
ATOM 2459 C CA . ARG A 1 310 ? 52.702 9.009 20.503 1.00 23.42 310 ARG A CA 1
ATOM 2460 C C . ARG A 1 310 ? 51.239 9.382 20.746 1.00 23.42 310 ARG A C 1
ATOM 2462 O O . ARG A 1 310 ? 50.464 9.454 19.799 1.00 23.42 310 ARG A O 1
ATOM 2469 N N . LEU A 1 311 ? 50.880 9.633 22.005 1.00 23.98 311 LEU A N 1
ATOM 2470 C CA . LEU A 1 311 ? 49.667 10.372 22.358 1.00 23.98 311 LEU A CA 1
ATOM 2471 C C . LEU A 1 311 ? 49.752 11.789 21.776 1.00 23.98 311 LEU A C 1
ATOM 2473 O O . LEU A 1 311 ? 50.768 12.459 21.968 1.00 23.98 311 LEU A O 1
ATOM 2477 N N . VAL A 1 312 ? 48.660 12.269 21.179 1.00 25.58 312 VAL A N 1
ATOM 2478 C CA . VAL A 1 312 ? 48.379 13.704 21.053 1.00 25.58 312 VAL A CA 1
ATOM 2479 C C . VAL A 1 312 ? 46.919 13.951 21.421 1.00 25.58 312 VAL A C 1
ATOM 2481 O O . VAL A 1 312 ? 46.001 13.331 20.893 1.00 25.58 312 VAL A O 1
ATOM 2484 N N . THR A 1 313 ? 46.744 14.841 22.388 1.00 26.88 313 THR A N 1
ATOM 2485 C CA . THR A 1 313 ? 45.490 15.346 22.942 1.00 26.88 313 THR A CA 1
ATOM 2486 C C . THR A 1 313 ? 44.919 16.494 22.108 1.00 26.88 313 THR A C 1
ATOM 2488 O O . THR A 1 313 ? 45.675 17.375 21.708 1.00 26.88 313 THR A O 1
ATOM 2491 N N . GLY A 1 314 ? 43.586 16.563 22.021 1.00 23.67 314 GLY A N 1
ATOM 2492 C CA . GLY A 1 314 ? 42.828 17.820 21.981 1.00 23.67 314 GLY A CA 1
ATOM 2493 C C . GLY A 1 314 ? 42.305 18.278 20.619 1.00 23.67 314 GLY A C 1
ATOM 2494 O O . GLY A 1 314 ? 43.083 18.563 19.716 1.00 23.67 314 GLY A O 1
ATOM 2495 N N . SER A 1 315 ? 40.980 18.442 20.520 1.00 26.66 315 SER A N 1
ATOM 2496 C CA . SER A 1 315 ? 40.312 19.695 20.109 1.00 26.66 315 SER A CA 1
ATOM 2497 C C . SER A 1 315 ? 38.792 19.551 20.235 1.00 26.66 315 SER A C 1
ATOM 2499 O O . SER A 1 315 ? 38.179 18.674 19.632 1.00 26.66 315 SER A O 1
ATOM 2501 N N . SER A 1 316 ? 38.205 20.414 21.060 1.00 23.09 316 SER A N 1
ATOM 2502 C CA . SER A 1 316 ? 36.775 20.541 21.325 1.00 23.09 316 SER A CA 1
ATOM 2503 C C . SER A 1 316 ? 36.038 21.135 20.119 1.00 23.09 316 SER A C 1
ATOM 2505 O O . SER A 1 316 ? 36.456 22.166 19.598 1.00 23.09 316 SER A O 1
ATOM 2507 N N . ILE A 1 317 ? 34.912 20.537 19.722 1.00 23.25 317 ILE A N 1
ATOM 2508 C CA . ILE A 1 317 ? 33.934 21.157 18.817 1.00 23.25 317 ILE A CA 1
ATOM 2509 C C . ILE A 1 317 ? 32.764 21.639 19.674 1.00 23.25 317 ILE A C 1
ATOM 2511 O O . ILE A 1 317 ? 32.067 20.849 20.307 1.00 23.25 317 ILE A O 1
ATOM 2515 N N . VAL A 1 318 ? 32.588 22.957 19.716 1.00 22.80 318 VAL A N 1
ATOM 2516 C CA . VAL A 1 318 ? 31.433 23.628 20.314 1.00 22.80 318 VAL A CA 1
ATOM 2517 C C . VAL A 1 318 ? 30.283 23.539 19.311 1.00 22.80 318 VAL A C 1
ATOM 2519 O O . VAL A 1 318 ? 30.342 24.170 18.259 1.00 22.80 318 VAL A O 1
ATOM 2522 N N . VAL A 1 319 ? 29.242 22.766 19.623 1.00 24.92 319 VAL A N 1
ATOM 2523 C CA . VAL A 1 319 ? 27.967 22.812 18.894 1.00 24.92 319 VAL A CA 1
ATOM 2524 C C . VAL A 1 319 ? 27.035 23.745 19.659 1.00 24.92 319 VAL A C 1
ATOM 2526 O O . VAL A 1 319 ? 26.534 23.416 20.731 1.00 24.92 319 VAL A O 1
ATOM 2529 N N . GLN A 1 320 ? 26.837 24.943 19.119 1.00 23.34 320 GLN A N 1
ATOM 2530 C CA . GLN A 1 320 ? 25.801 25.872 19.556 1.00 23.34 320 GLN A CA 1
ATOM 2531 C C . GLN A 1 320 ? 24.463 25.410 18.958 1.00 23.34 320 GLN A C 1
ATOM 2533 O O . GLN A 1 320 ? 24.183 25.664 17.790 1.00 23.34 320 GLN A O 1
ATOM 2538 N N . THR A 1 321 ? 23.632 24.722 19.739 1.00 29.25 321 THR A N 1
ATOM 2539 C CA . THR A 1 321 ? 22.222 24.484 19.393 1.00 29.25 321 THR A CA 1
ATOM 2540 C C . THR A 1 321 ? 21.358 25.600 19.969 1.00 29.25 321 THR A C 1
ATOM 2542 O O . THR A 1 321 ? 21.099 25.653 21.170 1.00 29.25 321 THR A O 1
ATOM 2545 N N . THR A 1 322 ? 20.895 26.500 19.106 1.00 24.56 322 THR A N 1
ATOM 2546 C CA . THR A 1 322 ? 19.782 27.413 19.379 1.00 24.56 322 THR A CA 1
ATOM 2547 C C . THR A 1 322 ? 18.463 26.645 19.258 1.00 24.56 322 THR A C 1
ATOM 2549 O O . THR A 1 322 ? 18.046 26.276 18.165 1.00 24.56 322 THR A O 1
ATOM 2552 N N . ILE A 1 323 ? 17.791 26.399 20.385 1.00 31.33 323 ILE A N 1
ATOM 2553 C CA . ILE A 1 323 ? 16.438 25.822 20.430 1.00 31.33 323 ILE A CA 1
ATOM 2554 C C . ILE A 1 323 ? 15.432 26.978 20.556 1.00 31.33 323 ILE A C 1
ATOM 2556 O O . ILE A 1 323 ? 15.483 27.740 21.519 1.00 31.33 323 ILE A O 1
ATOM 2560 N N . SER A 1 324 ? 14.527 27.120 19.579 1.00 23.69 324 SER A N 1
ATOM 2561 C CA . SER A 1 324 ? 13.348 27.999 19.682 1.00 23.69 324 SER A CA 1
ATOM 2562 C C . SER A 1 324 ? 12.235 27.320 20.499 1.00 23.69 324 SER A C 1
ATOM 2564 O O . SER A 1 324 ? 12.023 26.120 20.324 1.00 23.69 324 SER A O 1
ATOM 2566 N N . PRO A 1 325 ? 11.488 28.043 21.358 1.00 37.78 325 PRO A N 1
ATOM 2567 C CA . PRO A 1 325 ? 10.520 27.436 22.263 1.00 37.78 325 PRO A CA 1
ATOM 2568 C C . PRO A 1 325 ? 9.090 27.545 21.717 1.00 37.78 325 PRO A C 1
ATOM 2570 O O . PRO A 1 325 ? 8.466 28.589 21.867 1.00 37.78 325 PRO A O 1
ATOM 2573 N N . VAL A 1 326 ? 8.520 26.476 21.152 1.00 28.72 326 VAL A N 1
ATOM 2574 C CA . VAL A 1 326 ? 7.053 26.329 21.072 1.00 28.72 326 VAL A CA 1
ATOM 2575 C C . VAL A 1 326 ? 6.671 24.851 21.189 1.00 28.72 326 VAL A C 1
ATOM 2577 O O . VAL A 1 326 ? 7.054 24.044 20.353 1.00 28.72 326 VAL A O 1
ATOM 2580 N N . VAL A 1 327 ? 5.918 24.550 22.252 1.00 29.41 327 VAL A N 1
ATOM 2581 C CA . VAL A 1 327 ? 4.822 23.570 22.437 1.00 29.41 327 VAL A CA 1
ATOM 2582 C C . VAL A 1 327 ? 4.913 23.032 23.872 1.00 29.41 327 VAL A C 1
ATOM 2584 O O . VAL A 1 327 ? 5.514 22.001 24.155 1.00 29.41 327 VAL A O 1
ATOM 2587 N N . TYR A 1 328 ? 4.297 23.761 24.808 1.00 30.94 328 TYR A N 1
ATOM 2588 C CA . TYR A 1 328 ? 3.963 23.239 26.134 1.00 30.94 328 TYR A CA 1
ATOM 2589 C C . TYR A 1 328 ? 2.710 22.358 26.011 1.00 30.94 328 TYR A C 1
ATOM 2591 O O . TYR A 1 328 ? 1.586 22.812 26.207 1.00 30.94 328 TYR A O 1
ATOM 2599 N N . GLY A 1 329 ? 2.908 21.086 25.674 1.00 34.75 329 GLY A N 1
ATOM 2600 C CA . GLY A 1 329 ? 2.112 20.010 26.260 1.00 34.75 329 GLY A CA 1
ATOM 2601 C C . GLY A 1 329 ? 2.831 19.580 27.536 1.00 34.75 329 GLY A C 1
ATOM 2602 O O . GLY A 1 329 ? 4.049 19.437 27.515 1.00 34.75 329 GLY A O 1
ATOM 2603 N N . SER A 1 330 ? 2.122 19.461 28.656 1.00 43.81 330 SER A N 1
ATOM 2604 C CA . SER A 1 330 ? 2.673 19.226 29.997 1.00 43.81 330 SER A CA 1
ATOM 2605 C C . SER A 1 330 ? 3.745 18.126 30.019 1.00 43.81 330 SER A C 1
ATOM 2607 O O . SER A 1 330 ? 3.427 16.939 30.055 1.00 43.81 330 SER A O 1
ATOM 2609 N N . ILE A 1 331 ? 5.024 18.512 30.016 1.00 51.34 331 ILE A N 1
ATOM 2610 C CA . ILE A 1 331 ? 6.145 17.584 30.164 1.00 51.34 331 ILE A CA 1
ATOM 2611 C C . ILE A 1 331 ? 6.079 17.028 31.590 1.00 51.34 331 ILE A C 1
ATOM 2613 O O . ILE A 1 331 ? 6.403 17.719 32.558 1.00 51.34 331 ILE A O 1
ATOM 2617 N N . ASN A 1 332 ? 5.620 15.784 31.749 1.00 64.62 332 ASN A N 1
ATOM 2618 C CA . ASN A 1 332 ? 5.634 15.118 33.047 1.00 64.62 332 ASN A CA 1
ATOM 2619 C C . ASN A 1 332 ? 7.058 14.631 33.353 1.00 64.62 332 ASN A C 1
ATOM 2621 O O . ASN A 1 332 ? 7.416 13.482 33.092 1.00 64.62 332 ASN A O 1
ATOM 2625 N N . CYS A 1 333 ? 7.874 15.522 33.918 1.00 60.44 333 CYS A N 1
ATOM 2626 C CA . CYS A 1 333 ? 9.277 15.254 34.238 1.00 60.44 333 CYS A CA 1
ATOM 2627 C C . CYS A 1 333 ? 9.484 14.053 35.174 1.00 60.44 333 CYS A C 1
ATOM 2629 O O . CYS A 1 333 ? 10.515 13.387 35.094 1.00 60.44 333 CYS A O 1
ATOM 2631 N N . SER A 1 334 ? 8.485 13.705 35.997 1.00 62.66 334 SER A N 1
ATOM 2632 C CA . SER A 1 334 ? 8.543 12.497 36.829 1.00 62.66 334 SER A CA 1
ATOM 2633 C C . SER A 1 334 ? 8.474 11.210 35.994 1.00 62.66 334 SER A C 1
ATOM 2635 O O . SER A 1 334 ? 9.209 10.259 36.256 1.00 62.66 334 SER A O 1
ATOM 2637 N N . THR A 1 335 ? 7.656 11.199 34.937 1.00 61.28 335 THR A N 1
ATOM 2638 C CA . THR A 1 335 ? 7.528 10.074 34.001 1.00 61.28 335 THR A CA 1
ATOM 2639 C C . THR A 1 335 ? 8.771 9.932 33.126 1.00 61.28 335 THR A C 1
ATOM 2641 O O . THR A 1 335 ? 9.242 8.817 32.914 1.00 61.28 335 THR A O 1
ATOM 2644 N N . ILE A 1 336 ? 9.352 11.047 32.678 1.00 59.75 336 ILE A N 1
ATOM 2645 C CA . ILE A 1 336 ? 10.573 11.063 31.853 1.00 59.75 336 ILE A CA 1
ATOM 2646 C C . ILE A 1 336 ? 11.781 10.563 32.653 1.00 59.75 336 ILE A C 1
ATOM 2648 O O . ILE A 1 336 ? 12.509 9.686 32.190 1.00 59.75 336 ILE 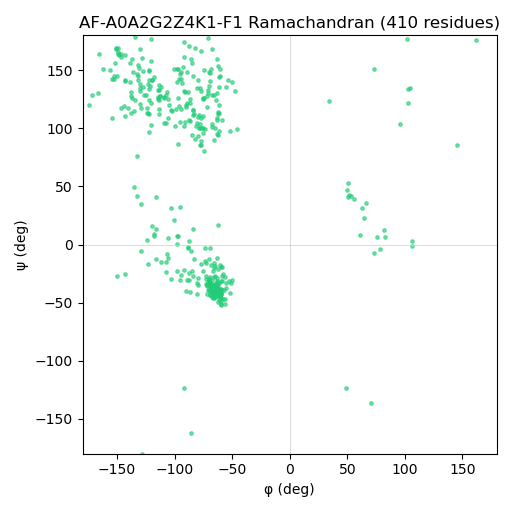A O 1
ATOM 2652 N N . GLY A 1 337 ? 11.927 11.000 33.909 1.00 61.75 337 GLY A N 1
ATOM 2653 C CA . GLY A 1 337 ? 12.969 10.483 34.797 1.00 61.75 337 GLY A CA 1
ATOM 2654 C C . GLY A 1 337 ? 12.825 8.984 35.104 1.00 61.75 337 GLY A C 1
ATOM 2655 O O . GLY A 1 337 ? 13.828 8.289 35.285 1.00 61.75 337 GLY A O 1
ATOM 2656 N N . LEU A 1 338 ? 11.594 8.460 35.141 1.00 63.53 338 LEU A N 1
ATOM 2657 C CA . LEU A 1 338 ? 11.336 7.026 35.300 1.00 63.53 338 LEU A CA 1
ATOM 2658 C C . LEU A 1 338 ? 11.700 6.240 34.028 1.00 63.53 338 LEU A C 1
ATOM 2660 O O . LEU A 1 338 ? 12.349 5.198 34.123 1.00 63.53 338 LEU A O 1
ATOM 2664 N N . MET A 1 339 ? 11.342 6.767 32.853 1.00 60.97 339 MET A N 1
ATOM 2665 C CA . MET A 1 339 ? 11.694 6.202 31.544 1.00 60.97 339 MET A CA 1
ATOM 2666 C C . MET A 1 339 ? 13.213 6.092 31.382 1.00 60.97 339 MET A C 1
ATOM 2668 O O . MET A 1 339 ? 13.709 5.013 31.066 1.00 60.97 339 MET A O 1
ATOM 2672 N N . GLN A 1 340 ? 13.975 7.140 31.715 1.00 64.88 340 GLN A N 1
ATOM 2673 C CA . GLN A 1 340 ? 15.439 7.104 31.631 1.00 64.88 340 GLN A CA 1
ATOM 2674 C C . GLN A 1 340 ? 16.060 6.046 32.557 1.00 64.88 340 GLN A C 1
ATOM 2676 O O . GLN A 1 340 ? 16.990 5.335 32.175 1.00 64.88 340 GLN A O 1
ATOM 2681 N N . LYS A 1 341 ? 15.541 5.903 33.783 1.00 68.88 341 LYS A N 1
ATOM 2682 C CA . LYS A 1 341 ? 16.010 4.865 34.716 1.00 68.88 341 LYS A CA 1
ATOM 2683 C C . LYS A 1 341 ? 15.723 3.459 34.191 1.00 68.88 341 LYS A C 1
ATOM 2685 O O . LYS A 1 341 ? 16.573 2.583 34.342 1.00 68.88 341 LYS A O 1
ATOM 2690 N N . LEU A 1 342 ? 14.566 3.247 33.562 1.00 64.38 342 LEU A N 1
ATOM 2691 C CA . LEU A 1 342 ? 14.207 1.973 32.936 1.00 64.38 342 LEU A CA 1
ATOM 2692 C C . LEU A 1 342 ? 15.098 1.661 31.728 1.00 64.38 342 LEU A C 1
ATOM 2694 O O . LEU A 1 342 ? 15.581 0.534 31.629 1.00 64.38 342 LEU A O 1
ATOM 2698 N N . ILE A 1 343 ? 15.383 2.653 30.879 1.00 64.69 343 ILE A N 1
ATOM 2699 C CA . ILE A 1 343 ? 16.304 2.531 29.738 1.00 64.69 343 ILE A CA 1
ATOM 2700 C C . ILE A 1 343 ? 17.706 2.148 30.233 1.00 64.69 343 ILE A C 1
ATOM 2702 O O . ILE A 1 343 ? 18.253 1.128 29.818 1.00 64.69 343 ILE A O 1
ATOM 2706 N N . ASN A 1 344 ? 18.257 2.876 31.209 1.00 69.06 344 ASN A N 1
ATOM 2707 C CA . ASN A 1 344 ? 19.580 2.578 31.771 1.00 69.06 344 ASN A CA 1
ATOM 2708 C C . ASN A 1 344 ? 19.636 1.180 32.416 1.00 69.06 344 ASN A C 1
ATOM 2710 O O . ASN A 1 344 ? 20.624 0.455 32.275 1.00 69.06 344 ASN A O 1
ATOM 2714 N N . PHE A 1 345 ? 18.572 0.778 33.117 1.00 69.44 345 PHE A N 1
ATOM 2715 C CA . PHE A 1 345 ? 18.484 -0.536 33.752 1.00 69.44 345 PHE A CA 1
ATOM 2716 C C . PHE A 1 345 ? 18.410 -1.672 32.724 1.00 69.44 345 PHE A C 1
ATOM 2718 O O . PHE A 1 345 ? 19.136 -2.663 32.843 1.00 69.44 345 PHE A O 1
ATOM 2725 N N . GLN A 1 346 ? 17.584 -1.525 31.686 1.00 66.12 346 GLN A N 1
ATOM 2726 C CA . GLN A 1 346 ? 17.493 -2.497 30.600 1.00 66.12 346 GLN A CA 1
ATOM 2727 C C . GLN A 1 346 ? 18.809 -2.590 29.807 1.00 66.12 346 GLN A C 1
ATOM 2729 O O . GLN A 1 346 ? 19.226 -3.698 29.463 1.00 66.12 346 GLN A O 1
ATOM 2734 N N . PHE A 1 347 ? 19.525 -1.475 29.619 1.00 70.19 347 PHE A N 1
ATOM 2735 C CA . PHE A 1 347 ? 20.813 -1.447 28.925 1.00 70.19 347 PHE A CA 1
ATOM 2736 C C . PHE A 1 347 ? 21.866 -2.228 29.721 1.00 70.19 347 PHE A C 1
ATOM 2738 O O . PHE A 1 347 ? 22.606 -3.057 29.182 1.00 70.19 347 PHE A O 1
ATOM 2745 N N . LEU A 1 348 ? 21.874 -2.060 31.047 1.00 71.19 348 LEU A N 1
ATOM 2746 C CA . LEU A 1 348 ? 22.740 -2.816 31.951 1.00 71.19 348 LEU A CA 1
ATOM 2747 C C . LEU A 1 348 ? 22.427 -4.326 31.945 1.00 71.19 348 LEU A C 1
ATOM 2749 O O . LEU A 1 348 ? 23.332 -5.160 32.025 1.00 71.19 348 LEU A O 1
ATOM 2753 N N . ILE A 1 349 ? 21.146 -4.702 31.854 1.00 68.50 349 ILE A N 1
ATOM 2754 C CA . ILE A 1 349 ? 20.734 -6.108 31.735 1.00 68.50 349 ILE A CA 1
ATOM 2755 C C . ILE A 1 349 ? 21.192 -6.688 30.396 1.00 68.50 349 ILE A C 1
ATOM 2757 O O . ILE A 1 349 ? 21.752 -7.787 30.377 1.00 68.50 349 ILE A O 1
ATOM 2761 N N . SER A 1 350 ? 20.977 -5.963 29.296 1.00 66.19 350 SER A N 1
ATOM 2762 C CA . SER A 1 350 ? 21.352 -6.399 27.948 1.00 66.19 350 SER A CA 1
ATOM 2763 C C . SER A 1 350 ? 22.865 -6.613 27.837 1.00 66.19 350 SER A C 1
ATOM 2765 O O . SER A 1 350 ? 23.324 -7.696 27.473 1.00 66.19 350 SER A O 1
ATOM 2767 N N . THR A 1 351 ? 23.663 -5.649 28.306 1.00 69.69 351 THR A N 1
ATOM 2768 C CA . THR A 1 351 ? 25.133 -5.746 28.324 1.00 69.69 351 THR A CA 1
ATOM 2769 C C . THR A 1 351 ? 25.649 -6.899 29.192 1.00 69.69 351 THR A C 1
ATOM 2771 O O . THR A 1 351 ? 26.590 -7.594 28.795 1.00 69.69 351 THR A O 1
ATOM 2774 N N . LYS A 1 352 ? 25.027 -7.173 30.350 1.00 73.69 352 LYS A N 1
ATOM 2775 C CA . LYS A 1 352 ? 25.363 -8.350 31.177 1.00 73.69 352 LYS A CA 1
ATOM 2776 C C . LYS A 1 352 ? 25.008 -9.669 30.488 1.00 73.69 352 LYS A C 1
ATOM 2778 O O . LYS A 1 352 ? 25.810 -10.602 30.535 1.00 73.69 352 LYS A O 1
ATOM 2783 N N . LYS A 1 353 ? 23.840 -9.758 29.842 1.00 70.50 353 LYS A N 1
ATOM 2784 C CA . LYS A 1 353 ? 23.436 -10.952 29.082 1.00 70.50 353 LYS A CA 1
ATOM 2785 C C . LYS A 1 353 ? 24.374 -11.202 27.898 1.00 70.50 353 LYS A C 1
ATOM 2787 O O . LYS A 1 353 ? 24.828 -12.332 27.741 1.00 70.50 353 LYS A O 1
ATOM 2792 N N . ARG A 1 354 ? 24.759 -10.154 27.162 1.00 73.00 354 ARG A N 1
ATOM 2793 C CA . ARG A 1 354 ? 25.741 -10.220 26.067 1.00 73.00 354 ARG A CA 1
ATOM 2794 C C . ARG A 1 354 ? 27.078 -10.790 26.535 1.00 73.00 354 ARG A C 1
ATOM 2796 O O . ARG A 1 354 ? 27.556 -11.761 25.962 1.00 73.00 354 ARG A O 1
ATOM 2803 N N . LYS A 1 355 ? 27.655 -10.251 27.617 1.00 76.06 355 LYS A N 1
ATOM 2804 C CA . LYS A 1 355 ? 28.921 -10.763 28.183 1.00 76.06 355 LYS A CA 1
ATOM 2805 C C . LYS A 1 355 ? 28.831 -12.245 28.563 1.00 76.06 355 LYS A C 1
ATOM 2807 O O . LYS A 1 355 ? 29.775 -12.992 28.329 1.00 76.06 355 LYS A O 1
ATOM 2812 N N . LYS A 1 356 ? 27.689 -12.678 29.108 1.00 75.12 356 LYS A N 1
ATOM 2813 C CA . LYS A 1 356 ? 27.445 -14.086 29.450 1.00 75.12 356 LYS A CA 1
ATOM 2814 C C . LYS A 1 356 ? 27.366 -14.981 28.207 1.00 75.12 356 LYS A C 1
ATOM 2816 O O . LYS A 1 356 ? 27.956 -16.054 28.217 1.00 75.12 356 LYS A O 1
ATOM 2821 N N . LEU A 1 357 ? 26.684 -14.541 27.150 1.00 66.38 357 LEU A N 1
ATOM 2822 C CA . LEU A 1 357 ? 26.575 -15.277 25.883 1.00 66.38 357 LEU A CA 1
ATOM 2823 C C . LEU A 1 357 ? 27.914 -15.375 25.141 1.00 66.38 357 LEU A C 1
ATOM 2825 O O . LEU A 1 357 ? 28.269 -16.455 24.680 1.00 66.38 357 LEU A O 1
ATOM 2829 N N . ILE A 1 358 ? 28.695 -14.291 25.099 1.00 69.12 358 ILE A N 1
ATOM 2830 C CA . ILE A 1 358 ? 30.045 -14.293 24.510 1.00 69.12 358 ILE A CA 1
ATOM 2831 C C . ILE A 1 358 ? 30.956 -15.279 25.256 1.00 69.12 358 ILE A C 1
ATOM 2833 O O . ILE A 1 358 ? 31.643 -16.075 24.626 1.00 69.12 358 ILE A O 1
ATOM 2837 N N . SER A 1 359 ? 30.898 -15.301 26.591 1.00 74.00 359 SER A N 1
ATOM 2838 C CA . SER A 1 359 ? 31.655 -16.268 27.399 1.00 74.00 359 SER A CA 1
ATOM 2839 C C . SER A 1 359 ? 31.193 -17.720 27.192 1.00 74.00 359 SER A C 1
ATOM 2841 O O . SER A 1 359 ? 32.014 -18.632 27.202 1.00 74.00 359 SER A O 1
ATOM 2843 N N . GLN A 1 360 ? 29.895 -17.961 26.970 1.00 67.94 360 GLN A N 1
ATOM 2844 C CA . GLN A 1 360 ? 29.376 -19.302 26.670 1.00 67.94 360 GLN A CA 1
ATOM 2845 C C . GLN A 1 360 ? 29.779 -19.796 25.272 1.00 67.94 360 GLN A C 1
ATOM 2847 O O . GLN A 1 360 ? 30.030 -20.991 25.109 1.00 67.94 360 GLN A O 1
ATOM 2852 N N . LYS A 1 361 ? 29.909 -18.886 24.296 1.00 65.25 361 LYS A N 1
ATOM 2853 C CA . LYS A 1 361 ? 30.385 -19.181 22.934 1.00 65.25 361 LYS A CA 1
ATOM 2854 C C . LYS A 1 361 ? 31.800 -19.769 22.931 1.00 65.25 361 LYS A C 1
ATOM 2856 O O . LYS A 1 361 ? 32.066 -20.696 22.174 1.00 65.25 361 LYS A O 1
ATOM 2861 N N . GLU A 1 362 ? 32.685 -19.283 23.802 1.00 67.12 362 GLU A N 1
ATOM 2862 C CA . GLU A 1 362 ? 34.058 -19.801 23.931 1.00 67.12 362 GLU A CA 1
ATOM 2863 C C . GLU A 1 362 ? 34.117 -21.243 24.467 1.00 67.12 362 GLU A C 1
ATOM 2865 O O . GLU A 1 362 ? 35.093 -21.947 24.221 1.00 67.12 362 GLU A O 1
ATOM 2870 N N . HIS A 1 363 ? 33.080 -21.704 25.176 1.00 69.75 363 HIS A N 1
ATOM 2871 C CA . HIS A 1 363 ? 33.038 -23.034 25.798 1.00 69.75 363 HIS A CA 1
ATOM 2872 C C . HIS A 1 363 ? 32.288 -24.097 24.977 1.00 69.75 363 HIS A C 1
ATOM 2874 O O . HIS A 1 363 ? 32.536 -25.286 25.167 1.00 69.75 363 HIS A O 1
ATOM 2880 N N . TYR A 1 364 ? 31.381 -23.701 24.074 1.00 63.66 364 TYR A N 1
ATOM 2881 C CA . TYR A 1 364 ? 30.525 -24.626 23.312 1.00 63.66 364 TYR A CA 1
ATOM 2882 C C . TYR A 1 364 ? 30.510 -24.298 21.807 1.00 63.66 364 TYR A C 1
ATOM 2884 O O . TYR A 1 364 ? 29.520 -23.771 21.290 1.00 63.66 364 TYR A O 1
ATOM 2892 N N . PRO A 1 365 ? 31.581 -24.640 21.065 1.00 59.22 365 PRO A N 1
ATOM 2893 C CA . PRO A 1 365 ? 31.717 -24.297 19.647 1.00 59.22 365 PRO A CA 1
ATOM 2894 C C . PRO A 1 365 ? 30.674 -24.965 18.733 1.00 59.22 365 PRO A C 1
ATOM 2896 O O . PRO A 1 365 ? 30.428 -24.474 17.636 1.00 59.22 365 PRO A O 1
ATOM 2899 N N . SER A 1 366 ? 30.013 -26.040 19.177 1.00 54.41 366 SER A N 1
ATOM 2900 C CA . SER A 1 366 ? 28.953 -26.726 18.421 1.00 54.41 366 SER A CA 1
ATOM 2901 C C . SER A 1 366 ? 27.620 -25.967 18.355 1.00 54.41 366 SER A C 1
ATOM 2903 O O . SER A 1 366 ? 26.777 -26.326 17.541 1.00 54.41 366 SER A O 1
ATOM 2905 N N . VAL A 1 367 ? 27.428 -24.933 19.185 1.00 54.31 367 VAL A N 1
ATOM 2906 C CA . VAL A 1 367 ? 26.209 -24.091 19.237 1.00 54.31 367 VAL A CA 1
ATOM 2907 C C . VAL A 1 367 ? 26.531 -22.624 18.896 1.00 54.31 367 VAL A C 1
ATOM 2909 O O . VAL A 1 367 ? 25.707 -21.725 19.062 1.00 54.31 367 VAL A O 1
ATOM 2912 N N . ALA A 1 368 ? 27.757 -22.357 18.429 1.00 57.34 368 ALA A N 1
ATOM 2913 C CA . ALA A 1 368 ? 28.285 -21.009 18.230 1.00 57.34 368 ALA A CA 1
ATOM 2914 C C . ALA A 1 368 ? 27.509 -20.201 17.178 1.00 57.34 368 ALA A C 1
ATOM 2916 O O . ALA A 1 368 ? 27.377 -18.990 17.335 1.00 57.34 368 ALA A O 1
ATOM 2917 N N . THR A 1 369 ? 26.968 -20.862 16.151 1.00 55.81 369 THR A N 1
ATOM 2918 C CA . THR A 1 369 ? 26.173 -20.223 15.093 1.00 55.81 369 THR A CA 1
ATOM 2919 C C . THR A 1 369 ? 24.825 -19.729 15.625 1.00 55.81 369 THR A C 1
ATOM 2921 O O . THR A 1 369 ? 24.461 -18.584 15.381 1.00 55.81 369 THR A O 1
ATOM 2924 N N . ASP A 1 370 ? 24.125 -20.520 16.446 1.00 55.06 370 ASP A N 1
ATOM 2925 C CA . ASP A 1 370 ? 22.869 -20.091 17.084 1.00 55.06 370 ASP A CA 1
ATOM 2926 C C . ASP A 1 370 ? 23.110 -18.973 18.115 1.00 55.06 370 ASP A C 1
ATOM 2928 O O . ASP A 1 370 ? 22.298 -18.058 18.262 1.00 55.06 370 ASP A O 1
ATOM 2932 N N . MET A 1 371 ? 24.257 -19.000 18.806 1.00 56.84 371 MET A N 1
ATOM 2933 C CA . MET A 1 371 ? 24.661 -17.927 19.722 1.00 56.84 371 MET A CA 1
ATOM 2934 C C . MET A 1 371 ? 25.040 -16.627 18.997 1.00 56.84 371 MET A C 1
ATOM 2936 O O . MET A 1 371 ? 24.827 -15.556 19.562 1.00 56.84 371 MET A O 1
ATOM 2940 N N . GLU A 1 372 ? 25.558 -16.680 17.764 1.00 61.09 372 GLU A N 1
ATOM 2941 C CA . GLU A 1 372 ? 25.829 -15.483 16.951 1.00 61.09 372 GLU A CA 1
ATOM 2942 C C . GLU A 1 372 ? 24.549 -14.710 16.640 1.00 61.09 372 GLU A C 1
ATOM 2944 O O . GLU A 1 372 ? 24.513 -13.499 16.848 1.00 61.09 372 GLU A O 1
ATOM 2949 N N . PHE A 1 373 ? 23.472 -15.401 16.263 1.00 54.56 373 PHE A N 1
ATOM 2950 C CA . PHE A 1 373 ? 22.172 -14.765 16.036 1.00 54.56 373 PHE A CA 1
ATOM 2951 C C . PHE A 1 373 ? 21.622 -14.085 17.294 1.00 54.56 373 PHE A C 1
ATOM 2953 O O . PHE A 1 373 ? 21.110 -12.971 17.217 1.00 54.56 373 PHE A O 1
ATOM 2960 N N . VAL A 1 374 ? 21.772 -14.708 18.468 1.00 56.84 374 VAL A N 1
ATOM 2961 C CA . VAL A 1 374 ? 21.318 -14.116 19.738 1.00 56.84 374 VAL A CA 1
ATOM 2962 C C . VAL A 1 374 ? 22.155 -12.892 20.124 1.00 56.84 374 VAL A C 1
ATOM 2964 O O . VAL A 1 374 ? 21.618 -11.926 20.668 1.00 56.84 374 VAL A O 1
ATOM 2967 N N . VAL A 1 375 ? 23.462 -12.904 19.847 1.00 60.31 375 VAL A N 1
ATOM 2968 C CA . VAL A 1 375 ? 24.339 -11.749 20.097 1.00 60.31 375 VAL A CA 1
ATOM 2969 C C . VAL A 1 375 ? 24.009 -10.594 19.146 1.00 60.31 375 VAL A C 1
ATOM 2971 O O . VAL A 1 375 ? 23.937 -9.459 19.612 1.00 60.31 375 VAL A O 1
ATOM 2974 N N . ILE A 1 376 ? 23.722 -10.875 17.871 1.00 58.94 376 ILE A N 1
ATOM 2975 C CA . ILE A 1 376 ? 23.271 -9.876 16.886 1.00 58.94 376 ILE A CA 1
ATOM 2976 C C . ILE A 1 376 ? 21.905 -9.289 17.280 1.00 58.94 376 ILE A C 1
ATOM 2978 O O . ILE A 1 376 ? 21.736 -8.070 17.268 1.00 58.94 376 ILE A O 1
ATOM 2982 N N . ASP A 1 377 ? 20.947 -10.122 17.711 1.00 56.44 377 ASP A N 1
ATOM 2983 C CA . ASP A 1 377 ? 19.648 -9.661 18.232 1.00 56.44 377 ASP A CA 1
ATOM 2984 C C . ASP A 1 377 ? 19.845 -8.738 19.459 1.00 56.44 377 ASP A C 1
ATOM 2986 O O . ASP A 1 377 ? 19.174 -7.712 19.587 1.00 56.44 377 ASP A O 1
ATOM 2990 N N . MET A 1 378 ? 20.804 -9.040 20.346 1.00 60.78 378 MET A N 1
ATOM 2991 C CA . MET A 1 378 ? 21.143 -8.167 21.482 1.00 60.78 378 MET A CA 1
ATOM 2992 C C . MET A 1 378 ? 21.822 -6.857 21.070 1.00 60.78 378 MET A C 1
ATOM 2994 O O . MET A 1 378 ? 21.621 -5.849 21.748 1.00 60.78 378 MET A O 1
ATOM 2998 N N . GLU A 1 379 ? 22.608 -6.852 19.993 1.00 63.59 379 GLU A N 1
ATOM 2999 C CA . GLU A 1 379 ? 23.214 -5.637 19.437 1.00 63.59 379 GLU A CA 1
ATOM 3000 C C . GLU A 1 379 ? 22.157 -4.733 18.805 1.00 63.59 379 GLU A C 1
ATOM 3002 O O . GLU A 1 379 ? 22.131 -3.545 19.113 1.00 63.59 379 GLU A O 1
ATOM 3007 N N . SER A 1 380 ? 21.209 -5.294 18.048 1.00 57.00 380 SER A N 1
ATOM 3008 C CA . SER A 1 380 ? 20.070 -4.529 17.526 1.00 57.00 380 SER A CA 1
ATOM 3009 C C . SER A 1 380 ? 19.225 -3.923 18.647 1.00 57.00 380 SER A C 1
ATOM 3011 O O . SER A 1 380 ? 18.843 -2.762 18.556 1.00 57.00 380 SER A O 1
ATOM 3013 N N . ILE A 1 381 ? 18.948 -4.680 19.716 1.00 58.91 381 ILE A N 1
ATOM 3014 C CA . ILE A 1 381 ? 18.214 -4.155 20.877 1.00 58.91 381 ILE A CA 1
ATOM 3015 C C . ILE A 1 381 ? 19.017 -3.041 21.558 1.00 58.91 381 ILE A C 1
ATOM 3017 O O . ILE A 1 381 ? 18.439 -2.041 21.965 1.00 58.91 381 ILE A O 1
ATOM 3021 N N . ALA A 1 382 ? 20.340 -3.183 21.687 1.00 59.59 382 ALA A N 1
ATOM 3022 C CA . ALA A 1 382 ? 21.181 -2.144 22.275 1.00 59.59 382 ALA A CA 1
ATOM 3023 C C . ALA A 1 382 ? 21.178 -0.854 21.436 1.00 59.59 382 ALA A C 1
ATOM 3025 O O . ALA A 1 382 ? 21.065 0.223 22.012 1.00 59.59 382 ALA A O 1
ATOM 3026 N N . THR A 1 383 ? 21.222 -0.956 20.105 1.00 62.03 383 THR A N 1
ATOM 3027 C CA . THR A 1 383 ? 21.112 0.201 19.201 1.00 62.03 383 THR A CA 1
ATOM 3028 C C . THR A 1 383 ? 19.732 0.857 19.275 1.00 62.03 383 THR A C 1
ATOM 3030 O O . THR A 1 383 ? 19.650 2.078 19.379 1.00 62.03 383 THR A O 1
ATOM 3033 N N . ASP A 1 384 ? 18.650 0.070 19.303 1.00 57.44 384 ASP A N 1
ATOM 3034 C CA . ASP A 1 384 ? 17.287 0.591 19.487 1.00 57.44 384 ASP A CA 1
ATOM 3035 C C . ASP A 1 384 ? 17.165 1.327 20.838 1.00 57.44 384 ASP A C 1
ATOM 3037 O O . ASP A 1 384 ? 16.562 2.394 20.932 1.00 57.44 384 ASP A O 1
ATOM 3041 N N . MET A 1 385 ? 17.797 0.801 21.890 1.00 60.50 385 MET A N 1
ATOM 3042 C CA . MET A 1 385 ? 17.842 1.440 23.205 1.00 60.50 385 MET A CA 1
ATOM 3043 C C . MET A 1 385 ? 18.687 2.720 23.244 1.00 60.50 385 MET A C 1
ATOM 3045 O O . MET A 1 385 ? 18.328 3.644 23.971 1.00 60.50 385 MET A O 1
ATOM 3049 N N . GLU A 1 386 ? 19.790 2.787 22.497 1.00 64.19 386 GLU A N 1
ATOM 3050 C CA . GLU A 1 386 ? 20.613 3.997 22.359 1.00 64.19 386 GLU A CA 1
ATOM 3051 C C . GLU A 1 386 ? 19.872 5.099 21.595 1.00 64.19 386 GLU A C 1
ATOM 3053 O O . GLU A 1 386 ? 19.923 6.256 22.005 1.00 64.19 386 GLU A O 1
ATOM 3058 N N . LEU A 1 387 ? 19.120 4.744 20.549 1.00 57.59 387 LEU A N 1
ATOM 3059 C CA . LEU A 1 387 ? 18.260 5.687 19.829 1.00 57.59 387 LEU A CA 1
ATOM 3060 C C . LEU A 1 387 ? 17.173 6.253 20.748 1.00 57.59 387 LEU A C 1
ATOM 3062 O O . LEU A 1 387 ? 17.051 7.469 20.882 1.00 57.59 387 LEU A O 1
ATOM 3066 N N . VAL A 1 388 ? 16.465 5.385 21.478 1.00 57.00 388 VAL A N 1
ATOM 3067 C CA . VAL A 1 388 ? 15.462 5.819 22.464 1.00 57.00 388 VAL A CA 1
ATOM 3068 C C . VAL A 1 388 ? 16.099 6.675 23.567 1.00 57.00 388 VAL A C 1
ATOM 3070 O O . VAL A 1 388 ? 15.503 7.658 23.996 1.00 57.00 388 VAL A O 1
ATOM 3073 N N . ALA A 1 389 ? 17.314 6.353 24.022 1.00 57.53 389 ALA A N 1
ATOM 3074 C CA . ALA A 1 389 ? 18.037 7.184 24.984 1.00 57.53 389 ALA A CA 1
ATOM 3075 C C . ALA A 1 389 ? 18.378 8.572 24.409 1.00 57.53 389 ALA A C 1
ATOM 3077 O O . ALA A 1 389 ? 18.205 9.569 25.110 1.00 57.53 389 ALA A O 1
ATOM 3078 N N . SER A 1 390 ? 18.796 8.643 23.141 1.00 62.03 390 SER A N 1
ATOM 3079 C CA . SER A 1 390 ? 19.126 9.900 22.456 1.00 62.03 390 SER A CA 1
ATOM 3080 C C . SER A 1 390 ? 17.918 10.824 22.263 1.00 62.03 390 SER A C 1
ATOM 3082 O O . SER A 1 390 ? 18.075 12.042 22.283 1.00 62.03 390 SER A O 1
ATOM 3084 N N . ASP A 1 391 ? 16.707 10.262 22.178 1.00 59.78 391 ASP A N 1
ATOM 3085 C CA . ASP A 1 391 ? 15.455 11.026 22.119 1.00 59.78 391 ASP A CA 1
ATOM 3086 C C . ASP A 1 391 ? 14.996 11.521 23.506 1.00 59.78 391 ASP A C 1
ATOM 3088 O O . ASP A 1 391 ? 14.332 12.555 23.628 1.00 59.78 391 ASP A O 1
ATOM 3092 N N . VAL A 1 392 ? 15.347 10.799 24.578 1.00 59.09 392 VAL A N 1
ATOM 3093 C CA . VAL A 1 392 ? 14.946 11.118 25.962 1.00 59.09 392 VAL A CA 1
ATOM 3094 C C . VAL A 1 392 ? 15.918 12.096 26.639 1.00 59.09 392 VAL A C 1
ATOM 3096 O O . VAL A 1 392 ? 15.495 12.915 27.458 1.00 59.09 392 VAL A O 1
ATOM 3099 N N . GLU A 1 393 ? 17.203 12.074 26.283 1.00 68.00 393 GLU A N 1
ATOM 3100 C CA . GLU A 1 393 ? 18.245 12.917 26.886 1.00 68.00 393 GLU A CA 1
ATOM 3101 C C . GLU A 1 393 ? 17.988 14.439 26.746 1.00 68.00 393 GLU A C 1
ATOM 3103 O O . GLU A 1 393 ? 18.094 15.152 27.754 1.00 68.00 393 GLU A O 1
ATOM 3108 N N . PRO A 1 394 ? 17.545 14.970 25.586 1.00 66.31 394 PRO A N 1
ATOM 3109 C CA . PRO A 1 394 ? 17.167 16.379 25.456 1.00 66.31 394 PRO A CA 1
ATOM 3110 C C . PRO A 1 394 ? 15.971 16.752 26.343 1.00 66.31 394 PRO A C 1
ATOM 3112 O O . PRO A 1 394 ? 15.938 17.832 26.933 1.00 66.31 394 PRO A O 1
ATOM 3115 N N . LEU A 1 395 ? 14.998 15.846 26.495 1.00 62.09 395 LEU A N 1
ATOM 3116 C CA . LEU A 1 395 ? 13.823 16.056 27.346 1.00 62.09 395 LEU A CA 1
ATOM 3117 C C . LEU A 1 395 ? 14.193 16.072 28.836 1.00 62.09 395 LEU A C 1
ATOM 3119 O O . LEU A 1 395 ? 13.634 16.852 29.608 1.00 62.09 395 LEU A O 1
ATOM 3123 N N . GLN A 1 396 ? 15.172 15.259 29.238 1.00 63.81 396 GLN A N 1
ATOM 3124 C CA . GLN A 1 396 ? 15.740 15.263 30.584 1.00 63.81 396 GLN A CA 1
ATOM 3125 C C . GLN A 1 396 ? 16.457 16.590 30.880 1.00 63.81 396 GLN A C 1
ATOM 3127 O O . GLN A 1 396 ? 16.234 17.176 31.939 1.00 63.81 396 GLN A O 1
ATOM 3132 N N . GLN A 1 397 ? 17.269 17.097 29.943 1.00 67.81 397 GLN A N 1
ATOM 3133 C CA . GLN A 1 397 ? 17.934 18.399 30.084 1.00 67.81 397 GLN A CA 1
ATOM 3134 C C . GLN A 1 397 ? 16.917 19.541 30.218 1.00 67.81 397 GLN A C 1
ATOM 3136 O O . GLN A 1 397 ? 17.076 20.407 31.081 1.00 67.81 397 GLN A O 1
ATOM 3141 N N . ILE A 1 398 ? 15.829 19.500 29.440 1.00 65.19 398 ILE A N 1
ATOM 3142 C CA . ILE A 1 398 ? 14.701 20.434 29.569 1.00 65.19 398 ILE A CA 1
ATOM 3143 C C . ILE A 1 398 ? 14.062 20.321 30.962 1.00 65.19 398 ILE A C 1
ATOM 3145 O O . ILE A 1 398 ? 13.840 21.338 31.615 1.00 65.19 398 ILE A O 1
ATOM 3149 N N . CYS A 1 399 ? 13.824 19.112 31.473 1.00 65.06 399 CYS A N 1
ATOM 3150 C CA . CYS A 1 399 ? 13.278 18.907 32.817 1.00 65.06 399 CYS A CA 1
ATOM 3151 C C . CYS A 1 399 ? 14.191 19.422 33.940 1.00 65.06 399 CYS A C 1
ATOM 3153 O O . CYS A 1 399 ? 13.702 20.061 34.871 1.00 65.06 399 CYS A O 1
ATOM 3155 N N . SER A 1 400 ? 15.505 19.207 33.842 1.00 67.81 400 SER A N 1
ATOM 3156 C CA . SER A 1 400 ? 16.478 19.734 34.808 1.00 67.81 400 SER A CA 1
ATOM 3157 C C . SER A 1 400 ? 16.555 21.264 34.780 1.00 67.81 400 SER A C 1
ATOM 3159 O O . SER A 1 400 ? 16.648 21.892 35.833 1.00 67.81 400 SER A O 1
ATOM 3161 N N . LEU A 1 401 ? 16.444 21.881 33.598 1.00 62.19 401 LEU A N 1
ATOM 3162 C CA . LEU A 1 401 ? 16.335 23.337 33.459 1.00 62.19 401 LEU A CA 1
ATOM 3163 C C . LEU A 1 401 ? 15.036 23.869 34.086 1.00 62.19 401 LEU A C 1
ATOM 3165 O O . LEU A 1 401 ? 15.065 24.869 34.799 1.00 62.19 401 LEU A O 1
ATOM 3169 N N . LEU A 1 402 ? 13.904 23.187 33.890 1.00 58.62 402 LEU A N 1
ATOM 3170 C CA . LEU A 1 402 ? 12.616 23.578 34.480 1.00 58.62 402 LEU A CA 1
ATOM 3171 C C . LEU A 1 402 ? 12.592 23.453 36.012 1.00 58.62 402 LEU A C 1
ATOM 3173 O O . LEU A 1 402 ? 11.988 24.292 36.684 1.00 58.62 402 LEU A O 1
ATOM 3177 N N . GLU A 1 403 ? 13.260 22.449 36.583 1.00 61.66 403 GLU A N 1
ATOM 3178 C CA . GLU A 1 403 ? 13.451 22.338 38.037 1.00 61.66 403 GLU A CA 1
ATOM 3179 C C . GLU A 1 403 ? 14.391 23.414 38.591 1.00 61.66 403 GLU A C 1
ATOM 3181 O O . GLU A 1 403 ? 14.148 23.913 39.688 1.00 61.66 403 GLU A O 1
ATOM 3186 N N . TYR A 1 404 ? 15.407 23.828 37.828 1.00 58.84 404 TYR A N 1
ATOM 3187 C CA . TYR A 1 404 ? 16.332 24.897 38.215 1.00 58.84 404 TYR A CA 1
ATOM 3188 C C . TYR A 1 404 ? 15.704 26.300 38.153 1.00 58.84 404 TYR A C 1
ATOM 3190 O O . TYR A 1 404 ? 16.077 27.174 38.930 1.00 58.84 404 TYR A O 1
ATOM 3198 N N . ILE A 1 405 ? 14.726 26.523 37.265 1.00 53.69 405 ILE A N 1
ATOM 3199 C CA . ILE A 1 405 ? 14.025 27.813 37.109 1.00 53.69 405 ILE A CA 1
ATOM 3200 C C . ILE A 1 405 ? 12.872 27.972 38.122 1.00 53.69 405 ILE A C 1
ATOM 3202 O O . ILE A 1 405 ? 12.553 29.092 38.529 1.00 53.69 405 ILE A O 1
ATOM 3206 N N . LYS A 1 406 ? 12.264 26.870 38.591 1.00 51.25 406 LYS A N 1
ATOM 3207 C CA . LYS A 1 406 ? 11.157 26.885 39.573 1.00 51.25 406 LYS A CA 1
ATOM 3208 C C . LYS A 1 406 ? 11.425 27.693 40.861 1.00 51.25 406 LYS A C 1
ATOM 3210 O O . LYS A 1 406 ? 10.511 28.400 41.280 1.00 51.25 406 LYS A O 1
ATOM 3215 N N . PRO A 1 407 ? 12.613 27.646 41.496 1.00 47.41 407 PRO A N 1
ATOM 3216 C CA . PRO A 1 407 ? 12.897 28.462 42.673 1.00 47.41 407 PRO A CA 1
ATOM 3217 C C . PRO A 1 407 ? 13.207 29.933 42.356 1.00 47.41 407 PRO A C 1
ATOM 3219 O O . PRO A 1 407 ? 13.132 30.763 43.256 1.00 47.41 407 PRO A O 1
ATOM 3222 N N . THR A 1 408 ? 13.531 30.291 41.108 1.00 48.62 408 THR A N 1
ATOM 3223 C CA . THR A 1 408 ? 13.885 31.676 40.738 1.00 48.62 408 THR A CA 1
ATOM 3224 C C . THR A 1 408 ? 12.662 32.522 40.368 1.00 48.62 408 THR A C 1
ATOM 3226 O O . THR A 1 408 ? 12.683 33.734 40.545 1.00 48.62 408 THR A O 1
ATOM 3229 N N . VAL A 1 409 ? 11.561 31.899 39.935 1.00 44.59 409 VAL A N 1
ATOM 3230 C CA . VAL A 1 409 ? 10.297 32.595 39.599 1.00 44.59 409 VAL A CA 1
ATOM 3231 C C . VAL A 1 409 ? 9.395 32.819 40.831 1.00 44.59 409 VAL A C 1
ATOM 3233 O O . VAL A 1 409 ? 8.396 33.519 40.751 1.00 44.59 409 VAL A O 1
ATOM 3236 N N . LEU A 1 410 ? 9.766 32.286 42.001 1.00 41.25 410 LEU A N 1
ATOM 3237 C CA . LEU A 1 410 ? 9.069 32.506 43.281 1.00 41.25 410 LEU A CA 1
ATOM 3238 C C . LEU A 1 410 ? 9.711 33.600 44.162 1.00 41.25 410 LEU A C 1
ATOM 3240 O O . LEU A 1 410 ? 9.281 33.789 45.297 1.00 41.25 410 LEU A O 1
ATOM 3244 N N . MET A 1 411 ? 10.714 34.328 43.653 1.00 43.03 411 MET A N 1
ATOM 3245 C CA . MET A 1 411 ? 11.349 35.471 44.335 1.00 43.03 411 MET A CA 1
ATOM 3246 C C . MET A 1 411 ? 11.434 36.745 43.466 1.00 43.03 411 MET A C 1
ATOM 3248 O O . MET A 1 411 ? 12.385 37.517 43.591 1.00 43.03 411 MET A O 1
ATOM 3252 N N . VAL A 1 412 ? 10.430 36.995 42.616 1.00 40.19 412 VAL A N 1
ATOM 3253 C CA . VAL A 1 412 ? 10.177 38.320 42.008 1.00 40.19 412 VAL A CA 1
ATOM 3254 C C . VAL A 1 412 ? 8.719 38.698 42.188 1.00 40.19 412 VAL A C 1
ATOM 3256 O O . VAL A 1 412 ? 7.864 37.828 41.907 1.00 40.19 412 VAL A O 1
#

pLDDT: mean 77.98, std 24.79, range [22.8, 98.94]